Protein AF-A0A7S4AVQ1-F1 (afdb_monomer)

Mean predicted aligned error: 10.49 Å

Sequence (552 aa):
TFLLLMVFSVLHEKWHENGEGDNPGKGIVASFIPTNASPLVQGTQFLAILAFIVFADASILDIARSVETFPTHSTEATKSMVFSCVLRFSQGGLAMFVTLLLIVTTENVIEIVLNFAAVNFISYLDDVAFRLALWGKYGPKLEEEANRITNLSLPPCMTRQNRHTRFQCTLVIAAFPLLGTMIAIICAQASNNIWLTKVLRVEFDSNDLRAYSGCYKLDLNARKRGGGYRRHIYKSSEEVLESARFGYCIDERQWKLFTNGTDACKAKGSEMAHSTNSHSFDVSTSFDEAWFSASGAPLDLYFITFPNKTLEGNCSSLDNGVCDEFFNTFEYQFDGGDCCSRTCSHSNCGTDAVTEGFGMANTIGIGFPKCTDPSMVQITISLENFTSDHDPASLAQRFTPEVIADYESALGRCNVGLSPPTLCNNYISNTINPSLLLECDSKTVLLIDINPNMSNHTETVFVNDGARCTINMQNRSAQGGIEDISHQAIWYVNFTIFEGDSLDNGTKILDMNSGEQGVSSFFRIPKCMFETLSPYYNDMASIYREMYQLQA

Nearest PDB structures (foldseek):
  8bb6-assembly2_B  TM=2.809E-01  e=8.201E+00  Arabidopsis thaliana
  7kbt-assembly1_A  TM=4.382E-01  e=6.943E+00  Sus scrofa
  8vpa-assembly1_A  TM=1.942E-01  e=7.339E+00  Acetivibrio thermocellus ATCC 27405
  5l22-assembly1_A  TM=1.500E-01  e=8.201E+00  Aquifex aeolicus VF5

Organism: NCBI:txid44445

pLDDT: mean 86.65, std 11.51, range [48.53, 98.19]

Structure (mmCIF, N/CA/C/O backbone):
data_AF-A0A7S4AVQ1-F1
#
_entry.id   AF-A0A7S4AVQ1-F1
#
loop_
_atom_site.group_PDB
_atom_site.id
_atom_site.type_symbol
_atom_site.label_atom_id
_atom_site.label_alt_id
_atom_site.label_comp_id
_atom_site.label_asym_id
_atom_site.label_entity_id
_atom_site.label_seq_id
_atom_site.pdbx_PDB_ins_code
_atom_site.Cartn_x
_atom_site.Cartn_y
_atom_site.Cartn_z
_atom_site.occupancy
_atom_site.B_iso_or_equiv
_atom_site.auth_seq_id
_atom_site.auth_comp_id
_atom_site.auth_asym_id
_atom_site.auth_atom_id
_atom_site.pdbx_PDB_model_num
ATOM 1 N N . THR A 1 1 ? -35.269 -8.996 27.064 1.00 71.38 1 THR A N 1
ATOM 2 C CA . THR A 1 1 ? -34.902 -8.493 25.723 1.00 71.38 1 THR A CA 1
ATOM 3 C C . THR A 1 1 ? -33.656 -9.161 25.161 1.00 71.38 1 THR A C 1
ATOM 5 O O . THR A 1 1 ? -33.785 -9.738 24.095 1.00 71.38 1 THR A O 1
ATOM 8 N N . PHE A 1 2 ? -32.505 -9.206 25.856 1.00 73.00 2 PHE A N 1
ATOM 9 C CA . PHE A 1 2 ? -31.303 -9.918 25.359 1.00 73.00 2 PHE A CA 1
ATOM 10 C C . PHE A 1 2 ? -31.540 -11.386 25.002 1.00 73.00 2 PHE A C 1
ATOM 12 O O . PHE A 1 2 ? -31.109 -11.818 23.946 1.00 73.00 2 PHE A O 1
ATOM 19 N N . LEU A 1 3 ? -32.303 -12.126 25.814 1.00 74.69 3 LEU A N 1
ATOM 20 C CA . LEU A 1 3 ? -32.654 -13.514 25.493 1.00 74.69 3 LEU A CA 1
ATOM 21 C C . LEU A 1 3 ? -33.450 -13.631 24.182 1.00 74.69 3 LEU A C 1
ATOM 23 O O . LEU A 1 3 ? -33.223 -14.556 23.419 1.00 74.69 3 LEU A O 1
ATOM 27 N N . LEU A 1 4 ? -34.334 -12.672 23.880 1.00 77.62 4 LEU A N 1
ATOM 28 C CA . LEU A 1 4 ? -35.038 -12.645 22.594 1.00 77.62 4 LEU A CA 1
ATOM 29 C C . LEU A 1 4 ? -34.073 -12.330 21.449 1.00 77.62 4 LEU A C 1
ATOM 31 O O . LEU A 1 4 ? -34.135 -13.004 20.435 1.00 77.62 4 LEU A O 1
ATOM 35 N N . LEU A 1 5 ? -33.163 -11.362 21.614 1.00 77.00 5 LEU A N 1
ATOM 36 C CA . LEU A 1 5 ? -32.151 -11.030 20.599 1.00 77.00 5 LEU A CA 1
ATOM 37 C C . LEU A 1 5 ? -31.203 -12.203 20.323 1.00 77.00 5 LEU A C 1
ATOM 39 O O . LEU A 1 5 ? -30.916 -12.483 19.167 1.00 77.00 5 LEU A O 1
ATOM 43 N N . MET A 1 6 ? -30.791 -12.924 21.366 1.00 75.88 6 MET A N 1
ATOM 44 C CA . MET A 1 6 ? -29.970 -14.131 21.268 1.00 75.88 6 MET A CA 1
ATOM 45 C C . MET A 1 6 ? -30.726 -15.276 20.581 1.00 75.88 6 MET A C 1
ATOM 47 O O . MET A 1 6 ? -30.187 -15.972 19.729 1.00 75.88 6 MET A O 1
ATOM 51 N N . VAL A 1 7 ? -32.005 -15.468 20.910 1.00 79.38 7 VAL A N 1
ATOM 52 C CA . VAL A 1 7 ? -32.846 -16.459 20.225 1.00 79.38 7 VAL A CA 1
ATOM 53 C C . VAL A 1 7 ? -33.049 -16.067 18.757 1.00 79.38 7 VAL A C 1
ATOM 55 O O . VAL A 1 7 ? -32.952 -16.922 17.884 1.00 79.38 7 VAL A O 1
ATOM 58 N N . PHE A 1 8 ? -33.264 -14.784 18.455 1.00 78.81 8 PHE A N 1
ATOM 59 C CA . PHE A 1 8 ? -33.382 -14.298 17.080 1.00 78.81 8 PHE A CA 1
ATOM 60 C C . PHE A 1 8 ? -32.081 -14.437 16.287 1.00 78.81 8 PHE A C 1
ATOM 62 O O . PHE A 1 8 ? -32.151 -14.807 15.117 1.00 78.81 8 PHE A O 1
ATOM 69 N N . SER A 1 9 ? -30.917 -14.194 16.900 1.00 76.56 9 SER A N 1
ATOM 70 C CA . SER A 1 9 ? -29.624 -14.357 16.225 1.00 76.56 9 SER A CA 1
ATOM 71 C C . SER A 1 9 ? -29.358 -15.814 15.847 1.00 76.56 9 SER A C 1
ATOM 73 O O . SER A 1 9 ? -28.764 -16.066 14.808 1.00 76.56 9 SER A O 1
ATOM 75 N N . VAL A 1 10 ? -29.838 -16.770 16.650 1.00 79.81 10 VAL A N 1
ATOM 76 C CA . VAL A 1 10 ? -29.704 -18.208 16.365 1.00 79.81 10 VAL A CA 1
ATOM 77 C C . VAL A 1 10 ? -30.757 -18.703 15.368 1.00 79.81 10 VAL A C 1
ATOM 79 O O . VAL A 1 10 ? -30.444 -19.505 14.494 1.00 79.81 10 VAL A O 1
ATOM 82 N N . LEU A 1 11 ? -32.011 -18.253 15.482 1.00 82.00 11 LEU A N 1
ATOM 83 C CA . LEU A 1 11 ? -33.118 -18.791 14.679 1.00 82.00 11 LEU A CA 1
ATOM 84 C C . LEU A 1 11 ? -33.221 -18.198 13.272 1.00 82.00 11 LEU A C 1
ATOM 86 O O . LEU A 1 11 ? -33.818 -18.818 12.393 1.00 82.00 11 LEU A O 1
ATOM 90 N N . HIS A 1 12 ? -32.707 -16.990 13.048 1.00 76.25 12 HIS A N 1
ATOM 91 C CA . HIS A 1 12 ? -32.869 -16.310 11.771 1.00 76.25 12 HIS A CA 1
ATOM 92 C C . HIS A 1 12 ? -31.606 -16.470 10.918 1.00 76.25 12 HIS A C 1
ATOM 94 O O . HIS A 1 12 ? -30.683 -15.672 11.017 1.00 76.25 12 HIS A O 1
ATOM 100 N N . GLU A 1 13 ? -31.590 -17.467 10.030 1.00 67.31 13 GLU A N 1
ATOM 101 C CA . GLU A 1 13 ? -30.439 -17.847 9.185 1.00 67.31 13 GLU A CA 1
ATOM 102 C C . GLU A 1 13 ? -29.802 -16.665 8.434 1.00 67.31 13 GLU A C 1
ATOM 104 O O . GLU A 1 13 ? -28.585 -16.556 8.348 1.00 67.31 13 GLU A O 1
ATOM 109 N N . LYS A 1 14 ? -30.612 -15.704 7.967 1.00 66.31 14 LYS A N 1
ATOM 110 C CA . LYS A 1 14 ? -30.098 -14.500 7.288 1.00 66.31 14 LYS A CA 1
ATOM 111 C C . LYS A 1 14 ? -29.440 -13.483 8.233 1.00 66.31 14 LYS A C 1
ATOM 113 O O . LYS A 1 14 ? -28.734 -12.593 7.782 1.00 66.31 14 LYS A O 1
ATOM 118 N N . TRP A 1 15 ? -29.775 -13.507 9.519 1.00 64.19 15 TRP A N 1
ATOM 119 C CA . TRP A 1 15 ? -29.307 -12.530 10.517 1.00 64.19 15 TRP A CA 1
ATOM 120 C C . TRP A 1 15 ? -28.260 -13.138 11.457 1.00 64.19 15 TRP A C 1
ATOM 122 O O . TRP A 1 15 ? -27.708 -12.433 12.298 1.00 64.19 15 TRP A O 1
ATOM 132 N N . HIS A 1 16 ? -27.992 -14.434 11.299 1.00 62.09 16 HIS A N 1
ATOM 133 C CA . HIS A 1 16 ? -26.888 -15.129 11.924 1.00 62.09 16 HIS A CA 1
ATOM 134 C C . HIS A 1 16 ? -25.588 -14.687 11.240 1.00 62.09 16 HIS A C 1
ATOM 136 O O . HIS A 1 16 ? -25.204 -15.210 10.193 1.00 62.09 16 HIS A O 1
ATOM 142 N N . GLU A 1 17 ? -24.934 -13.676 11.806 1.00 54.31 17 GLU A N 1
ATOM 143 C CA . GLU A 1 17 ? -23.619 -13.233 11.353 1.00 54.31 17 GLU A CA 1
ATOM 144 C C . GLU A 1 17 ? -22.601 -14.366 11.488 1.00 54.31 17 GLU A C 1
ATOM 146 O O . GLU A 1 17 ? -22.382 -14.909 12.570 1.00 54.31 17 GLU A O 1
ATOM 151 N N . ASN A 1 18 ? -21.979 -14.731 10.371 1.00 51.88 18 ASN A N 1
ATOM 152 C CA . ASN A 1 18 ? -20.828 -15.622 10.353 1.00 51.88 18 ASN A CA 1
ATOM 153 C C . ASN A 1 18 ? -19.564 -14.764 10.209 1.00 51.88 18 ASN A C 1
ATOM 155 O O . ASN A 1 18 ? -19.015 -14.717 9.121 1.00 51.88 18 ASN A O 1
ATOM 159 N N . GLY A 1 19 ? -19.150 -14.054 11.263 1.00 57.12 19 GLY A N 1
ATOM 160 C CA . GLY A 1 19 ? -17.804 -13.458 11.365 1.00 57.12 19 GLY A CA 1
ATOM 161 C C . GLY A 1 19 ? -17.396 -12.481 10.255 1.00 57.12 19 GLY A C 1
ATOM 162 O O . GLY A 1 19 ? -16.271 -12.559 9.769 1.00 57.12 19 GLY A O 1
ATOM 163 N N . GLU A 1 20 ? -18.302 -11.610 9.797 1.00 63.38 20 GLU A N 1
ATOM 164 C CA . GLU A 1 20 ? -17.974 -10.570 8.808 1.00 63.38 20 GLU A CA 1
ATOM 165 C C . GLU A 1 20 ? -17.293 -9.371 9.503 1.00 63.38 20 GLU A C 1
ATOM 167 O O . GLU A 1 20 ? -17.915 -8.331 9.725 1.00 63.38 20 GLU A O 1
ATOM 172 N N . GLY A 1 21 ? -16.029 -9.543 9.895 1.00 59.81 21 GLY A N 1
ATOM 173 C CA . GLY A 1 21 ? -15.330 -8.647 10.824 1.00 59.81 21 GLY A CA 1
ATOM 174 C C . GLY A 1 21 ? -14.367 -7.623 10.242 1.00 59.81 21 GLY A C 1
ATOM 175 O O . GLY A 1 21 ? -13.873 -6.753 10.960 1.00 59.81 21 GLY A O 1
ATOM 176 N N . ASP A 1 22 ? -14.076 -7.695 8.948 1.00 65.94 22 ASP A N 1
ATOM 177 C CA . ASP A 1 22 ? -12.836 -7.083 8.479 1.00 65.94 22 ASP A CA 1
ATOM 178 C C . ASP A 1 22 ? -12.970 -5.574 8.206 1.00 65.94 22 ASP A C 1
ATOM 180 O O . ASP A 1 22 ? -13.955 -5.092 7.626 1.00 65.94 22 ASP A O 1
ATOM 184 N N . ASN A 1 23 ? -11.956 -4.808 8.634 1.00 72.94 23 ASN A N 1
ATOM 185 C CA . ASN A 1 23 ? -11.860 -3.366 8.421 1.00 72.94 23 ASN A CA 1
ATOM 186 C C . ASN A 1 23 ? -10.586 -2.970 7.673 1.00 72.94 23 ASN A C 1
ATOM 188 O O . ASN A 1 23 ? -9.498 -3.111 8.230 1.00 72.94 23 ASN A O 1
ATOM 192 N N . PRO A 1 24 ? -10.692 -2.415 6.449 1.00 69.81 24 PRO A N 1
ATOM 193 C CA . PRO A 1 24 ? -9.527 -2.047 5.657 1.00 69.81 24 PRO A CA 1
ATOM 194 C C . PRO A 1 24 ? -8.931 -0.691 6.063 1.00 69.81 24 PRO A C 1
ATOM 196 O O . PRO A 1 24 ? -7.917 -0.258 5.513 1.00 69.81 24 PRO A O 1
ATOM 199 N N . GLY A 1 25 ? -9.550 0.019 7.012 1.00 71.00 25 GLY A N 1
ATOM 200 C CA . GLY A 1 25 ? -9.026 1.273 7.526 1.00 71.00 25 GLY A CA 1
ATOM 201 C C . GLY A 1 25 ? -7.651 1.087 8.171 1.00 71.00 25 GLY A C 1
ATOM 202 O O . GLY A 1 25 ? -7.426 0.190 8.980 1.00 71.00 25 GLY A O 1
ATOM 203 N N . LYS A 1 26 ? -6.715 1.986 7.858 1.00 64.62 26 LYS A N 1
ATOM 204 C CA . LYS A 1 26 ? -5.400 2.018 8.508 1.00 64.62 26 LYS A CA 1
ATOM 205 C C . LYS A 1 26 ? -5.524 2.768 9.839 1.00 64.62 26 LYS A C 1
ATOM 207 O O . LYS A 1 26 ? -5.702 3.984 9.854 1.00 64.62 26 LYS A O 1
ATOM 212 N N . GLY A 1 27 ? -5.454 2.057 10.965 1.00 79.69 27 GLY A N 1
ATOM 213 C CA . GLY A 1 27 ? -5.391 2.664 12.299 1.00 79.69 27 GLY A CA 1
ATOM 214 C C . GLY A 1 27 ? -5.889 1.756 13.421 1.00 79.69 27 GLY A C 1
ATOM 215 O O . GLY A 1 27 ? -6.673 0.845 13.189 1.00 79.69 27 GLY A O 1
ATOM 216 N N . ILE A 1 28 ? -5.480 2.059 14.658 1.00 80.25 28 ILE A N 1
ATOM 217 C CA . ILE A 1 28 ? -5.838 1.276 15.856 1.00 80.25 28 ILE A CA 1
ATOM 218 C C . ILE A 1 28 ? -7.362 1.169 16.013 1.00 80.25 28 ILE A C 1
ATOM 220 O O . ILE A 1 28 ? -7.892 0.115 16.323 1.00 80.25 28 ILE A O 1
ATOM 224 N N . VAL A 1 29 ? -8.096 2.258 15.772 1.00 81.88 29 VAL A N 1
ATOM 225 C CA . VAL A 1 29 ? -9.565 2.250 15.878 1.00 81.88 29 VAL A CA 1
ATOM 226 C C . VAL A 1 29 ? -10.200 1.413 14.766 1.00 81.88 29 VAL A C 1
ATOM 228 O O . VAL A 1 29 ? -11.185 0.727 15.008 1.00 81.88 29 VAL A O 1
ATOM 231 N N . ALA A 1 30 ? -9.626 1.448 13.563 1.00 82.06 30 ALA A N 1
ATOM 232 C CA . ALA A 1 30 ? -10.114 0.681 12.426 1.00 82.06 30 ALA A CA 1
ATOM 233 C C . ALA A 1 30 ? -9.988 -0.823 12.679 1.00 82.06 30 ALA A C 1
ATOM 235 O O . ALA A 1 30 ? -10.958 -1.549 12.521 1.00 82.06 30 ALA A O 1
ATOM 236 N N . SER A 1 31 ? -8.836 -1.268 13.191 1.00 81.38 31 SER A N 1
ATOM 237 C CA . SER A 1 31 ? -8.583 -2.685 13.481 1.00 81.38 31 SER A CA 1
ATOM 238 C C . SER A 1 31 ? -9.488 -3.279 14.562 1.00 81.38 31 SER A C 1
ATOM 240 O O . SER A 1 31 ? -9.529 -4.492 14.712 1.00 81.38 31 SER A O 1
ATOM 242 N N . PHE A 1 32 ? -10.173 -2.442 15.346 1.00 83.31 32 PHE A N 1
ATOM 243 C CA . PHE A 1 32 ? -11.054 -2.893 16.424 1.00 83.31 32 PHE A CA 1
ATOM 244 C C . PHE A 1 32 ? -12.540 -2.801 16.089 1.00 83.31 32 PHE A C 1
ATOM 246 O O . PHE A 1 32 ? -13.339 -3.454 16.751 1.00 83.31 32 PHE A O 1
ATOM 253 N N . ILE A 1 33 ? -12.937 -1.960 15.132 1.00 88.00 33 ILE A N 1
ATOM 254 C CA . ILE A 1 33 ? -14.350 -1.711 14.845 1.00 88.00 33 ILE A CA 1
ATOM 255 C C . ILE A 1 33 ? -14.710 -2.409 13.535 1.00 88.00 33 ILE A C 1
ATOM 257 O O . ILE A 1 33 ? -14.184 -2.002 12.496 1.00 88.00 33 ILE A O 1
ATOM 261 N N . PRO A 1 34 ? -15.643 -3.377 13.538 1.00 86.50 34 PRO A N 1
ATOM 262 C CA . PRO A 1 34 ? -16.072 -4.023 12.307 1.00 86.50 34 PRO A CA 1
ATOM 263 C C . PRO A 1 34 ? -16.744 -2.995 11.396 1.00 86.50 34 PRO A C 1
ATOM 265 O O . PRO A 1 34 ? -17.500 -2.127 11.850 1.00 86.50 34 PRO A O 1
ATOM 268 N N . THR A 1 35 ? -16.467 -3.071 10.098 1.00 83.12 35 THR A N 1
ATOM 269 C CA . THR A 1 35 ? -16.926 -2.071 9.116 1.00 83.12 35 THR A CA 1
ATOM 270 C C . THR A 1 35 ? -18.408 -2.141 8.839 1.00 83.12 35 THR A C 1
ATOM 272 O O . THR A 1 35 ? -19.041 -1.112 8.595 1.00 83.12 35 THR A O 1
ATOM 275 N N . ASN A 1 36 ? -18.969 -3.344 8.918 1.00 83.12 36 ASN A N 1
ATOM 276 C CA . ASN A 1 36 ? -20.369 -3.598 8.656 1.00 83.12 36 ASN A CA 1
ATOM 277 C C . ASN A 1 36 ? -20.929 -4.613 9.650 1.00 83.12 36 ASN A C 1
ATOM 279 O O . ASN A 1 36 ? -21.115 -5.781 9.336 1.00 83.12 36 ASN A O 1
ATOM 283 N N . ALA A 1 37 ? -21.273 -4.127 10.838 1.00 83.00 37 ALA A N 1
ATOM 284 C CA . ALA A 1 37 ? -22.154 -4.867 11.728 1.00 83.00 37 ALA A CA 1
ATOM 285 C C . ALA A 1 37 ? -23.569 -4.940 11.123 1.00 83.00 37 ALA A C 1
ATOM 287 O O . ALA A 1 37 ? -24.092 -3.951 10.588 1.00 83.00 37 ALA A O 1
ATOM 288 N N . SER A 1 38 ? -24.227 -6.093 11.229 1.00 82.31 38 SER A N 1
ATOM 289 C CA . SER A 1 38 ? -25.627 -6.231 10.834 1.00 82.31 38 SER A CA 1
ATOM 290 C C . SER A 1 38 ? -26.506 -5.291 11.662 1.00 82.31 38 SER A C 1
ATOM 292 O O . SER A 1 38 ? -26.192 -4.958 12.811 1.00 82.31 38 SER A O 1
ATOM 294 N N . PRO A 1 39 ? -27.681 -4.905 11.136 1.00 85.44 39 PRO A N 1
ATOM 295 C CA . PRO A 1 39 ? -28.643 -4.121 11.904 1.00 85.44 39 PRO A CA 1
ATOM 296 C C . PRO A 1 39 ? -29.030 -4.766 13.246 1.00 85.44 39 PRO A C 1
ATOM 298 O O . PRO A 1 39 ? -29.352 -4.050 14.194 1.00 85.44 39 PRO A O 1
ATOM 301 N N . LEU A 1 40 ? -28.993 -6.104 13.341 1.00 85.56 40 LEU A N 1
ATOM 302 C CA . LEU A 1 40 ? -29.280 -6.826 14.581 1.00 85.56 40 LEU A CA 1
ATOM 303 C C . LEU A 1 40 ? -28.180 -6.602 15.619 1.00 85.56 40 LEU A C 1
ATOM 305 O O . LEU A 1 40 ? -28.483 -6.324 16.781 1.00 85.56 40 LEU A O 1
ATOM 309 N N . VAL A 1 41 ? -26.919 -6.697 15.206 1.00 87.44 41 VAL A N 1
ATOM 310 C CA . VAL A 1 41 ? -25.766 -6.466 16.078 1.00 87.44 41 VAL A CA 1
ATOM 311 C C . VAL A 1 41 ? -25.708 -5.014 16.502 1.00 87.44 41 VAL A C 1
ATOM 313 O O . VAL A 1 41 ? -25.683 -4.757 17.699 1.00 87.44 41 VAL A O 1
ATOM 316 N N . GLN A 1 42 ? -25.862 -4.065 15.576 1.00 90.81 42 GLN A N 1
ATOM 317 C CA . GLN A 1 42 ? -25.947 -2.636 15.904 1.00 90.81 42 GLN A CA 1
ATOM 318 C C . GLN A 1 42 ? -27.063 -2.345 16.920 1.00 90.81 42 GLN A C 1
ATOM 320 O O . GLN A 1 42 ? -26.857 -1.629 17.903 1.00 90.81 42 GLN A O 1
ATOM 325 N N . GLY A 1 43 ? -28.246 -2.937 16.720 1.00 90.88 43 GLY A N 1
ATOM 326 C CA . GLY A 1 43 ? -29.363 -2.825 17.657 1.00 90.88 43 GLY A CA 1
ATOM 327 C C . GLY A 1 43 ? -29.062 -3.447 19.023 1.00 90.88 43 GLY A C 1
ATOM 328 O O . GLY A 1 43 ? -29.417 -2.873 20.054 1.00 90.88 43 GLY A O 1
ATOM 329 N N . THR A 1 44 ? -28.370 -4.587 19.048 1.00 89.25 44 THR A N 1
ATOM 330 C CA . THR A 1 44 ? -27.962 -5.266 20.286 1.00 89.25 44 THR A CA 1
ATOM 331 C C . THR A 1 44 ? -26.892 -4.471 21.026 1.00 89.25 44 THR A C 1
ATOM 333 O O . THR A 1 44 ? -27.026 -4.284 22.229 1.00 89.25 44 THR A O 1
ATOM 336 N N . GLN A 1 45 ? -25.886 -3.938 20.331 1.00 92.06 45 GLN A N 1
ATOM 337 C CA . GLN A 1 45 ? -24.851 -3.073 20.896 1.00 92.06 45 GLN A CA 1
ATOM 338 C C . GLN A 1 45 ? -25.469 -1.809 21.513 1.00 92.06 45 GLN A C 1
ATOM 340 O O . GLN A 1 45 ? -25.190 -1.474 22.665 1.00 92.06 45 GLN A O 1
ATOM 345 N N . PHE A 1 46 ? -26.390 -1.149 20.798 1.00 94.06 46 PHE A N 1
ATOM 346 C CA . PHE A 1 46 ? -27.111 0.014 21.321 1.00 94.06 46 PHE A CA 1
ATOM 347 C C . PHE A 1 46 ? -27.939 -0.339 22.565 1.00 94.06 46 PHE A C 1
ATOM 349 O O . PHE A 1 46 ? -27.893 0.373 23.570 1.00 94.06 46 PHE A O 1
ATOM 356 N N . LEU A 1 47 ? -28.669 -1.459 22.531 1.00 92.62 47 LEU A N 1
ATOM 357 C CA . LEU A 1 47 ? -29.452 -1.919 23.675 1.00 92.62 47 LEU A CA 1
ATOM 358 C C . LEU A 1 47 ? -28.564 -2.347 24.855 1.00 92.62 47 LEU A C 1
ATOM 360 O O . LEU A 1 47 ? -28.948 -2.114 25.996 1.00 92.62 47 LEU A O 1
ATOM 364 N N . ALA A 1 48 ? -27.396 -2.942 24.602 1.00 91.81 48 ALA A N 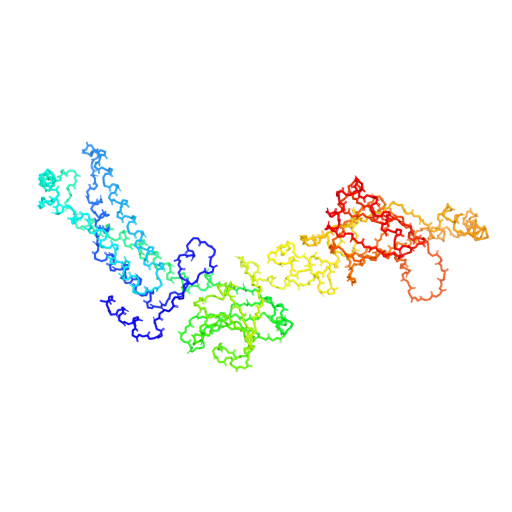1
ATOM 365 C CA . ALA A 1 48 ? -26.393 -3.303 25.606 1.00 91.81 48 ALA A CA 1
ATOM 366 C C . ALA A 1 48 ? -25.884 -2.068 26.343 1.00 91.81 48 ALA A C 1
ATOM 368 O O . ALA A 1 48 ? -25.915 -2.042 27.571 1.00 91.81 48 ALA A O 1
ATOM 369 N N . ILE A 1 49 ? -25.526 -1.009 25.616 1.00 93.25 49 ILE A N 1
ATOM 370 C CA . ILE A 1 49 ? -25.106 0.261 26.221 1.00 93.25 49 ILE A CA 1
ATOM 371 C C . ILE A 1 49 ? -26.265 0.913 26.980 1.00 93.25 49 ILE A C 1
ATOM 373 O O . ILE A 1 49 ? -26.080 1.380 28.102 1.00 93.25 49 ILE A O 1
ATOM 377 N N . LEU A 1 50 ? -27.479 0.907 26.421 1.00 92.94 50 LEU A N 1
ATOM 378 C CA . LEU A 1 50 ? -28.649 1.439 27.119 1.00 92.94 50 LEU A CA 1
ATOM 379 C C . LEU A 1 50 ? -28.933 0.665 28.414 1.00 92.94 50 LEU A C 1
ATOM 381 O O . LEU A 1 50 ? -29.205 1.276 29.443 1.00 92.94 50 LEU A O 1
ATOM 385 N N . ALA A 1 51 ? -28.848 -0.665 28.382 1.00 91.44 51 ALA A N 1
ATOM 386 C CA . ALA A 1 51 ? -29.024 -1.513 29.553 1.00 91.44 51 ALA A CA 1
ATOM 387 C C . ALA A 1 51 ? -27.919 -1.273 30.588 1.00 91.44 51 ALA A C 1
ATOM 389 O O . ALA A 1 51 ? -28.231 -1.129 31.766 1.00 91.44 51 ALA A O 1
ATOM 390 N N . PHE A 1 52 ? -26.661 -1.159 30.154 1.00 91.00 52 PHE A N 1
ATOM 391 C CA . PHE A 1 52 ? -25.530 -0.812 31.015 1.00 91.00 52 PHE A CA 1
ATOM 392 C C . PHE A 1 52 ? -25.782 0.500 31.770 1.00 91.00 52 PHE A C 1
ATOM 394 O O . PHE A 1 52 ? -25.595 0.566 32.981 1.00 91.00 52 PHE A O 1
ATOM 401 N N . ILE A 1 53 ? -26.285 1.520 31.066 1.00 91.81 53 ILE A N 1
ATOM 402 C CA . ILE A 1 53 ? -26.624 2.823 31.646 1.00 91.81 53 ILE A CA 1
ATOM 403 C C . ILE A 1 53 ? -27.820 2.707 32.601 1.00 91.81 53 ILE A C 1
ATOM 405 O O . ILE A 1 53 ? -27.738 3.143 33.743 1.00 91.81 53 ILE A O 1
ATOM 409 N N . VAL A 1 54 ? -28.937 2.118 32.163 1.00 89.50 54 VAL A N 1
ATOM 410 C CA . VAL A 1 54 ? -30.191 2.081 32.941 1.00 89.50 54 VAL A CA 1
ATOM 411 C C . VAL A 1 54 ? -30.063 1.235 34.204 1.00 89.50 54 VAL A C 1
ATOM 413 O O . VAL A 1 54 ? -30.563 1.635 35.254 1.00 89.50 54 VAL A O 1
ATOM 416 N N . PHE A 1 55 ? -29.402 0.081 34.118 1.00 86.75 55 PHE A N 1
ATOM 417 C CA . PHE A 1 55 ? -29.221 -0.803 35.268 1.00 86.75 55 PHE A CA 1
ATOM 418 C C . PHE A 1 55 ? -28.051 -0.397 36.168 1.00 86.75 55 PHE A C 1
ATOM 420 O O . PHE A 1 55 ? -27.848 -1.074 37.170 1.00 86.75 55 PHE A O 1
ATOM 427 N N . ALA A 1 56 ? -27.355 0.706 35.842 1.00 72.81 56 ALA A N 1
ATOM 428 C CA . ALA A 1 56 ? -26.316 1.364 36.636 1.00 72.81 56 ALA A CA 1
ATOM 429 C C . ALA A 1 56 ? -25.547 0.387 37.538 1.00 72.81 56 ALA A C 1
ATOM 431 O O . ALA A 1 56 ? -25.610 0.481 38.767 1.00 72.81 56 ALA A O 1
ATOM 432 N N . ASP A 1 57 ? -24.874 -0.579 36.904 1.00 80.06 57 ASP A N 1
ATOM 433 C CA . ASP A 1 57 ? -24.162 -1.638 37.617 1.00 80.06 57 ASP A CA 1
ATOM 434 C C . ASP A 1 57 ? -22.963 -1.061 38.399 1.00 80.06 57 ASP A C 1
ATOM 436 O O . ASP A 1 57 ? -22.700 0.149 38.378 1.00 80.06 57 ASP A O 1
ATOM 440 N N . ALA A 1 58 ? -22.218 -1.920 39.091 1.00 82.44 58 ALA A N 1
ATOM 441 C CA . ALA A 1 58 ? -21.106 -1.580 39.973 1.00 82.44 58 ALA A CA 1
ATOM 442 C C . ALA A 1 58 ? -20.152 -0.512 39.395 1.00 82.44 58 ALA A C 1
ATOM 444 O O . ALA A 1 58 ? -19.768 0.405 40.118 1.00 82.44 58 ALA A O 1
ATOM 445 N N . SER A 1 59 ? -19.853 -0.532 38.089 1.00 88.50 59 SER A N 1
ATOM 446 C CA . SER A 1 59 ? -18.984 0.468 37.445 1.00 88.50 59 SER A CA 1
ATOM 447 C C . SER A 1 59 ? -19.571 1.889 37.436 1.00 88.50 59 SER A C 1
ATOM 449 O O . SER A 1 59 ? -18.897 2.842 37.828 1.00 88.50 59 SER A O 1
ATOM 451 N N . ILE A 1 60 ? -20.832 2.063 37.018 1.00 92.06 60 ILE A N 1
ATOM 452 C CA . ILE A 1 60 ? -21.503 3.378 37.036 1.00 92.06 60 ILE A CA 1
ATOM 453 C C . ILE A 1 60 ? -21.767 3.801 38.478 1.00 92.06 60 ILE A C 1
ATOM 455 O O . ILE A 1 60 ? -21.650 4.982 38.815 1.00 92.06 60 ILE A O 1
ATOM 459 N N . LEU A 1 61 ? -22.077 2.838 39.345 1.00 92.94 61 LEU A N 1
ATOM 460 C CA . LEU A 1 61 ? -22.257 3.078 40.765 1.00 92.94 61 LEU A CA 1
ATOM 461 C C . LEU A 1 61 ? -20.969 3.581 41.425 1.00 92.94 61 LEU A C 1
ATOM 463 O O . LEU A 1 61 ? -21.049 4.445 42.293 1.00 92.94 61 LEU A O 1
ATOM 467 N N . ASP A 1 62 ? -19.793 3.116 41.005 1.00 92.88 62 ASP A N 1
ATOM 468 C CA . ASP A 1 62 ? -18.506 3.626 41.481 1.00 92.88 62 ASP A CA 1
ATOM 469 C C . ASP A 1 62 ? -18.256 5.072 41.046 1.00 92.88 62 ASP A C 1
ATOM 471 O O . ASP A 1 62 ? -17.854 5.895 41.876 1.00 92.88 62 ASP A O 1
ATOM 475 N N . ILE A 1 63 ? -18.591 5.425 39.800 1.00 95.38 63 ILE A N 1
ATOM 476 C CA . ILE A 1 63 ? -18.562 6.819 39.332 1.00 95.38 63 ILE A CA 1
ATOM 477 C C . ILE A 1 63 ? -19.539 7.663 40.161 1.00 95.38 63 ILE A C 1
ATOM 479 O O . ILE A 1 63 ? -19.158 8.700 40.707 1.00 95.38 63 ILE A O 1
ATOM 483 N N . ALA A 1 64 ? -20.783 7.216 40.326 1.00 95.31 64 ALA A N 1
ATOM 484 C CA . ALA A 1 64 ? -21.792 7.939 41.090 1.00 95.31 64 ALA A CA 1
ATOM 485 C C . ALA A 1 64 ? -21.383 8.121 42.557 1.00 95.31 64 ALA A C 1
ATOM 487 O O . ALA A 1 64 ? -21.398 9.246 43.057 1.00 95.31 64 ALA A O 1
ATOM 488 N N . ARG A 1 65 ? -20.931 7.050 43.223 1.00 94.12 65 ARG A N 1
ATOM 489 C CA . ARG A 1 65 ? -20.418 7.084 44.599 1.00 94.12 65 ARG A CA 1
ATOM 490 C C . ARG A 1 65 ? -19.240 8.040 44.715 1.00 94.12 65 ARG A C 1
ATOM 492 O O . ARG A 1 65 ? -19.252 8.858 45.623 1.00 94.12 65 ARG A O 1
ATOM 499 N N . SER A 1 66 ? -18.280 8.005 43.788 1.00 95.62 66 SER A N 1
ATOM 500 C CA . SER A 1 66 ? -17.121 8.907 43.820 1.00 95.62 66 SER A CA 1
ATOM 501 C C . SER A 1 66 ? -17.510 10.390 43.765 1.00 95.62 66 SER A C 1
ATOM 503 O O . SER A 1 66 ? -16.930 11.201 44.486 1.00 95.62 66 SER A O 1
ATOM 505 N N . VAL A 1 67 ? -18.529 10.743 42.968 1.00 95.50 67 VAL A N 1
ATOM 506 C CA . VAL A 1 67 ? -19.054 12.114 42.843 1.00 95.50 67 VAL A CA 1
ATOM 507 C C . VAL A 1 67 ? -19.907 12.501 44.054 1.00 95.50 67 VAL A C 1
ATOM 509 O O . VAL A 1 67 ? -19.863 13.646 44.514 1.00 95.50 67 VAL A O 1
ATOM 512 N N . GLU A 1 68 ? -20.687 11.562 44.591 1.00 94.19 68 GLU A N 1
ATOM 513 C CA . GLU A 1 68 ? -21.491 11.759 45.800 1.00 94.19 68 GLU A CA 1
ATOM 514 C C . GLU A 1 68 ? -20.615 12.006 47.032 1.00 94.19 68 GLU A C 1
ATOM 516 O O . GLU A 1 68 ? -20.890 12.943 47.785 1.00 94.19 68 GLU A O 1
ATOM 521 N N . THR A 1 69 ? -19.557 11.208 47.210 1.00 94.06 69 THR A N 1
ATOM 522 C CA . THR A 1 69 ? -18.650 11.271 48.365 1.00 94.06 69 THR A CA 1
ATOM 523 C C . THR A 1 69 ? -17.524 12.285 48.202 1.00 94.06 69 THR A C 1
ATOM 525 O O . THR A 1 69 ? -16.738 12.466 49.130 1.00 94.06 69 THR A O 1
ATOM 528 N N . PHE A 1 70 ? -17.420 12.964 47.055 1.00 95.12 70 PHE A N 1
ATOM 529 C CA . PHE A 1 70 ? -16.386 13.975 46.857 1.00 95.12 70 PHE A CA 1
ATOM 530 C C . PHE A 1 70 ? -16.559 15.119 47.881 1.00 95.12 70 PHE A C 1
ATOM 532 O O . PHE A 1 70 ? -17.661 15.676 47.997 1.00 95.12 70 PHE A O 1
ATOM 539 N N . PRO A 1 71 ? -15.514 15.504 48.638 1.00 93.25 71 PRO A N 1
ATOM 540 C CA . PRO A 1 71 ? -15.646 16.478 49.724 1.00 93.25 71 PRO A CA 1
ATOM 541 C C . PRO A 1 71 ? -16.049 17.875 49.214 1.00 93.25 71 PRO A C 1
ATOM 543 O O . PRO A 1 71 ? -15.608 18.315 48.154 1.00 93.25 71 PRO A O 1
ATOM 546 N N . THR A 1 72 ? -16.932 18.581 49.937 1.00 86.94 72 THR A N 1
ATOM 547 C CA . THR A 1 72 ? -17.358 19.970 49.615 1.00 86.94 72 THR A CA 1
ATOM 548 C C . THR A 1 72 ? -16.315 21.006 49.998 1.00 86.94 72 THR A C 1
ATOM 550 O O . THR A 1 72 ? -16.088 21.955 49.251 1.00 86.94 72 THR A O 1
ATOM 553 N N . HIS A 1 73 ? -15.739 20.853 51.190 1.00 85.25 73 HIS A N 1
ATOM 554 C CA . HIS A 1 73 ? -14.900 21.855 51.834 1.00 85.25 73 HIS A CA 1
ATOM 555 C C . HIS A 1 73 ? -13.480 21.319 51.995 1.00 85.25 73 HIS A C 1
ATOM 557 O O . HIS A 1 73 ? -13.259 20.287 52.627 1.00 85.25 73 HIS A O 1
ATOM 563 N N . SER A 1 74 ? -12.509 22.032 51.422 1.00 75.12 74 SER A N 1
ATOM 564 C CA . SER A 1 74 ? -11.096 21.630 51.420 1.00 75.12 74 SER A CA 1
ATOM 565 C C . SER A 1 74 ? -10.466 21.605 52.814 1.00 75.12 74 SER A C 1
ATOM 567 O O . SER A 1 74 ? -9.469 20.920 53.011 1.00 75.12 74 SER A O 1
ATOM 569 N N . THR A 1 75 ? -11.045 22.319 53.782 1.00 87.00 75 THR A N 1
ATOM 570 C CA . THR A 1 75 ? -10.516 22.445 55.147 1.00 87.00 75 THR A CA 1
ATOM 571 C C . THR A 1 75 ? -10.703 21.186 55.993 1.00 87.00 75 THR A C 1
ATOM 573 O O . THR A 1 75 ? -9.899 20.939 56.883 1.00 87.00 75 THR A O 1
ATOM 576 N N . GLU A 1 76 ? -11.725 20.375 55.709 1.00 86.31 76 GLU A N 1
ATOM 577 C CA . GLU A 1 76 ? -12.018 19.124 56.433 1.00 86.31 76 GLU A CA 1
ATOM 578 C C . GLU A 1 76 ? -11.657 17.871 55.621 1.00 86.31 76 GLU A C 1
ATOM 580 O O . GLU A 1 76 ? -11.721 16.745 56.116 1.00 86.31 76 GLU A O 1
ATOM 585 N N . ALA A 1 77 ? -11.277 18.051 54.355 1.00 89.00 77 ALA A N 1
ATOM 586 C CA . ALA A 1 77 ? -10.931 16.962 53.461 1.00 89.00 77 ALA A CA 1
ATOM 587 C C . ALA A 1 77 ? -9.498 16.483 53.718 1.00 89.00 77 ALA A C 1
ATOM 589 O O . ALA A 1 77 ? -8.526 17.202 53.479 1.00 89.00 77 ALA A O 1
ATOM 590 N N . THR A 1 78 ? -9.339 15.227 54.137 1.00 92.38 78 THR A N 1
ATOM 591 C CA . THR A 1 78 ? -8.009 14.605 54.130 1.00 92.38 78 THR A CA 1
ATOM 592 C C . THR A 1 78 ? -7.576 14.316 52.689 1.00 92.38 78 THR A C 1
ATOM 594 O O . THR A 1 78 ? -8.392 13.949 51.840 1.00 92.38 78 THR A O 1
ATOM 597 N N . LYS A 1 79 ? -6.274 14.432 52.394 1.00 93.12 79 LYS A N 1
ATOM 598 C CA . LYS A 1 79 ? -5.728 14.099 51.062 1.00 93.12 79 LYS A CA 1
ATOM 599 C C . LYS A 1 79 ? -6.091 12.670 50.636 1.00 93.12 79 LYS A C 1
ATOM 601 O O . LYS A 1 79 ? -6.401 12.440 49.471 1.00 93.12 79 LYS A O 1
ATOM 606 N N . SER A 1 80 ? -6.128 11.737 51.588 1.00 92.94 80 SER A N 1
ATOM 607 C CA . SER A 1 80 ? -6.500 10.338 51.355 1.00 92.94 80 SER A CA 1
ATOM 608 C C . SER A 1 80 ? -7.959 10.165 50.921 1.00 92.94 80 SER A C 1
ATOM 610 O O . SER A 1 80 ? -8.236 9.321 50.075 1.00 92.94 80 SER A O 1
ATOM 612 N N . MET A 1 81 ? -8.891 10.977 51.436 1.00 93.06 81 MET A N 1
ATOM 613 C CA . MET A 1 81 ? -10.299 10.945 51.014 1.00 93.06 81 MET A CA 1
ATOM 614 C C . MET A 1 81 ? -10.468 11.389 49.561 1.00 93.06 81 MET A C 1
ATOM 616 O O . MET A 1 81 ? -11.168 10.732 48.792 1.00 93.06 81 MET A O 1
ATOM 620 N N . VAL A 1 82 ? -9.800 12.482 49.177 1.00 94.50 82 VAL A N 1
ATOM 621 C CA . VAL A 1 82 ? -9.810 12.965 47.788 1.00 94.50 82 VAL A CA 1
ATOM 622 C C . VAL A 1 82 ? -9.196 11.913 46.869 1.00 94.50 82 VAL A C 1
ATOM 624 O O . VAL A 1 82 ? -9.801 11.557 45.862 1.00 94.50 82 VAL A O 1
ATOM 627 N N . PHE A 1 83 ? -8.039 11.364 47.248 1.00 95.44 83 PHE A N 1
ATOM 628 C CA . PHE A 1 83 ? -7.367 10.316 46.483 1.00 95.44 83 PHE A CA 1
ATOM 629 C C . PHE A 1 83 ? -8.245 9.070 46.306 1.00 95.44 83 PHE A C 1
ATOM 631 O O . PHE A 1 83 ? -8.363 8.562 45.196 1.00 95.44 83 PHE A O 1
ATOM 638 N N . SER A 1 84 ? -8.934 8.624 47.361 1.00 93.75 84 SER A N 1
ATOM 639 C CA . SER A 1 84 ? -9.873 7.499 47.291 1.00 93.75 84 SER A CA 1
ATOM 640 C C . SER A 1 84 ? -11.044 7.770 46.337 1.00 93.75 84 SER A C 1
ATOM 642 O O . SER A 1 84 ? -11.374 6.906 45.526 1.00 93.75 84 SER A O 1
ATOM 644 N N . CYS A 1 85 ? -11.629 8.975 46.362 1.00 94.81 85 CYS A N 1
ATOM 645 C CA . CYS A 1 85 ? -12.689 9.346 45.418 1.00 94.81 85 CYS A CA 1
ATOM 646 C C . CYS A 1 85 ? -12.175 9.353 43.971 1.00 94.81 85 CYS A C 1
ATOM 648 O O . CYS A 1 85 ? -12.851 8.841 43.084 1.00 94.81 85 CYS A O 1
ATOM 650 N N . VAL A 1 86 ? -10.966 9.875 43.732 1.00 95.94 86 VAL A N 1
ATOM 651 C CA . VAL A 1 86 ? -10.340 9.874 42.400 1.00 95.94 86 VAL A CA 1
ATOM 652 C C . VAL A 1 86 ? -10.078 8.451 41.913 1.00 95.94 86 VAL A C 1
ATOM 654 O O . VAL A 1 86 ? -10.424 8.139 40.781 1.00 95.94 86 VAL A O 1
ATOM 657 N N . LEU A 1 87 ? -9.531 7.566 42.753 1.00 94.06 87 LEU A N 1
ATOM 658 C CA . LEU A 1 87 ? -9.319 6.164 42.383 1.00 94.06 87 LEU A CA 1
ATOM 659 C C . LEU A 1 87 ? -10.630 5.461 42.029 1.00 94.06 87 LEU A C 1
ATOM 661 O O . LEU A 1 87 ? -10.686 4.756 41.026 1.00 94.06 87 LEU A O 1
ATOM 665 N N . ARG A 1 88 ? -11.692 5.694 42.807 1.00 93.94 88 ARG A N 1
ATOM 666 C CA . ARG A 1 88 ? -13.009 5.100 42.551 1.00 93.94 88 ARG A CA 1
ATOM 667 C C . ARG A 1 88 ? -13.632 5.619 41.253 1.00 93.94 88 ARG A C 1
ATOM 669 O O . ARG A 1 88 ? -14.177 4.834 40.482 1.00 93.94 88 ARG A O 1
ATOM 676 N N . PHE A 1 89 ? -13.491 6.917 40.977 1.00 95.88 89 PHE A N 1
ATOM 677 C CA . PHE A 1 89 ? -13.893 7.504 39.698 1.00 95.88 89 PHE A CA 1
ATOM 678 C C . PHE A 1 89 ? -13.114 6.882 38.532 1.00 95.88 89 PHE A C 1
ATOM 680 O O . PHE A 1 89 ? -13.718 6.473 37.544 1.00 95.88 89 PHE A O 1
ATOM 687 N N . SER A 1 90 ? -11.789 6.765 38.657 1.00 95.12 90 SER A N 1
ATOM 688 C CA . SER A 1 90 ? -10.923 6.171 37.632 1.00 95.12 90 SER A CA 1
ATOM 689 C C . SER A 1 90 ? -11.238 4.696 37.386 1.00 95.12 90 SER A C 1
ATOM 691 O O . SER A 1 90 ? -11.304 4.286 36.233 1.00 95.12 90 SER A O 1
ATOM 693 N N . GLN A 1 91 ? -11.481 3.905 38.435 1.00 92.81 91 GLN A N 1
ATOM 694 C CA . GLN A 1 91 ? -11.890 2.502 38.324 1.00 92.81 91 GLN A CA 1
ATOM 695 C C . GLN A 1 91 ? -13.210 2.371 37.560 1.00 92.81 91 GLN A C 1
ATOM 697 O O . GLN A 1 91 ? -13.275 1.637 36.574 1.00 92.81 91 GLN A O 1
ATOM 702 N N . GLY A 1 92 ? -14.241 3.118 37.970 1.00 92.69 92 GLY A N 1
ATOM 703 C CA . GLY A 1 92 ? -15.535 3.108 37.289 1.00 92.69 92 GLY A CA 1
ATOM 704 C C . GLY A 1 92 ? -15.437 3.604 35.842 1.00 92.69 92 GLY A C 1
ATOM 705 O O . GLY A 1 92 ? -16.021 3.006 34.941 1.00 92.69 92 GLY A O 1
ATOM 706 N N . GLY A 1 93 ? -14.638 4.648 35.598 1.00 94.00 93 GLY A N 1
ATOM 707 C CA . GLY A 1 93 ? -14.382 5.197 34.266 1.00 94.00 93 GLY A CA 1
ATOM 708 C C . GLY A 1 93 ? -13.651 4.224 33.336 1.00 94.00 93 GLY A C 1
ATOM 709 O O . GLY A 1 93 ? -14.054 4.065 32.186 1.00 94.00 93 GLY A O 1
ATOM 710 N N . LEU A 1 94 ? -12.620 3.530 33.828 1.00 92.69 94 LEU A N 1
ATOM 711 C CA . LEU A 1 94 ? -11.902 2.502 33.069 1.00 92.69 94 LEU A CA 1
ATOM 712 C C . LEU A 1 94 ? -12.791 1.290 32.786 1.00 92.69 94 LEU A C 1
ATOM 714 O O . LEU A 1 94 ? -12.818 0.822 31.652 1.00 92.69 94 LEU A O 1
ATOM 718 N N . ALA A 1 95 ? -13.559 0.816 33.770 1.00 90.81 95 ALA A N 1
ATOM 719 C CA . ALA A 1 95 ? -14.506 -0.280 33.568 1.00 90.81 95 ALA A CA 1
ATOM 720 C C . ALA A 1 95 ? -15.578 0.087 32.527 1.00 90.81 95 ALA A C 1
ATOM 722 O O . ALA A 1 95 ? -15.879 -0.705 31.634 1.00 90.81 95 ALA A O 1
ATOM 723 N N . MET A 1 96 ? -16.091 1.319 32.575 1.00 92.81 96 MET A N 1
ATOM 724 C CA . MET A 1 96 ? -17.014 1.857 31.575 1.00 92.81 96 MET A CA 1
ATOM 725 C C . MET A 1 96 ? -16.382 1.907 30.175 1.00 92.81 96 MET A C 1
ATOM 727 O O . MET A 1 96 ? -17.023 1.520 29.200 1.00 92.81 96 MET A O 1
ATOM 731 N N . PHE A 1 97 ? -15.126 2.344 30.065 1.00 93.31 97 PHE A N 1
ATOM 732 C CA . PHE A 1 97 ? -14.399 2.379 28.795 1.00 93.31 97 PHE A CA 1
ATOM 733 C C . PHE A 1 97 ? -14.150 0.974 28.226 1.00 93.31 97 PHE A C 1
ATOM 735 O O . PHE A 1 97 ? -14.425 0.734 27.054 1.00 93.31 97 PHE A O 1
ATOM 742 N N . VAL A 1 98 ? -13.704 0.026 29.056 1.00 92.50 98 VAL A N 1
ATOM 743 C CA . VAL A 1 98 ? -13.520 -1.381 28.662 1.00 92.50 98 VAL A CA 1
ATOM 744 C C . VAL A 1 98 ? -14.843 -1.999 28.213 1.00 92.50 98 VAL A C 1
ATOM 746 O O . VAL A 1 98 ? -14.879 -2.677 27.193 1.00 92.50 98 VAL A O 1
ATOM 749 N N . THR A 1 99 ? -15.942 -1.719 28.919 1.00 91.62 99 THR A N 1
ATOM 750 C CA . THR A 1 99 ? -17.282 -2.184 28.527 1.00 91.62 99 THR A CA 1
ATOM 751 C C . THR A 1 99 ? -17.681 -1.647 27.155 1.00 91.62 99 THR A C 1
ATOM 753 O O . THR A 1 99 ? -18.159 -2.409 26.319 1.00 91.62 99 THR A O 1
ATOM 756 N N . LEU A 1 100 ? -17.455 -0.352 26.897 1.00 93.12 100 LEU A N 1
ATOM 757 C CA . LEU A 1 100 ? -17.716 0.249 25.589 1.00 93.12 100 LEU A CA 1
ATOM 758 C C . LEU A 1 100 ? -16.910 -0.455 24.494 1.00 93.12 100 LEU A C 1
ATOM 760 O O . LEU A 1 100 ? -17.488 -0.816 23.474 1.00 93.12 100 LEU A O 1
ATOM 764 N N . LEU A 1 101 ? -15.607 -0.666 24.715 1.00 92.44 101 LEU A N 1
ATOM 765 C CA . LEU A 1 101 ? -14.755 -1.368 23.757 1.00 92.44 101 LEU A CA 1
ATOM 766 C C . LEU A 1 101 ? -15.284 -2.777 23.494 1.00 92.44 101 LEU A C 1
ATOM 768 O O . LEU A 1 101 ? -15.594 -3.082 22.352 1.00 92.44 101 LEU A O 1
ATOM 772 N N . LEU A 1 102 ? -15.493 -3.586 24.534 1.00 91.88 102 LEU A N 1
ATOM 773 C CA . LEU A 1 102 ? -15.991 -4.954 24.382 1.00 91.88 102 LEU A CA 1
ATOM 774 C C . LEU A 1 102 ? -17.319 -5.010 23.622 1.00 91.88 102 LEU A C 1
ATOM 776 O O . LEU A 1 102 ? -17.496 -5.882 22.783 1.00 91.88 102 LEU A O 1
ATOM 780 N N . ILE A 1 103 ? -18.254 -4.092 23.876 1.00 92.44 103 ILE A N 1
ATOM 781 C CA . ILE A 1 103 ? -19.529 -4.069 23.146 1.00 92.44 103 ILE A CA 1
ATOM 782 C C . ILE A 1 103 ? -19.311 -3.712 21.670 1.00 92.44 103 ILE A C 1
ATOM 784 O O . ILE A 1 103 ? -19.896 -4.348 20.798 1.00 92.44 103 ILE A O 1
ATOM 788 N N . VAL A 1 104 ? -18.489 -2.700 21.390 1.00 92.25 104 VAL A N 1
ATOM 789 C CA . VAL A 1 104 ? -18.286 -2.158 20.038 1.00 92.25 104 VAL A CA 1
ATOM 790 C C . VAL A 1 104 ? -17.462 -3.087 19.149 1.00 92.25 104 VAL A C 1
ATOM 792 O O . VAL A 1 104 ? -17.757 -3.190 17.960 1.00 92.25 104 VAL A O 1
ATOM 795 N N . THR A 1 105 ? -16.434 -3.733 19.699 1.00 90.81 105 THR A N 1
ATOM 796 C CA . THR A 1 105 ? -15.531 -4.602 18.930 1.00 90.81 105 THR A CA 1
ATOM 797 C C . THR A 1 105 ? -16.130 -5.967 18.639 1.00 90.81 105 THR A C 1
ATOM 799 O O . THR A 1 105 ? -15.604 -6.705 17.819 1.00 90.81 105 THR A O 1
ATOM 802 N N . THR A 1 106 ? -17.194 -6.341 19.346 1.00 90.06 106 THR A N 1
ATOM 803 C CA . THR A 1 106 ? -17.786 -7.660 19.189 1.00 90.06 106 THR A CA 1
ATOM 804 C C . THR A 1 106 ? -18.731 -7.680 17.994 1.00 90.06 106 THR A C 1
ATOM 806 O O . THR A 1 106 ? -19.687 -6.903 17.931 1.00 90.06 106 THR A O 1
ATOM 809 N N . GLU A 1 107 ? -18.489 -8.621 17.090 1.00 87.12 107 GLU A N 1
ATOM 810 C CA . GLU A 1 107 ? -19.344 -8.890 15.936 1.00 87.12 107 GLU A CA 1
ATOM 811 C C . GLU A 1 107 ? -20.561 -9.715 16.347 1.00 87.12 107 GLU A C 1
ATOM 813 O O . GLU A 1 107 ? -21.674 -9.441 15.934 1.00 87.12 107 GLU A O 1
ATOM 818 N N . ASN A 1 108 ? -20.417 -10.682 17.254 1.00 86.25 108 ASN A N 1
ATOM 819 C CA . ASN A 1 108 ? -21.515 -11.590 17.563 1.00 86.25 108 ASN A CA 1
ATOM 820 C C . ASN A 1 108 ? -22.416 -11.115 18.721 1.00 86.25 108 ASN A C 1
ATOM 822 O O . ASN A 1 108 ? -21.956 -10.796 19.818 1.00 86.25 108 ASN A O 1
ATOM 826 N N . VAL A 1 109 ? -23.741 -11.188 18.539 1.00 88.31 109 VAL A N 1
ATOM 827 C CA . VAL A 1 109 ? -24.741 -10.909 19.594 1.00 88.31 109 VAL A CA 1
ATOM 828 C C . VAL A 1 109 ? -24.485 -11.729 20.861 1.00 88.31 109 VAL A C 1
ATOM 830 O O . VAL A 1 109 ? -24.622 -11.212 21.972 1.00 88.31 109 VAL A O 1
ATOM 833 N N . ILE A 1 110 ? -24.117 -13.004 20.707 1.00 86.88 110 ILE A N 1
ATOM 834 C CA . ILE A 1 110 ? -23.867 -13.909 21.837 1.00 86.88 110 ILE A CA 1
ATOM 835 C C . ILE A 1 110 ? -22.673 -13.421 22.655 1.00 86.88 110 ILE A C 1
ATOM 837 O O . ILE A 1 110 ? -22.754 -13.327 23.880 1.00 86.88 110 ILE A O 1
ATOM 841 N N . GLU A 1 111 ? -21.587 -13.067 21.978 1.00 88.12 111 GLU A N 1
ATOM 842 C CA . GLU A 1 111 ? -20.374 -12.565 22.610 1.00 88.12 111 GLU A CA 1
ATOM 843 C C . GLU A 1 111 ? -20.611 -11.213 23.287 1.00 88.12 111 GLU A C 1
ATOM 845 O O . GLU A 1 111 ? -20.119 -11.012 24.391 1.00 88.12 111 GLU A O 1
ATOM 850 N N . ILE A 1 112 ? -21.445 -10.328 22.719 1.00 89.31 112 ILE A N 1
ATOM 851 C CA . ILE A 1 112 ? -21.819 -9.059 23.370 1.00 89.31 112 ILE A CA 1
ATOM 852 C C . ILE A 1 112 ? -22.464 -9.345 24.727 1.00 89.31 112 ILE A C 1
ATOM 854 O O . ILE A 1 112 ? -22.105 -8.736 25.736 1.00 89.31 112 ILE A O 1
ATOM 858 N N . VAL A 1 113 ? -23.411 -10.286 24.768 1.00 87.62 113 VAL A N 1
ATOM 859 C CA . VAL A 1 113 ? -24.112 -10.658 26.004 1.00 87.62 113 VAL A CA 1
ATOM 860 C C . VAL A 1 113 ? -23.164 -11.333 27.000 1.00 87.62 113 VAL A C 1
ATOM 862 O O . VAL A 1 113 ? -23.242 -11.045 28.195 1.00 87.62 113 VAL A O 1
ATOM 865 N N . LEU A 1 114 ? -22.259 -12.197 26.531 1.00 87.69 114 LEU A N 1
ATOM 866 C CA . LEU A 1 114 ? -21.264 -12.867 27.374 1.00 87.69 114 LEU A CA 1
ATOM 867 C C . LEU A 1 114 ? -20.248 -11.882 27.958 1.00 87.69 114 LEU A C 1
ATOM 869 O O . LEU A 1 114 ? -20.012 -11.903 29.165 1.00 87.69 114 LEU A O 1
ATOM 873 N N . ASN A 1 115 ? -19.706 -10.986 27.136 1.00 88.88 115 ASN A N 1
ATOM 874 C CA . ASN A 1 115 ? -18.779 -9.939 27.557 1.00 88.88 115 ASN A CA 1
ATOM 875 C C . ASN A 1 115 ? -19.445 -9.005 28.570 1.00 88.88 115 ASN A C 1
ATOM 877 O O . ASN A 1 115 ? -18.870 -8.708 29.616 1.00 88.88 115 ASN A O 1
ATOM 881 N N . PHE A 1 116 ? -20.697 -8.616 28.317 1.00 85.50 116 PHE A N 1
ATOM 882 C CA . PHE A 1 116 ? -21.490 -7.829 29.256 1.00 85.50 116 PHE A CA 1
ATOM 883 C C . PHE A 1 116 ? -21.677 -8.548 30.603 1.00 85.50 116 PHE A C 1
ATOM 885 O O . PHE A 1 116 ? -21.444 -7.963 31.661 1.00 85.50 116 PHE A O 1
ATOM 892 N N . ALA A 1 117 ? -22.042 -9.832 30.586 1.00 86.62 117 ALA A N 1
ATOM 893 C CA . ALA A 1 117 ? -22.195 -10.625 31.804 1.00 86.62 117 ALA A CA 1
ATOM 894 C C . ALA A 1 117 ? -20.870 -10.791 32.569 1.00 86.62 117 ALA A C 1
ATOM 896 O O . ALA A 1 117 ? -20.859 -10.699 33.797 1.00 86.62 117 ALA A O 1
ATOM 897 N N . ALA A 1 118 ? -19.758 -11.000 31.859 1.00 89.19 118 ALA A N 1
ATOM 898 C CA . ALA A 1 118 ? -18.435 -11.156 32.451 1.00 89.19 118 ALA A CA 1
ATOM 899 C C . ALA A 1 118 ? -17.977 -9.880 33.169 1.00 89.19 118 ALA A C 1
ATOM 901 O O . ALA A 1 118 ? -17.517 -9.952 34.308 1.00 89.19 118 ALA A O 1
ATOM 902 N N . VAL A 1 119 ? -18.150 -8.709 32.547 1.00 86.38 119 VAL A N 1
ATOM 903 C CA . VAL A 1 119 ? -17.777 -7.428 33.169 1.00 86.38 119 VAL A CA 1
ATOM 904 C C . VAL A 1 119 ? -18.608 -7.153 34.422 1.00 86.38 119 VAL A C 1
ATOM 906 O O . VAL A 1 119 ? -18.051 -6.762 35.453 1.00 86.38 119 VAL A O 1
ATOM 909 N N . ASN A 1 120 ? -19.916 -7.412 34.374 1.00 84.00 120 ASN A N 1
ATOM 910 C CA . ASN A 1 120 ? -20.785 -7.252 35.542 1.00 84.00 120 ASN A CA 1
ATOM 911 C C . ASN A 1 120 ? -20.404 -8.232 36.661 1.00 84.00 120 ASN A C 1
ATOM 913 O O . ASN A 1 120 ? -20.323 -7.846 37.826 1.00 84.00 120 ASN A O 1
ATOM 917 N N . PHE A 1 121 ? -20.085 -9.484 36.317 1.00 87.25 121 PHE A N 1
ATOM 918 C CA . PHE A 1 121 ? -19.620 -10.475 37.286 1.00 87.25 121 PHE A CA 1
ATOM 919 C C . PHE A 1 121 ? -18.315 -10.047 37.970 1.00 87.25 121 PHE A C 1
ATOM 921 O O . PHE A 1 121 ? -18.242 -10.065 39.198 1.00 87.25 121 PHE A O 1
ATOM 928 N N . ILE A 1 122 ? -17.309 -9.618 37.197 1.00 87.12 122 ILE A N 1
ATOM 929 C CA . ILE A 1 122 ? -16.018 -9.151 37.731 1.00 87.12 122 ILE A CA 1
ATOM 930 C C . ILE A 1 122 ? -16.226 -7.946 38.649 1.00 87.12 122 ILE A C 1
ATOM 932 O O . ILE A 1 122 ? -15.647 -7.893 39.733 1.00 87.12 122 ILE A O 1
ATOM 936 N N . SER A 1 123 ? -17.088 -7.011 38.251 1.00 83.62 123 SER A N 1
ATOM 937 C CA . SER A 1 123 ? -17.359 -5.806 39.038 1.00 83.62 123 SER A CA 1
ATOM 938 C C . SER A 1 123 ? -18.074 -6.110 40.364 1.00 83.62 123 SER A C 1
ATOM 940 O O . SER A 1 123 ? -17.940 -5.349 41.317 1.00 83.62 123 SER A O 1
ATOM 942 N N . TYR A 1 124 ? -18.784 -7.240 40.466 1.00 86.06 124 TYR A N 1
ATOM 943 C CA . TYR A 1 124 ? -19.453 -7.678 41.695 1.00 86.06 124 TYR A CA 1
ATOM 944 C C . TYR A 1 124 ? -18.523 -8.403 42.687 1.00 86.06 124 TYR A C 1
ATOM 946 O O . TYR A 1 124 ? -18.869 -8.555 43.862 1.00 86.06 124 TYR A O 1
ATOM 954 N N . LEU A 1 125 ? -17.336 -8.851 42.255 1.00 88.56 125 LEU A N 1
ATOM 955 C CA . LEU A 1 125 ? -16.442 -9.653 43.099 1.00 88.56 125 LEU A CA 1
ATOM 956 C C . LEU A 1 125 ? -15.959 -8.910 44.352 1.00 88.56 125 LEU A C 1
ATOM 958 O O . LEU A 1 125 ? -15.825 -9.547 45.395 1.00 88.56 125 LEU A O 1
ATOM 962 N N . ASP A 1 126 ? -15.740 -7.595 44.279 1.00 87.56 126 ASP A N 1
ATOM 963 C CA . ASP A 1 126 ? -15.310 -6.790 45.435 1.00 87.56 126 ASP A CA 1
ATOM 964 C C . ASP A 1 126 ? -16.392 -6.749 46.528 1.00 87.56 126 ASP A C 1
ATOM 966 O O . ASP A 1 126 ? -16.142 -7.080 47.688 1.00 87.56 126 ASP A O 1
ATOM 970 N N . ASP A 1 127 ? -17.644 -6.479 46.147 1.00 87.62 127 ASP A N 1
ATOM 971 C CA . ASP A 1 127 ? -18.778 -6.478 47.079 1.00 87.62 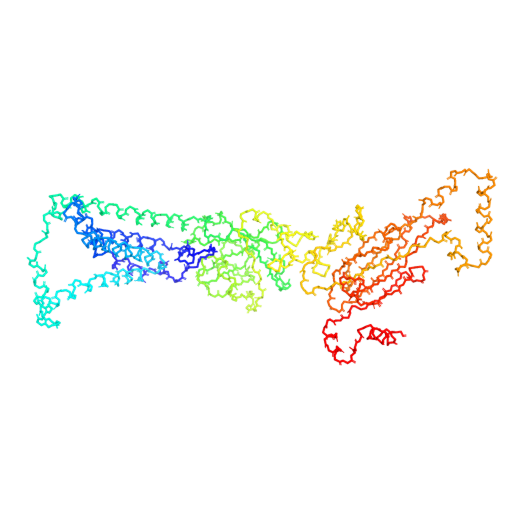127 ASP A CA 1
ATOM 972 C C . ASP A 1 127 ? -18.991 -7.862 47.718 1.00 87.62 127 ASP A C 1
ATOM 974 O O . ASP A 1 127 ? -19.306 -7.970 48.910 1.00 87.62 127 ASP A O 1
ATOM 978 N N . VAL A 1 128 ? -18.804 -8.940 46.947 1.00 92.62 128 VAL A N 1
ATOM 979 C CA . VAL A 1 128 ? -18.865 -10.313 47.471 1.00 92.62 128 VAL A CA 1
ATOM 980 C C . VAL A 1 128 ? -17.722 -10.573 48.440 1.00 92.62 128 VAL A C 1
ATOM 982 O O . VAL A 1 128 ? -17.973 -11.078 49.532 1.00 92.62 128 VAL A O 1
ATOM 985 N N . ALA A 1 129 ? -16.488 -10.211 48.088 1.00 94.69 129 ALA A N 1
ATOM 986 C CA . ALA A 1 129 ? -15.328 -10.381 48.956 1.00 94.69 129 ALA A CA 1
ATOM 987 C C . ALA A 1 129 ? -15.505 -9.615 50.277 1.00 94.69 129 ALA A C 1
ATOM 989 O O . ALA A 1 129 ? -15.270 -10.174 51.350 1.00 94.69 129 ALA A O 1
ATOM 990 N N . PHE A 1 130 ? -16.019 -8.383 50.231 1.00 94.50 130 PHE A N 1
ATOM 991 C CA . PHE A 1 130 ? -16.314 -7.605 51.432 1.00 94.50 130 PHE A CA 1
ATOM 992 C C . PHE A 1 130 ? -17.412 -8.249 52.295 1.00 94.50 130 PHE A C 1
ATOM 994 O O . PHE A 1 130 ? -17.265 -8.354 53.513 1.00 94.50 130 PHE A O 1
ATOM 1001 N N . ARG A 1 131 ? -18.491 -8.768 51.692 1.00 96.44 131 ARG A N 1
ATOM 1002 C CA . ARG A 1 131 ? -19.533 -9.518 52.426 1.00 96.44 1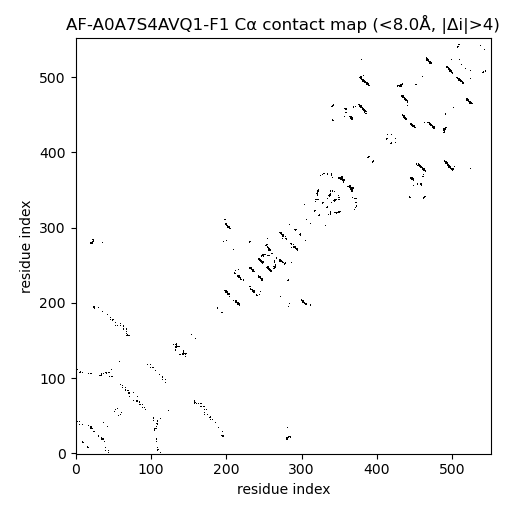31 ARG A CA 1
ATOM 1003 C C . ARG A 1 131 ? -19.011 -10.820 53.028 1.00 96.44 131 ARG A C 1
ATOM 1005 O O . ARG A 1 131 ? -19.383 -11.170 54.144 1.00 96.44 131 ARG A O 1
ATOM 1012 N N . LEU A 1 132 ? -18.137 -11.530 52.320 1.00 97.19 132 LEU A N 1
ATOM 1013 C CA . LEU A 1 132 ? -17.480 -12.730 52.836 1.00 97.19 132 LEU A CA 1
ATOM 1014 C C . LEU A 1 132 ? -16.567 -12.395 54.024 1.00 97.19 132 LEU A C 1
ATOM 1016 O O . LEU A 1 132 ? -16.538 -13.157 54.994 1.00 97.19 132 LEU A O 1
ATOM 1020 N N . ALA A 1 133 ? -15.881 -11.248 53.990 1.00 97.81 133 ALA A N 1
ATOM 1021 C CA . ALA A 1 133 ? -15.127 -10.736 55.131 1.00 97.81 133 ALA A CA 1
ATOM 1022 C C . ALA A 1 133 ? -16.048 -10.428 56.323 1.00 97.81 133 ALA A C 1
ATOM 1024 O O . ALA A 1 133 ? -15.753 -10.871 57.429 1.00 97.81 133 ALA A O 1
ATOM 1025 N N . LEU A 1 134 ? -17.198 -9.779 56.095 1.00 97.69 134 LEU A N 1
ATOM 1026 C CA . LEU A 1 134 ? -18.208 -9.516 57.135 1.00 97.69 134 LEU A CA 1
ATOM 1027 C C . LEU A 1 134 ? -18.762 -10.785 57.791 1.00 97.69 134 LEU A C 1
ATOM 1029 O O . LEU A 1 134 ? -19.122 -10.759 58.962 1.00 97.69 134 LEU A O 1
ATOM 1033 N N . TRP A 1 135 ? -18.835 -11.894 57.057 1.00 97.94 135 TRP A N 1
ATOM 1034 C CA . TRP A 1 135 ? -19.256 -13.195 57.592 1.00 97.94 135 TRP A CA 1
ATOM 1035 C C . TRP A 1 135 ? -18.118 -13.999 58.234 1.00 97.94 135 TRP A C 1
ATOM 1037 O O . TRP A 1 135 ? -18.295 -15.186 58.517 1.00 97.94 135 TRP A O 1
ATOM 1047 N N . GLY A 1 136 ? -16.929 -13.410 58.377 1.00 97.56 136 GLY A N 1
ATOM 1048 C CA . GLY A 1 136 ? -15.765 -14.060 58.977 1.00 97.56 136 GLY A CA 1
ATOM 1049 C C . GLY A 1 136 ? -15.147 -15.177 58.145 1.00 97.56 136 GLY A C 1
ATOM 1050 O O . GLY A 1 136 ? -14.314 -15.935 58.645 1.00 97.56 136 GLY A O 1
ATOM 1051 N N . LYS A 1 137 ? -15.486 -15.287 56.852 1.00 98.00 137 LYS A N 1
ATOM 1052 C CA . LYS A 1 137 ? -14.952 -16.352 55.983 1.00 98.00 137 LYS A CA 1
ATOM 1053 C C . LYS A 1 137 ? -13.446 -16.246 55.754 1.00 98.00 137 LYS A C 1
ATOM 1055 O O . LYS A 1 137 ? -12.806 -17.271 55.543 1.00 98.00 137 LYS A O 1
ATOM 1060 N N . TYR A 1 138 ? -12.883 -15.043 55.848 1.00 97.38 138 TYR A N 1
ATOM 1061 C CA . TYR A 1 138 ? -11.440 -14.803 55.749 1.00 97.38 138 TYR A CA 1
ATOM 1062 C C . TYR A 1 138 ? -10.735 -14.699 57.116 1.00 97.38 138 TYR A C 1
ATOM 1064 O O . TYR A 1 138 ? -9.558 -14.349 57.182 1.00 97.38 138 TYR A O 1
ATOM 1072 N N . GLY A 1 139 ? -11.433 -15.030 58.209 1.00 97.81 139 GLY A N 1
ATOM 1073 C CA . GLY A 1 139 ? -10.897 -15.057 59.569 1.00 97.81 139 GLY A CA 1
ATOM 1074 C C . GLY A 1 139 ? -11.350 -13.885 60.454 1.00 97.81 139 GLY A C 1
ATOM 1075 O O . GLY A 1 139 ? -11.809 -12.856 59.955 1.00 97.81 139 GLY A O 1
ATOM 1076 N N . PRO A 1 140 ? -11.176 -14.015 61.783 1.00 97.69 140 PRO A N 1
ATOM 1077 C CA . PRO A 1 140 ? -11.797 -13.126 62.769 1.00 97.69 140 PRO A CA 1
ATOM 1078 C C . PRO A 1 140 ? -11.256 -11.692 62.728 1.00 97.69 140 PRO A C 1
ATOM 1080 O O . PRO A 1 140 ? -11.989 -10.748 62.989 1.00 97.69 140 PRO A O 1
ATOM 1083 N N . LYS A 1 141 ? -9.983 -11.504 62.352 1.00 97.75 141 LYS A N 1
ATOM 1084 C CA . LYS A 1 141 ? -9.390 -10.160 62.245 1.00 97.75 141 LYS A CA 1
ATOM 1085 C C . LYS A 1 141 ? -10.011 -9.336 61.113 1.00 97.75 141 LYS A C 1
ATOM 1087 O O . LYS A 1 141 ? -10.234 -8.144 61.278 1.00 97.75 141 LYS A O 1
ATOM 1092 N N . LEU A 1 142 ? -10.270 -9.964 59.962 1.00 97.56 142 LEU A N 1
ATOM 1093 C CA . LEU A 1 142 ? -10.911 -9.291 58.827 1.00 97.56 142 LEU A CA 1
ATOM 1094 C C . LEU A 1 142 ? -12.405 -9.083 59.071 1.00 97.56 142 LEU A C 1
ATOM 1096 O O . LEU A 1 142 ? -12.943 -8.075 58.634 1.00 97.56 142 LEU A O 1
ATOM 1100 N N . GLU A 1 143 ? -13.049 -9.994 59.800 1.00 98.19 143 GLU A N 1
ATOM 1101 C CA . GLU A 1 143 ? -14.428 -9.825 60.263 1.00 98.19 143 GLU A CA 1
ATOM 1102 C C . GLU A 1 143 ? -14.580 -8.596 61.157 1.00 98.19 143 GLU A C 1
ATOM 1104 O O . GLU A 1 143 ? -15.448 -7.756 60.922 1.00 98.19 143 GLU A O 1
ATOM 1109 N N . GLU A 1 144 ? -13.714 -8.471 62.165 1.00 98.06 144 GLU A N 1
ATOM 1110 C CA . GLU A 1 144 ? -13.703 -7.335 63.082 1.00 98.06 144 GLU A CA 1
ATOM 1111 C C . GLU A 1 144 ? -13.485 -6.023 62.320 1.00 98.06 144 GLU A C 1
ATOM 1113 O O . GLU A 1 144 ? -14.242 -5.068 62.499 1.00 98.06 144 GLU A O 1
ATOM 1118 N N . GLU A 1 145 ? -12.515 -5.993 61.404 1.00 97.38 145 GLU A N 1
ATOM 1119 C CA . GLU A 1 145 ? -12.197 -4.797 60.627 1.00 97.38 145 GLU A CA 1
ATOM 1120 C C . GLU A 1 145 ? -13.294 -4.435 59.611 1.00 97.38 145 GLU A C 1
ATOM 1122 O O . GLU A 1 145 ? -13.665 -3.268 59.491 1.00 97.38 145 GLU A O 1
ATOM 1127 N N . ALA A 1 146 ? -13.882 -5.414 58.918 1.00 97.12 146 ALA A N 1
ATOM 1128 C CA . ALA A 1 146 ? -14.995 -5.179 57.999 1.00 97.12 146 ALA A CA 1
ATOM 1129 C C . ALA A 1 146 ? -16.244 -4.675 58.743 1.00 97.12 146 ALA A C 1
ATOM 1131 O O . ALA A 1 146 ? -16.913 -3.744 58.279 1.00 97.12 146 ALA A O 1
ATOM 1132 N N . ASN A 1 147 ? -16.531 -5.230 59.927 1.00 97.31 147 ASN A N 1
ATOM 1133 C CA . ASN A 1 147 ? -17.600 -4.746 60.801 1.00 97.31 147 ASN A CA 1
ATOM 1134 C C . ASN A 1 147 ? -17.302 -3.333 61.320 1.00 97.31 147 ASN A C 1
ATOM 1136 O O . ASN A 1 147 ? -18.200 -2.488 61.350 1.00 97.31 147 ASN A O 1
ATOM 1140 N N . ARG A 1 148 ? -16.045 -3.036 61.671 1.00 97.62 148 ARG A N 1
ATOM 1141 C CA . ARG A 1 148 ? -15.607 -1.688 62.055 1.00 97.62 148 ARG A CA 1
ATOM 1142 C C . ARG A 1 148 ? -15.838 -0.686 60.926 1.00 97.62 148 ARG A C 1
ATOM 1144 O O . ARG A 1 148 ? -16.383 0.382 61.184 1.00 97.62 148 ARG A O 1
ATOM 1151 N N . ILE A 1 149 ? -15.468 -1.032 59.690 1.00 94.50 149 ILE A N 1
ATOM 1152 C CA . ILE A 1 149 ? -15.663 -0.192 58.496 1.00 94.50 149 ILE A CA 1
ATOM 1153 C C . ILE A 1 149 ? -17.155 0.020 58.211 1.00 94.50 149 ILE A C 1
ATOM 1155 O O . ILE A 1 149 ? -17.567 1.144 57.944 1.00 94.50 149 ILE A O 1
ATOM 1159 N N . THR A 1 150 ? -17.970 -1.032 58.311 1.00 95.38 150 THR A N 1
ATOM 1160 C CA . THR A 1 150 ? -19.417 -0.973 58.028 1.00 95.38 150 THR A CA 1
ATOM 1161 C C . THR A 1 150 ? -20.170 -0.095 59.025 1.00 95.38 150 THR A C 1
ATOM 1163 O O . THR A 1 150 ? -21.092 0.623 58.644 1.00 95.38 150 THR A O 1
ATOM 1166 N N . ASN A 1 151 ? -19.762 -0.121 60.295 1.00 95.50 151 ASN A N 1
ATOM 1167 C CA . ASN A 1 151 ? -20.375 0.684 61.350 1.00 95.50 151 ASN A CA 1
ATOM 1168 C C . ASN A 1 151 ? -19.815 2.115 61.425 1.00 95.50 151 ASN A C 1
ATOM 1170 O O . ASN A 1 151 ? -20.345 2.939 62.174 1.00 95.50 151 ASN A O 1
ATOM 1174 N N . LEU A 1 152 ? -18.754 2.434 60.675 1.00 93.81 152 LEU A N 1
ATOM 1175 C CA . LEU A 1 152 ? -18.176 3.771 60.660 1.00 93.81 152 LEU A CA 1
ATOM 1176 C C . LEU A 1 152 ? -19.086 4.717 59.864 1.00 93.81 152 LEU A C 1
ATOM 1178 O O . LEU A 1 152 ? -19.213 4.608 58.644 1.00 93.81 152 LEU A O 1
ATOM 1182 N N . SER A 1 153 ? -19.714 5.680 60.541 1.00 91.81 153 SER A N 1
ATOM 1183 C CA . SER A 1 153 ? -20.481 6.723 59.859 1.00 91.81 153 SER A CA 1
ATOM 1184 C C . SER A 1 153 ? -19.563 7.574 58.981 1.00 91.81 153 SER A C 1
ATOM 1186 O O . SER A 1 153 ? -18.492 7.997 59.427 1.00 91.81 153 SER A O 1
ATOM 1188 N N . LEU A 1 154 ? -20.003 7.875 57.758 1.00 88.94 154 LEU A N 1
ATOM 1189 C CA . LEU A 1 154 ? -19.284 8.793 56.877 1.00 88.94 154 LEU A CA 1
ATOM 1190 C C . LEU A 1 154 ? -19.133 10.174 57.546 1.00 88.94 154 LEU A C 1
ATOM 1192 O O . LEU A 1 154 ? -20.080 10.640 58.187 1.00 88.94 154 LEU A O 1
ATOM 1196 N N . PRO A 1 155 ? -17.980 10.850 57.390 1.00 88.69 155 PRO A N 1
ATOM 1197 C CA . PRO A 1 155 ? -17.793 12.201 57.903 1.00 88.69 155 PRO A CA 1
ATOM 1198 C C . PRO A 1 155 ? -18.867 13.171 57.377 1.00 88.69 155 PRO A C 1
ATOM 1200 O O . PRO A 1 155 ? -19.263 13.054 56.210 1.00 88.69 155 PRO A O 1
ATOM 1203 N N . PRO A 1 156 ? -19.285 14.183 58.163 1.00 87.25 156 PRO A N 1
ATOM 1204 C CA . PRO A 1 156 ? -20.272 15.175 57.728 1.00 87.25 156 PRO A CA 1
ATOM 1205 C C . PRO A 1 156 ? -19.907 15.877 56.412 1.00 87.25 156 PRO A C 1
ATOM 1207 O O . PRO A 1 156 ? -20.783 16.181 55.605 1.00 87.25 156 PRO A O 1
ATOM 1210 N N . CYS A 1 157 ? -18.608 16.065 56.148 1.00 87.31 157 CYS A N 1
ATOM 1211 C CA . CYS A 1 157 ? -18.094 16.666 54.914 1.00 87.31 157 CYS A CA 1
ATOM 1212 C C . CYS A 1 157 ? -18.336 15.820 53.643 1.00 87.31 157 CYS A C 1
ATOM 1214 O O . CYS A 1 157 ? -18.223 16.340 52.530 1.00 87.31 157 CYS A O 1
ATOM 1216 N N . MET A 1 158 ? -18.693 14.537 53.796 1.00 88.19 158 MET A N 1
ATOM 1217 C CA . MET A 1 158 ? -19.062 13.615 52.714 1.00 88.19 158 MET A CA 1
ATOM 1218 C C . MET A 1 158 ? -20.577 13.386 52.610 1.00 88.19 158 MET A C 1
ATOM 1220 O O . MET A 1 158 ? -21.068 12.999 51.551 1.00 88.19 158 MET A O 1
ATOM 1224 N N . THR A 1 159 ? -21.345 13.637 53.674 1.00 86.50 159 THR A N 1
ATOM 1225 C CA . THR A 1 159 ? -22.809 13.512 53.647 1.00 86.50 159 THR A CA 1
ATOM 1226 C C . THR A 1 159 ? -23.447 14.757 53.031 1.00 86.50 159 THR A C 1
ATOM 1228 O O . THR A 1 159 ? -23.274 15.864 53.535 1.00 86.50 159 THR A O 1
ATOM 1231 N N . ARG A 1 160 ? -24.215 14.606 51.942 1.00 83.81 160 ARG A N 1
ATOM 1232 C CA . ARG A 1 160 ? -24.939 15.720 51.297 1.00 83.81 160 ARG A CA 1
ATOM 1233 C C . ARG A 1 160 ? -26.437 15.421 51.159 1.00 83.81 160 ARG A C 1
ATOM 1235 O O . ARG A 1 160 ? -26.832 14.286 50.917 1.00 83.81 160 ARG A O 1
ATOM 1242 N N . GLN A 1 161 ? -27.260 16.468 51.249 1.00 89.38 161 GLN A N 1
ATOM 1243 C CA . GLN A 1 161 ? -28.728 16.375 51.310 1.00 89.38 161 GLN A CA 1
ATOM 1244 C C . GLN A 1 161 ? -29.398 15.988 49.972 1.00 89.38 161 GLN A C 1
ATOM 1246 O O . GLN A 1 161 ? -30.439 15.340 49.973 1.00 89.38 161 GLN A O 1
ATOM 1251 N N . ASN A 1 162 ? -28.775 16.294 48.825 1.00 91.56 162 ASN A N 1
ATOM 1252 C CA . ASN A 1 162 ? -29.348 16.067 47.485 1.00 91.56 162 ASN A CA 1
ATOM 1253 C C . ASN A 1 162 ? -28.702 14.878 46.753 1.00 91.56 162 ASN A C 1
ATOM 1255 O O . ASN A 1 162 ? -28.212 15.021 45.630 1.00 91.56 162 ASN A O 1
ATOM 1259 N N . ARG A 1 163 ? -28.664 13.707 47.399 1.00 89.62 163 ARG A N 1
ATOM 1260 C CA . ARG A 1 163 ? -28.021 12.502 46.848 1.00 89.62 163 ARG A CA 1
ATOM 1261 C C . ARG A 1 163 ? -28.643 12.066 45.515 1.00 89.62 163 ARG A C 1
ATOM 1263 O O . ARG A 1 163 ? -27.944 11.942 44.517 1.00 89.62 163 ARG A O 1
ATOM 1270 N N . HIS A 1 164 ? -29.970 11.958 45.472 1.00 92.12 164 HIS A N 1
ATOM 1271 C CA . HIS A 1 164 ? -30.705 11.481 44.297 1.00 92.12 164 HIS A CA 1
ATOM 1272 C C . HIS A 1 164 ? -30.503 12.354 43.047 1.00 92.12 164 HIS A C 1
ATOM 1274 O O . HIS A 1 164 ? -30.247 11.837 41.964 1.00 92.12 164 HIS A O 1
ATOM 1280 N N . THR A 1 165 ? -30.565 13.684 43.184 1.00 93.12 165 THR A N 1
ATOM 1281 C CA . THR A 1 165 ? -30.362 14.604 42.050 1.00 93.12 165 THR A CA 1
ATOM 1282 C C . THR A 1 165 ? -28.967 14.455 41.454 1.00 93.12 165 THR A C 1
ATOM 1284 O O . THR A 1 165 ? -28.804 14.488 40.241 1.00 93.12 165 THR A O 1
ATOM 1287 N N . ARG A 1 166 ? -27.950 14.251 42.293 1.00 91.44 166 ARG A N 1
ATOM 1288 C CA . ARG A 1 166 ? -26.575 14.078 41.819 1.00 91.44 166 ARG A CA 1
ATOM 1289 C C . ARG A 1 166 ? -26.337 12.738 41.181 1.00 91.44 166 ARG A C 1
ATOM 1291 O O . ARG A 1 166 ? -25.676 12.703 40.156 1.00 91.44 166 ARG A O 1
ATOM 1298 N N . PHE A 1 167 ? -26.901 11.681 41.753 1.00 93.62 167 PHE A N 1
ATOM 1299 C CA . PHE A 1 167 ? -26.903 10.373 41.122 1.00 93.62 167 PHE A CA 1
ATOM 1300 C C . PHE A 1 167 ? -27.440 10.471 39.688 1.00 93.62 167 PHE A C 1
ATOM 1302 O O . PHE A 1 167 ? -26.768 10.063 38.745 1.00 93.62 167 PHE A O 1
ATOM 1309 N N . GLN A 1 168 ? -28.597 11.119 39.511 1.00 93.75 168 GLN A N 1
ATOM 1310 C CA . GLN A 1 168 ? -29.186 11.348 38.191 1.00 93.75 168 GLN A CA 1
ATOM 1311 C C . GLN A 1 168 ? -28.299 12.215 37.286 1.00 93.75 168 GLN A C 1
ATOM 1313 O O . GLN A 1 168 ? -28.101 11.866 36.126 1.00 93.75 168 GLN A O 1
ATOM 1318 N N . CYS A 1 169 ? -27.727 13.313 37.792 1.00 95.50 169 CYS A N 1
ATOM 1319 C CA . CYS A 1 169 ? -26.805 14.141 37.009 1.00 95.50 169 CYS A CA 1
ATOM 1320 C C . CYS A 1 169 ? -25.564 13.360 36.563 1.00 95.50 169 CYS A C 1
ATOM 1322 O O . CYS A 1 169 ? -25.193 13.437 35.396 1.00 95.50 169 CYS A O 1
ATOM 1324 N N . THR A 1 170 ? -24.939 12.591 37.457 1.00 94.44 170 THR A N 1
ATOM 1325 C CA . THR A 1 170 ? -23.774 11.764 37.129 1.00 94.44 170 THR A CA 1
ATOM 1326 C C . THR A 1 170 ? -24.132 10.703 36.097 1.00 94.44 170 THR A C 1
ATOM 1328 O O . THR A 1 170 ? -23.375 10.509 35.150 1.00 94.44 170 THR A O 1
ATOM 1331 N N . LEU A 1 171 ? -25.306 10.075 36.221 1.00 94.44 171 LEU A N 1
ATOM 1332 C CA . LEU A 1 171 ? -25.791 9.104 35.246 1.00 94.44 171 LEU A CA 1
ATOM 1333 C C . LEU A 1 171 ? -25.958 9.729 33.855 1.00 94.44 171 LEU A C 1
ATOM 1335 O O . LEU A 1 171 ? -25.482 9.168 32.876 1.00 94.44 171 LEU A O 1
ATOM 1339 N N . VAL A 1 172 ? -26.581 10.909 33.764 1.00 95.62 172 VAL A N 1
ATOM 1340 C CA . VAL A 1 172 ? -26.759 11.629 32.490 1.00 95.62 172 VAL A CA 1
ATOM 1341 C C . VAL A 1 172 ? -25.411 12.033 31.887 1.00 95.62 172 VAL A C 1
ATOM 1343 O O . VAL A 1 172 ? -25.197 11.855 30.688 1.00 95.62 172 VAL A O 1
ATOM 1346 N N . ILE A 1 173 ? -24.484 12.531 32.712 1.00 95.62 173 ILE A N 1
ATOM 1347 C CA . ILE A 1 173 ? -23.137 12.924 32.276 1.00 95.62 173 ILE A CA 1
ATOM 1348 C C . ILE A 1 173 ? -22.338 11.714 31.777 1.00 95.62 173 ILE A C 1
ATOM 1350 O O . ILE A 1 173 ? -21.620 11.850 30.794 1.00 95.62 173 ILE A O 1
ATOM 1354 N N . ALA A 1 174 ? -22.467 10.544 32.408 1.00 94.25 174 ALA A N 1
ATOM 1355 C CA . ALA A 1 174 ? -21.806 9.312 31.970 1.00 94.25 174 ALA A CA 1
ATOM 1356 C C . ALA A 1 174 ? -22.474 8.688 30.729 1.00 94.25 174 ALA A C 1
ATOM 1358 O O . ALA A 1 174 ? -21.794 8.157 29.853 1.00 94.25 174 ALA A O 1
ATOM 1359 N N . ALA A 1 175 ? -23.800 8.792 30.614 1.00 95.00 175 ALA A N 1
ATOM 1360 C CA . ALA A 1 175 ? -24.565 8.271 29.484 1.00 95.00 175 ALA A CA 1
ATOM 1361 C C . ALA A 1 175 ? -24.267 9.011 28.174 1.00 95.00 175 ALA A C 1
ATOM 1363 O O . ALA A 1 175 ? -24.192 8.387 27.117 1.00 95.00 175 ALA A O 1
ATOM 1364 N N . PHE A 1 176 ? -24.096 10.334 28.237 1.00 96.12 176 PHE A N 1
ATOM 1365 C CA . PHE A 1 176 ? -23.868 11.171 27.060 1.00 96.12 176 PHE A CA 1
ATOM 1366 C C . PHE A 1 176 ? -22.657 10.737 26.207 1.00 96.12 176 PHE A C 1
ATOM 1368 O O . PHE A 1 176 ? -22.853 10.511 25.012 1.00 96.12 176 PHE A O 1
ATOM 1375 N N . PRO A 1 177 ? -21.433 10.568 26.752 1.00 95.69 177 PRO A N 1
ATOM 1376 C CA . PRO A 1 177 ? -20.294 10.116 25.962 1.00 95.69 177 PRO A CA 1
ATOM 1377 C C . PRO A 1 177 ? -20.475 8.684 25.454 1.00 95.69 177 PRO A C 1
ATOM 1379 O O . PRO A 1 177 ? -20.144 8.442 24.304 1.00 95.69 177 PRO A O 1
ATOM 1382 N N . LEU A 1 178 ? -21.041 7.761 26.244 1.00 94.69 178 LEU A N 1
ATOM 1383 C CA . LEU A 1 178 ? -21.256 6.370 25.818 1.00 94.69 178 LEU A CA 1
ATOM 1384 C C . LEU A 1 178 ? -22.229 6.249 24.640 1.00 94.69 178 LEU A C 1
ATOM 1386 O O . LEU A 1 178 ? -21.956 5.559 23.660 1.00 94.69 178 LEU A O 1
ATOM 1390 N N . LEU A 1 179 ? -23.378 6.919 24.727 1.00 95.69 179 LEU A N 1
ATOM 1391 C CA . LEU A 1 179 ? -24.357 6.916 23.642 1.00 95.69 179 LEU A CA 1
ATOM 1392 C C . LEU A 1 179 ? -23.849 7.727 22.448 1.00 95.69 179 LEU A C 1
ATOM 1394 O O . LEU A 1 179 ? -24.058 7.326 21.307 1.00 95.69 179 LEU A O 1
ATOM 1398 N N . GLY A 1 180 ? -23.152 8.838 22.700 1.00 96.38 180 GLY A N 1
ATOM 1399 C CA . GLY A 1 180 ? -22.550 9.669 21.663 1.00 96.38 180 GLY A CA 1
ATOM 1400 C C . GLY A 1 180 ? -21.503 8.918 20.841 1.00 96.38 180 GLY A C 1
ATOM 1401 O O . GLY A 1 180 ? -21.567 8.949 19.613 1.00 96.38 180 GLY A O 1
ATOM 1402 N N . THR A 1 181 ? -20.581 8.198 21.491 1.00 94.88 181 THR A N 1
ATOM 1403 C CA . THR A 1 181 ? -19.584 7.368 20.797 1.00 94.88 181 THR A CA 1
ATOM 1404 C C . THR A 1 181 ? -20.249 6.229 20.039 1.00 94.88 181 THR A C 1
ATOM 1406 O O . THR A 1 181 ? -19.915 6.02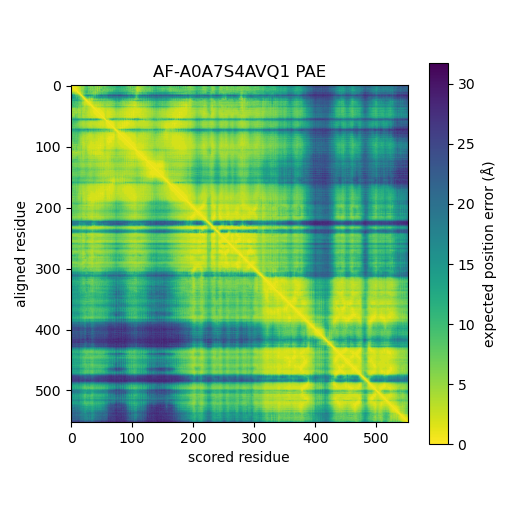2 18.877 1.00 94.88 181 THR A O 1
ATOM 1409 N N . MET A 1 182 ? -21.237 5.549 20.627 1.00 94.31 182 MET A N 1
ATOM 1410 C CA . MET A 1 182 ? -21.970 4.484 19.938 1.00 94.31 182 MET A CA 1
ATOM 1411 C C . MET A 1 182 ? -22.675 4.988 18.676 1.00 94.31 182 MET A C 1
ATOM 1413 O O . MET A 1 182 ? -22.558 4.386 17.613 1.00 94.31 182 MET A O 1
ATOM 1417 N N . ILE A 1 183 ? -23.384 6.117 18.765 1.00 95.00 183 ILE A N 1
ATOM 1418 C CA . ILE A 1 183 ? -24.049 6.727 17.608 1.00 95.00 183 ILE A CA 1
ATOM 1419 C C . ILE A 1 183 ? -23.012 7.118 16.552 1.00 95.00 183 ILE A C 1
ATOM 1421 O O . ILE A 1 183 ? -23.228 6.860 15.370 1.00 95.00 183 ILE A O 1
ATOM 1425 N N . ALA A 1 184 ? -21.876 7.695 16.956 1.00 94.81 184 ALA A N 1
ATOM 1426 C CA . ALA A 1 184 ? -20.796 8.031 16.033 1.00 94.81 184 ALA A CA 1
ATOM 1427 C C . ALA A 1 184 ? -20.244 6.789 15.315 1.00 94.81 184 ALA A C 1
ATOM 1429 O O . ALA A 1 184 ? -20.026 6.842 14.106 1.00 94.81 184 ALA A O 1
ATOM 1430 N N . ILE A 1 185 ? -20.085 5.667 16.022 1.00 92.75 185 ILE A N 1
ATOM 1431 C CA . ILE A 1 185 ? -19.634 4.393 15.452 1.00 92.75 185 ILE A CA 1
ATOM 1432 C C . ILE A 1 185 ? -20.665 3.831 14.472 1.00 92.75 185 ILE A C 1
ATOM 1434 O O . ILE A 1 185 ? -20.296 3.494 13.353 1.00 92.75 185 ILE A O 1
ATOM 1438 N N . ILE A 1 186 ? -21.954 3.805 14.827 1.00 91.75 186 ILE A N 1
ATOM 1439 C CA . ILE A 1 186 ? -23.025 3.358 13.917 1.00 91.75 186 ILE A CA 1
ATOM 1440 C C . ILE A 1 186 ? -23.060 4.237 12.662 1.00 91.75 186 ILE A C 1
ATOM 1442 O O . ILE A 1 186 ? -23.157 3.730 11.546 1.00 91.75 186 ILE A O 1
ATOM 1446 N N . CYS A 1 187 ? -22.949 5.559 12.822 1.00 92.75 187 CYS A N 1
ATOM 1447 C CA . CYS A 1 187 ? -22.858 6.495 11.703 1.00 92.75 187 CYS A CA 1
ATOM 1448 C C . CYS A 1 187 ? -21.615 6.233 10.845 1.00 92.75 187 CYS A C 1
ATOM 1450 O O . CYS A 1 187 ? -21.693 6.331 9.620 1.00 92.75 187 CYS A O 1
ATOM 1452 N N . ALA A 1 188 ? -20.486 5.880 11.465 1.00 90.81 188 ALA A N 1
ATOM 1453 C CA . ALA A 1 188 ? -19.263 5.548 10.754 1.00 90.81 188 ALA A CA 1
ATOM 1454 C C . ALA A 1 188 ? -19.399 4.232 9.974 1.00 90.81 188 ALA A C 1
ATOM 1456 O O . ALA A 1 188 ? -19.110 4.220 8.784 1.00 90.81 188 ALA A O 1
ATOM 1457 N N . GLN A 1 189 ? -19.921 3.169 10.592 1.00 87.69 189 GLN A N 1
ATOM 1458 C CA . GLN A 1 189 ? -20.225 1.881 9.949 1.00 87.69 189 GLN A CA 1
ATOM 1459 C C . GLN A 1 189 ? -21.251 2.021 8.815 1.00 87.69 189 GLN A C 1
ATOM 1461 O O . GLN A 1 189 ? -21.188 1.340 7.797 1.00 87.69 189 GLN A O 1
ATOM 1466 N N . ALA A 1 190 ? -22.213 2.937 8.951 1.00 87.06 190 ALA A N 1
ATOM 1467 C CA . ALA A 1 190 ? -23.174 3.229 7.892 1.00 87.06 190 ALA A CA 1
ATOM 1468 C C . ALA A 1 190 ? -22.572 4.051 6.734 1.00 87.06 190 ALA A C 1
ATOM 1470 O O . ALA A 1 190 ? -23.181 4.126 5.660 1.00 87.06 190 ALA A O 1
ATOM 1471 N N . SER A 1 191 ? -21.416 4.685 6.945 1.00 88.31 191 SER A N 1
ATOM 1472 C CA . SER A 1 191 ? -20.779 5.582 5.988 1.00 88.31 191 SER A CA 1
ATOM 1473 C C . SER A 1 191 ? -19.843 4.832 5.046 1.00 88.31 191 SER A C 1
ATOM 1475 O O . SER A 1 191 ? -18.769 4.374 5.424 1.00 88.31 191 SER A O 1
ATOM 1477 N N . ASN A 1 192 ? -20.183 4.850 3.759 1.00 85.19 192 ASN A N 1
ATOM 1478 C CA . ASN A 1 192 ? -19.345 4.280 2.697 1.00 85.19 192 ASN A CA 1
ATOM 1479 C C . ASN A 1 192 ? -18.022 5.038 2.491 1.00 85.19 192 ASN A C 1
ATOM 1481 O O . ASN A 1 192 ? -17.187 4.627 1.699 1.00 85.19 192 ASN A O 1
ATOM 1485 N N . ASN A 1 193 ? -17.861 6.204 3.119 1.00 85.62 193 ASN A N 1
ATOM 1486 C CA . ASN A 1 193 ? -16.716 7.081 2.886 1.00 85.62 193 ASN A CA 1
ATOM 1487 C C . ASN A 1 193 ? -15.542 6.837 3.834 1.00 85.62 193 ASN A C 1
ATOM 1489 O O . ASN A 1 193 ? -14.487 7.424 3.597 1.00 85.62 193 ASN A O 1
ATOM 1493 N N . ILE A 1 194 ? -15.750 6.085 4.917 1.00 85.00 194 ILE A N 1
ATOM 1494 C CA . ILE A 1 194 ? -14.765 5.949 5.998 1.00 85.00 194 ILE A CA 1
ATOM 1495 C C . ILE A 1 194 ? -14.044 4.609 5.903 1.00 85.00 194 ILE A C 1
ATOM 1497 O O . ILE A 1 194 ? -12.824 4.575 6.008 1.00 85.00 194 ILE A O 1
ATOM 1501 N N . TRP A 1 195 ? -14.796 3.532 5.685 1.00 84.06 195 TRP A N 1
ATOM 1502 C CA . TRP A 1 195 ? -14.299 2.173 5.884 1.00 84.06 195 TRP A CA 1
ATOM 1503 C C . TRP A 1 195 ? -14.237 1.313 4.628 1.00 84.06 195 TRP A C 1
ATOM 1505 O O . TRP A 1 195 ? -13.852 0.160 4.724 1.00 84.06 195 TRP A O 1
ATOM 1515 N N . LEU A 1 196 ? -14.656 1.825 3.474 1.00 87.75 196 LEU A N 1
ATOM 1516 C CA . LEU A 1 196 ? -14.634 1.051 2.237 1.00 87.75 196 LEU A CA 1
ATOM 1517 C C . LEU A 1 196 ? -13.446 1.447 1.383 1.00 87.75 196 LEU A C 1
ATOM 1519 O O . LEU A 1 196 ? -13.163 2.639 1.210 1.00 87.75 196 LEU A O 1
ATOM 1523 N N . THR A 1 197 ? -12.828 0.444 0.775 1.00 89.94 197 THR A N 1
ATOM 1524 C CA . THR A 1 197 ? -11.902 0.645 -0.330 1.00 89.94 197 THR A CA 1
ATOM 1525 C C . THR A 1 197 ? -12.670 1.322 -1.460 1.00 89.94 197 THR A C 1
ATOM 1527 O O . THR A 1 197 ? -13.732 0.863 -1.882 1.00 89.94 197 THR A O 1
ATOM 1530 N N . LYS A 1 198 ? -12.181 2.470 -1.931 1.00 89.62 198 LYS A N 1
ATOM 1531 C CA . LYS A 1 198 ? -12.857 3.233 -2.992 1.00 89.62 198 LYS A CA 1
ATOM 1532 C C . LYS A 1 198 ? -12.402 2.830 -4.377 1.00 89.62 198 LYS A C 1
ATOM 1534 O O . LYS A 1 198 ? -13.212 2.732 -5.299 1.00 89.62 198 LYS A O 1
ATOM 1539 N N . VAL A 1 199 ? -11.099 2.630 -4.500 1.00 89.19 199 VAL A N 1
ATOM 1540 C CA . VAL A 1 199 ? -10.424 2.249 -5.727 1.00 89.19 199 VAL A CA 1
ATOM 1541 C C . VAL A 1 199 ? -9.406 1.189 -5.363 1.00 89.19 199 VAL A C 1
ATOM 1543 O O . VAL A 1 199 ? -8.649 1.353 -4.405 1.00 89.19 199 VAL A O 1
ATOM 1546 N N . LEU A 1 200 ? -9.412 0.114 -6.129 1.00 90.75 200 LEU A N 1
ATOM 1547 C CA . LEU A 1 200 ? -8.407 -0.932 -6.074 1.00 90.75 200 LEU A CA 1
ATOM 1548 C C . LEU A 1 200 ? -7.859 -1.134 -7.480 1.00 90.75 200 LEU A C 1
ATOM 1550 O O . LEU A 1 200 ? -8.613 -1.039 -8.450 1.00 90.75 200 LEU A O 1
ATOM 1554 N N . ARG A 1 201 ? -6.564 -1.403 -7.598 1.00 89.06 201 ARG A N 1
ATOM 1555 C CA . ARG A 1 201 ? -5.974 -1.918 -8.835 1.00 89.06 201 ARG A CA 1
ATOM 1556 C C . ARG A 1 201 ? -5.707 -3.401 -8.651 1.00 89.06 201 ARG A C 1
ATOM 1558 O O . ARG A 1 201 ? -5.245 -3.802 -7.585 1.00 89.06 201 ARG A O 1
ATOM 1565 N N . VAL A 1 202 ? -6.033 -4.178 -9.673 1.00 91.31 202 VAL A N 1
ATOM 1566 C CA . VAL A 1 202 ? -5.747 -5.611 -9.733 1.00 91.31 202 VAL A CA 1
ATOM 1567 C C . VAL A 1 202 ? -4.819 -5.867 -10.894 1.00 91.31 202 VAL A C 1
ATOM 1569 O O . VAL A 1 202 ? -5.029 -5.321 -11.976 1.00 91.31 202 VAL A O 1
ATOM 1572 N N . GLU A 1 203 ? -3.837 -6.720 -10.677 1.00 89.88 203 GLU A N 1
ATOM 1573 C CA . GLU A 1 203 ? -2.972 -7.225 -11.724 1.00 89.88 203 GLU A CA 1
ATOM 1574 C C . GLU A 1 203 ? -2.962 -8.750 -11.702 1.00 89.88 203 GLU A C 1
ATOM 1576 O O . GLU A 1 203 ? -2.749 -9.363 -10.656 1.00 89.88 203 GLU A O 1
ATOM 1581 N N . PHE A 1 204 ? -3.235 -9.342 -12.862 1.00 91.38 204 PHE A N 1
ATOM 1582 C CA . PHE A 1 204 ? -3.207 -10.778 -13.098 1.00 91.38 204 PHE A CA 1
ATOM 1583 C C . PHE A 1 204 ? -1.954 -11.147 -13.886 1.00 91.38 204 PHE A C 1
ATOM 1585 O O . PHE A 1 204 ? -1.731 -10.603 -14.970 1.00 91.38 204 PHE A O 1
ATOM 1592 N N . ASP A 1 205 ? -1.202 -12.133 -13.399 1.00 88.31 205 ASP A N 1
ATOM 1593 C CA . ASP A 1 205 ? -0.053 -12.680 -14.135 1.00 88.31 205 ASP A CA 1
ATOM 1594 C C . ASP A 1 205 ? -0.493 -13.594 -15.301 1.00 88.31 205 ASP A C 1
ATOM 1596 O O . ASP A 1 205 ? 0.154 -13.698 -16.344 1.00 88.31 205 ASP A O 1
ATOM 1600 N N . SER A 1 206 ? -1.665 -14.230 -15.184 1.00 90.06 206 SER A N 1
ATOM 1601 C CA . SER A 1 206 ? -2.172 -15.131 -16.224 1.00 90.06 206 SER A CA 1
ATOM 1602 C C . SER A 1 206 ? -2.545 -14.381 -17.510 1.00 90.06 206 SER A C 1
ATOM 1604 O O . SER A 1 206 ? -3.365 -13.460 -17.475 1.00 90.06 206 SER A O 1
ATOM 1606 N N . ASN A 1 207 ? -2.039 -14.844 -18.660 1.00 90.19 207 ASN A N 1
ATOM 1607 C CA . ASN A 1 207 ? -2.313 -14.250 -19.978 1.00 90.19 207 ASN A CA 1
ATOM 1608 C C . ASN A 1 207 ? -3.814 -14.082 -20.282 1.00 90.19 207 ASN A C 1
ATOM 1610 O O . ASN A 1 207 ? -4.201 -13.072 -20.864 1.00 90.19 207 ASN A O 1
ATOM 1614 N N . ASP A 1 208 ? -4.652 -15.033 -19.857 1.00 92.69 208 ASP A N 1
ATOM 1615 C CA . ASP A 1 208 ? -6.098 -15.018 -20.123 1.00 92.69 208 ASP A CA 1
ATOM 1616 C C . ASP A 1 208 ? -6.838 -13.929 -19.332 1.00 92.69 208 ASP A C 1
ATOM 1618 O O . ASP A 1 208 ? -7.841 -13.394 -19.802 1.00 92.69 208 ASP A O 1
ATOM 1622 N N . LEU A 1 209 ? -6.342 -13.583 -18.138 1.00 93.44 209 LEU A N 1
ATOM 1623 C CA . LEU A 1 209 ? -6.950 -12.561 -17.281 1.00 93.44 209 LEU A CA 1
ATOM 1624 C C . LEU A 1 209 ? -6.234 -11.215 -17.335 1.00 93.44 209 LEU A C 1
ATOM 1626 O O . LEU A 1 209 ? -6.730 -10.244 -16.769 1.00 93.44 209 LEU A O 1
ATOM 1630 N N . ARG A 1 210 ? -5.111 -11.124 -18.053 1.00 89.19 210 ARG A N 1
ATOM 1631 C CA . ARG A 1 210 ? -4.323 -9.894 -18.178 1.00 89.19 210 ARG A CA 1
ATOM 1632 C C . ARG A 1 210 ? -5.137 -8.731 -18.746 1.00 89.19 210 ARG A C 1
ATOM 1634 O O . ARG A 1 210 ? -4.937 -7.592 -18.346 1.00 89.19 210 ARG A O 1
ATOM 1641 N N . ALA A 1 211 ? -6.109 -9.020 -19.614 1.00 90.25 211 ALA A N 1
ATOM 1642 C CA . ALA A 1 211 ? -7.047 -8.029 -20.144 1.00 90.25 211 ALA A CA 1
ATOM 1643 C C . ALA A 1 211 ? -8.003 -7.444 -19.083 1.00 90.25 211 ALA A C 1
ATOM 1645 O O . ALA A 1 211 ? -8.634 -6.422 -19.335 1.00 90.25 211 ALA A O 1
ATOM 1646 N N . TYR A 1 212 ? -8.122 -8.082 -17.914 1.00 92.25 212 TYR A N 1
ATOM 1647 C CA . TYR A 1 212 ? -8.902 -7.611 -16.768 1.00 92.25 212 TYR A CA 1
ATOM 1648 C C . TYR A 1 212 ? -8.028 -6.990 -15.670 1.00 92.25 212 TYR A C 1
ATOM 1650 O O . TYR A 1 212 ? -8.566 -6.548 -14.648 1.00 92.25 212 TYR A O 1
ATOM 1658 N N . SER A 1 213 ? -6.706 -6.931 -15.860 1.00 89.00 213 SER A N 1
ATOM 1659 C CA . SER A 1 213 ? -5.832 -6.109 -15.026 1.00 89.00 213 SER A CA 1
ATOM 1660 C C . SER A 1 213 ? -6.209 -4.637 -15.192 1.00 89.00 213 SER A C 1
ATOM 1662 O O . SER A 1 213 ? -6.553 -4.182 -16.281 1.00 89.00 213 SER A O 1
ATOM 1664 N N . GLY A 1 214 ? -6.178 -3.883 -14.101 1.00 88.44 214 GLY A N 1
ATOM 1665 C CA . GLY A 1 214 ? -6.500 -2.464 -14.104 1.00 88.44 214 GLY A CA 1
ATOM 1666 C C . GLY A 1 214 ? -7.241 -2.026 -12.853 1.00 88.44 214 GLY A C 1
ATOM 1667 O O . GLY A 1 214 ? -7.291 -2.723 -11.837 1.00 88.44 214 GLY A O 1
ATOM 1668 N N . CYS A 1 215 ? -7.810 -0.827 -12.917 1.00 89.19 215 CYS A N 1
ATOM 1669 C CA . CYS A 1 215 ? -8.480 -0.226 -11.776 1.00 89.19 215 CYS A CA 1
ATOM 1670 C C . CYS A 1 215 ? -9.974 -0.517 -11.725 1.00 89.19 215 CYS A C 1
ATOM 1672 O O . CYS A 1 215 ? -10.700 -0.387 -12.711 1.00 89.19 215 CYS A O 1
ATOM 1674 N N . TYR A 1 216 ? -10.441 -0.789 -10.514 1.00 92.56 216 TYR A N 1
ATOM 1675 C CA . TYR A 1 216 ? -11.828 -1.026 -10.180 1.00 92.56 216 TYR A CA 1
ATOM 1676 C C . TYR A 1 216 ? -12.278 -0.002 -9.146 1.00 92.56 216 TYR A C 1
ATOM 1678 O O . TYR A 1 216 ? -11.652 0.189 -8.103 1.00 92.56 216 TYR A O 1
ATOM 1686 N N . LYS A 1 217 ? -13.383 0.676 -9.447 1.00 92.44 217 LYS A N 1
ATOM 1687 C CA . LYS A 1 217 ? -13.966 1.721 -8.607 1.00 92.44 217 LYS A CA 1
ATOM 1688 C C . LYS A 1 217 ? -15.235 1.207 -7.948 1.00 92.44 217 LYS A C 1
ATOM 1690 O O . LYS A 1 217 ? -16.027 0.497 -8.569 1.00 92.44 217 LYS A O 1
ATOM 1695 N N . LEU A 1 218 ? -15.444 1.601 -6.698 1.00 92.19 218 LEU A N 1
ATOM 1696 C CA . LEU A 1 218 ? -16.645 1.293 -5.934 1.00 92.19 218 LEU A CA 1
ATOM 1697 C C . LEU A 1 218 ? -17.897 1.832 -6.648 1.00 92.19 218 LEU A C 1
ATOM 1699 O O . LEU A 1 218 ? -18.081 3.045 -6.780 1.00 92.19 218 LEU A O 1
ATOM 1703 N N . ASP A 1 219 ? -18.800 0.948 -7.069 1.00 91.50 219 ASP A N 1
ATOM 1704 C CA . ASP A 1 219 ? -20.075 1.335 -7.669 1.00 91.50 219 ASP A CA 1
ATOM 1705 C C . ASP A 1 219 ? -21.084 1.700 -6.568 1.00 91.50 219 ASP A C 1
ATOM 1707 O O . ASP A 1 219 ? -21.795 0.862 -6.003 1.00 91.50 219 ASP A O 1
ATOM 1711 N N . LEU A 1 220 ? -21.168 2.997 -6.260 1.00 88.31 220 LEU A N 1
ATOM 1712 C CA . LEU A 1 220 ? -22.127 3.538 -5.292 1.00 88.31 220 LEU A CA 1
ATOM 1713 C C . LEU A 1 220 ? -23.593 3.357 -5.731 1.00 88.31 220 LEU A C 1
ATOM 1715 O O . LEU A 1 220 ? -24.491 3.358 -4.884 1.00 88.31 220 LEU A O 1
ATOM 1719 N N . ASN A 1 221 ? -23.851 3.183 -7.032 1.00 87.00 221 ASN A N 1
ATOM 1720 C CA . ASN A 1 221 ? -25.194 3.041 -7.594 1.00 87.00 221 ASN A CA 1
ATOM 1721 C C . ASN A 1 221 ? -25.688 1.587 -7.591 1.00 87.00 221 ASN A C 1
ATOM 1723 O O . ASN A 1 221 ? -26.904 1.358 -7.580 1.00 87.00 221 ASN A O 1
ATOM 1727 N N . ALA A 1 222 ? -24.781 0.607 -7.528 1.00 81.75 222 ALA A N 1
ATOM 1728 C CA . ALA A 1 222 ? -25.116 -0.817 -7.465 1.00 81.75 222 ALA A CA 1
ATOM 1729 C C . ALA A 1 222 ? -26.004 -1.186 -6.256 1.00 81.75 222 ALA A C 1
ATOM 1731 O O . ALA A 1 222 ? -26.763 -2.154 -6.308 1.00 81.75 222 ALA A O 1
ATOM 1732 N N . ARG A 1 223 ? -26.010 -0.360 -5.198 1.00 68.25 223 ARG A N 1
ATOM 1733 C CA . ARG A 1 223 ? -26.713 -0.599 -3.922 1.00 68.25 223 ARG A CA 1
ATOM 1734 C C . ARG A 1 223 ? -28.252 -0.653 -4.005 1.00 68.25 223 ARG A C 1
ATOM 1736 O O . ARG A 1 223 ? -28.903 -0.922 -3.000 1.00 68.25 223 ARG A O 1
ATOM 1743 N N . LYS A 1 224 ? -28.878 -0.404 -5.162 1.00 53.81 224 LYS A N 1
ATOM 1744 C CA . LYS A 1 224 ? -30.349 -0.266 -5.276 1.00 53.81 224 LYS A CA 1
ATOM 1745 C C . LYS A 1 224 ? -31.120 -1.472 -5.827 1.00 53.81 224 LYS A C 1
ATOM 1747 O O . LYS A 1 224 ? -32.333 -1.360 -5.993 1.00 53.81 224 LYS A O 1
ATOM 1752 N N . ARG A 1 225 ? -30.501 -2.627 -6.093 1.00 55.78 225 ARG A N 1
ATOM 1753 C CA . ARG A 1 225 ? -31.210 -3.761 -6.726 1.00 55.78 225 ARG A CA 1
ATOM 1754 C C . ARG A 1 225 ? -31.442 -4.946 -5.778 1.00 55.78 225 ARG A C 1
ATOM 1756 O O . ARG A 1 225 ? -30.772 -5.961 -5.848 1.00 55.78 225 ARG A O 1
ATOM 1763 N N . GLY A 1 226 ? -32.448 -4.810 -4.912 1.00 48.53 226 GLY A N 1
ATOM 1764 C CA . GLY A 1 226 ? -33.365 -5.895 -4.508 1.00 48.53 226 GLY A CA 1
ATOM 1765 C C . GLY A 1 226 ? -32.881 -7.082 -3.655 1.00 48.53 226 GLY A C 1
ATOM 1766 O O . GLY A 1 226 ? -33.733 -7.858 -3.234 1.00 48.53 226 GLY A O 1
ATOM 1767 N N . GLY A 1 227 ? -31.590 -7.246 -3.358 1.00 53.16 227 GLY A N 1
ATOM 1768 C CA . GLY A 1 227 ? -31.068 -8.447 -2.688 1.00 53.16 227 GLY A CA 1
ATOM 1769 C C . GLY A 1 227 ? -30.363 -8.190 -1.357 1.00 53.16 227 GLY A C 1
ATOM 1770 O O . GLY A 1 227 ? -29.147 -8.234 -1.301 1.00 53.16 227 GLY A O 1
ATOM 1771 N N . GLY A 1 228 ? -31.120 -7.959 -0.283 1.00 49.72 228 GLY A N 1
ATOM 1772 C CA . GLY A 1 228 ? -30.761 -8.343 1.095 1.00 49.72 228 GLY A CA 1
ATOM 1773 C C . GLY A 1 228 ? -29.591 -7.669 1.831 1.00 49.72 228 GLY A C 1
ATOM 1774 O O . GLY A 1 228 ? -29.798 -7.280 2.975 1.00 49.72 228 GLY A O 1
ATOM 1775 N N . TYR A 1 229 ? -28.392 -7.523 1.258 1.00 54.31 229 TYR A N 1
ATOM 1776 C CA . TYR A 1 229 ? -27.188 -7.163 2.029 1.00 54.31 229 TYR A CA 1
ATOM 1777 C C . TYR A 1 229 ? -26.264 -6.177 1.302 1.00 54.31 229 TYR A C 1
ATOM 1779 O O . TYR A 1 229 ? -26.172 -6.145 0.080 1.00 54.31 229 TYR A O 1
ATOM 1787 N N . ARG A 1 230 ? -25.621 -5.306 2.093 1.00 67.88 230 ARG A N 1
ATOM 1788 C CA . ARG A 1 230 ? -24.947 -4.050 1.701 1.00 67.88 230 ARG A CA 1
ATOM 1789 C C . ARG A 1 230 ? -23.554 -4.230 1.080 1.00 67.88 230 ARG A C 1
ATOM 1791 O O . ARG A 1 230 ? -22.763 -3.293 1.133 1.00 67.88 230 ARG A O 1
ATOM 1798 N N . ARG A 1 231 ? -23.223 -5.398 0.533 1.00 81.69 231 ARG A N 1
ATOM 1799 C CA . ARG A 1 231 ? -21.888 -5.604 -0.039 1.00 81.69 231 ARG A CA 1
ATOM 1800 C C . ARG A 1 231 ? -21.775 -4.860 -1.361 1.00 81.69 231 ARG A C 1
ATOM 1802 O O . ARG A 1 231 ? -22.702 -4.850 -2.174 1.00 81.69 231 ARG A O 1
ATOM 1809 N N . HIS A 1 232 ? -20.668 -4.154 -1.514 1.00 88.81 232 HIS A N 1
ATOM 1810 C CA . HIS A 1 232 ? -20.459 -3.276 -2.646 1.00 88.81 232 HIS A CA 1
ATOM 1811 C C . HIS A 1 232 ? -19.878 -4.037 -3.839 1.00 88.81 232 HIS A C 1
ATOM 1813 O O . HIS A 1 232 ? -19.210 -5.055 -3.684 1.00 88.81 232 HIS A O 1
ATOM 1819 N N . ILE A 1 233 ? -20.173 -3.537 -5.038 1.00 92.44 233 ILE A N 1
ATOM 1820 C CA . ILE A 1 233 ? -19.611 -4.040 -6.291 1.00 92.44 233 ILE A CA 1
ATOM 1821 C C . ILE A 1 233 ? -18.547 -3.044 -6.734 1.00 92.44 233 ILE A C 1
ATOM 1823 O O . ILE A 1 233 ? -18.784 -1.837 -6.688 1.00 92.44 233 ILE A O 1
ATOM 1827 N N . TYR A 1 234 ? -17.404 -3.541 -7.183 1.00 94.19 234 TYR A N 1
ATOM 1828 C CA . TYR A 1 234 ? -16.355 -2.730 -7.786 1.00 94.19 234 TYR A CA 1
ATOM 1829 C C . TYR A 1 234 ? -16.399 -2.960 -9.285 1.00 94.19 234 TYR A C 1
ATOM 1831 O O . TYR A 1 234 ? -16.399 -4.102 -9.734 1.00 94.19 234 TYR A O 1
ATOM 1839 N N . LYS A 1 235 ? -16.481 -1.890 -10.066 1.00 94.31 235 LYS A N 1
ATOM 1840 C CA . LYS A 1 235 ? -16.575 -1.950 -11.525 1.00 94.31 235 LYS A CA 1
ATOM 1841 C C . LYS A 1 235 ? -15.256 -1.493 -12.130 1.00 94.31 235 LYS A C 1
ATOM 1843 O O . LYS A 1 235 ? -14.705 -0.499 -11.656 1.00 94.31 235 LYS A O 1
ATOM 1848 N N . SER A 1 236 ? -14.780 -2.184 -13.164 1.00 93.31 236 SER A N 1
ATOM 1849 C CA . SER A 1 236 ? -13.621 -1.732 -13.932 1.00 93.31 236 SER A CA 1
ATOM 1850 C C . SER A 1 236 ? -13.831 -0.301 -14.446 1.00 93.31 236 SER A C 1
ATOM 1852 O O . SER A 1 236 ? -14.955 0.115 -14.763 1.00 93.31 236 SER A O 1
ATOM 1854 N N . SER A 1 237 ? -12.750 0.478 -14.471 1.00 86.00 237 SER A N 1
ATOM 1855 C CA . SER A 1 237 ? -12.718 1.793 -15.115 1.00 86.00 237 SER A CA 1
ATOM 1856 C C . SER A 1 237 ? -13.019 1.654 -16.616 1.00 86.00 237 SER A C 1
ATOM 1858 O O . SER A 1 237 ? -12.810 0.589 -17.194 1.00 86.00 237 SER A O 1
ATOM 1860 N N . GLU A 1 238 ? -13.515 2.720 -17.250 1.00 74.44 238 GLU A N 1
ATOM 1861 C CA . GLU A 1 238 ? -14.004 2.718 -18.647 1.00 74.44 238 GLU A CA 1
ATOM 1862 C C . GLU A 1 238 ? -12.946 2.335 -19.700 1.00 74.44 238 GLU A C 1
ATOM 1864 O O . GLU A 1 238 ? -13.296 2.066 -20.844 1.00 74.44 238 GLU A O 1
ATOM 1869 N N . GLU A 1 239 ? -11.674 2.274 -19.312 1.00 64.06 239 GLU A N 1
ATOM 1870 C CA . GLU A 1 239 ? -10.537 1.923 -20.170 1.00 64.06 239 GLU A CA 1
ATOM 1871 C C . GLU A 1 239 ? -10.397 0.411 -20.415 1.00 64.06 239 GLU A C 1
ATOM 1873 O O . GLU A 1 239 ? -9.722 0.003 -21.357 1.00 64.06 239 GLU A O 1
ATOM 1878 N N . VAL A 1 240 ? -11.057 -0.439 -19.618 1.00 67.00 240 VAL A N 1
ATOM 1879 C CA . VAL A 1 240 ? -11.017 -1.895 -19.819 1.00 67.00 240 VAL A CA 1
ATOM 1880 C C . VAL A 1 240 ? -12.048 -2.298 -20.878 1.00 67.00 240 VAL A C 1
ATOM 1882 O O . VAL A 1 240 ? -13.240 -2.025 -20.726 1.00 67.00 240 VAL A O 1
ATOM 1885 N N . LEU A 1 241 ? -11.587 -2.983 -21.933 1.00 65.12 241 LEU A N 1
ATOM 1886 C CA . LEU A 1 241 ? -12.376 -3.435 -23.097 1.00 65.12 241 LEU A CA 1
ATOM 1887 C C . LEU A 1 241 ? -13.675 -4.172 -22.727 1.00 65.12 241 LEU A C 1
ATOM 1889 O O . LEU A 1 241 ? -14.663 -4.100 -23.459 1.00 65.12 241 LEU A O 1
ATOM 1893 N N . GLU A 1 242 ? -13.689 -4.851 -21.581 1.00 80.81 242 GLU A N 1
ATOM 1894 C CA . GLU A 1 242 ? -14.854 -5.539 -21.039 1.00 80.81 242 GLU A CA 1
ATOM 1895 C C . GLU A 1 242 ? -15.176 -5.045 -19.622 1.00 80.81 242 GLU A C 1
ATOM 1897 O O . GLU A 1 242 ? -14.297 -4.873 -18.776 1.00 80.81 242 GLU A O 1
ATOM 1902 N N . SER A 1 243 ? -16.464 -4.826 -19.332 1.00 90.00 243 SER A N 1
ATOM 1903 C CA . SER A 1 243 ? -16.910 -4.304 -18.035 1.00 90.00 243 SER A CA 1
ATOM 1904 C C . SER A 1 243 ? -16.860 -5.373 -16.937 1.00 90.00 243 SER A C 1
ATOM 1906 O O . SER A 1 243 ? -17.901 -5.865 -16.493 1.00 90.00 243 SER A O 1
ATOM 1908 N N . ALA A 1 244 ? -15.659 -5.743 -16.508 1.00 95.38 244 ALA A N 1
ATOM 1909 C CA . ALA A 1 244 ? -15.444 -6.654 -15.399 1.00 95.38 244 ALA A CA 1
ATOM 1910 C C . ALA A 1 244 ? -15.843 -6.022 -14.059 1.00 95.38 244 ALA A C 1
ATOM 1912 O O . ALA A 1 244 ? -15.835 -4.799 -13.870 1.00 95.38 244 ALA A O 1
ATOM 1913 N N . ARG A 1 245 ? -16.255 -6.869 -13.117 1.00 95.56 245 ARG A N 1
ATOM 1914 C CA . ARG A 1 245 ? -16.720 -6.459 -11.794 1.00 95.56 245 ARG A CA 1
ATOM 1915 C C . ARG A 1 245 ? -16.236 -7.425 -10.733 1.00 95.56 245 ARG A C 1
ATOM 1917 O O . ARG A 1 245 ? -16.326 -8.631 -10.931 1.00 95.56 245 ARG A O 1
ATOM 1924 N N . PHE A 1 246 ? -15.836 -6.882 -9.589 1.00 95.69 246 PHE A N 1
ATOM 1925 C CA . PHE A 1 246 ? -15.726 -7.644 -8.354 1.00 95.69 246 PHE A CA 1
ATOM 1926 C C . PHE A 1 246 ? -17.015 -7.513 -7.560 1.00 95.69 246 PHE A C 1
ATOM 1928 O O . PHE A 1 246 ? -17.495 -6.407 -7.303 1.00 95.69 246 PHE A O 1
ATOM 1935 N N . GLY A 1 247 ? -17.574 -8.640 -7.150 1.00 94.44 247 GLY A N 1
ATOM 1936 C CA . GLY A 1 247 ? -18.722 -8.676 -6.260 1.00 94.44 247 GLY A CA 1
ATOM 1937 C C . GLY A 1 247 ? -18.670 -9.906 -5.378 1.00 94.44 247 GLY A C 1
ATOM 1938 O O . GLY A 1 247 ? -18.149 -10.944 -5.770 1.00 94.44 247 GLY A O 1
ATOM 1939 N N . TYR A 1 248 ? -19.219 -9.785 -4.179 1.00 93.12 248 TYR A N 1
ATOM 1940 C CA . TYR A 1 248 ? -19.248 -10.886 -3.233 1.00 93.12 248 TYR A CA 1
ATOM 1941 C C . TYR A 1 248 ? -20.495 -11.750 -3.422 1.00 93.12 248 TYR A C 1
ATOM 1943 O O . TYR A 1 248 ? -21.616 -11.231 -3.428 1.00 93.12 248 TYR A O 1
ATOM 1951 N N . CYS A 1 249 ? -20.310 -13.063 -3.536 1.00 91.69 249 CYS A N 1
ATOM 1952 C CA . CYS A 1 249 ? -21.399 -14.024 -3.493 1.00 91.69 249 CYS A CA 1
ATOM 1953 C C . CYS A 1 249 ? -21.605 -14.557 -2.072 1.00 91.69 249 CYS A C 1
ATOM 1955 O O . CYS A 1 249 ? -20.760 -15.271 -1.541 1.00 91.69 249 CYS A O 1
ATOM 1957 N N . ILE A 1 250 ? -22.765 -14.258 -1.483 1.00 86.00 250 ILE A N 1
ATOM 1958 C CA . ILE A 1 250 ? -23.119 -14.661 -0.116 1.00 86.00 250 ILE A CA 1
ATOM 1959 C C . ILE A 1 250 ? -23.344 -16.167 0.048 1.00 86.00 250 ILE A C 1
ATOM 1961 O O . ILE A 1 250 ? -22.957 -16.724 1.072 1.00 86.00 250 ILE A O 1
ATOM 1965 N N . ASP A 1 251 ? -23.931 -16.822 -0.956 1.00 87.38 251 ASP A N 1
ATOM 1966 C CA . ASP A 1 251 ? -24.262 -18.251 -0.889 1.00 87.38 251 ASP A CA 1
ATOM 1967 C C . ASP A 1 251 ? -22.991 -19.112 -0.856 1.00 87.38 251 ASP A C 1
ATOM 1969 O O . ASP A 1 251 ? -22.931 -20.126 -0.163 1.00 87.38 251 ASP A O 1
ATOM 1973 N N . GLU A 1 252 ? -21.962 -18.675 -1.583 1.00 91.94 252 GLU A N 1
ATOM 1974 C CA . GLU A 1 252 ? -20.675 -19.367 -1.696 1.00 91.94 252 GLU A CA 1
ATOM 1975 C C . GLU A 1 252 ? -19.610 -18.782 -0.756 1.00 91.94 252 GLU A C 1
ATOM 1977 O O . GLU A 1 252 ? -18.596 -19.422 -0.505 1.00 91.94 252 GLU A O 1
ATOM 1982 N N . ARG A 1 253 ? -19.874 -17.603 -0.177 1.00 91.00 253 ARG A N 1
ATOM 1983 C CA . ARG A 1 253 ? -18.965 -16.825 0.677 1.00 91.00 253 ARG A CA 1
ATOM 1984 C C . ARG A 1 253 ? -17.650 -16.461 -0.008 1.00 91.00 253 ARG A C 1
ATOM 1986 O O . ARG A 1 253 ? -16.593 -16.589 0.587 1.00 91.00 253 ARG A O 1
ATOM 1993 N N . GLN A 1 254 ? -17.697 -16.020 -1.257 1.00 94.06 254 GLN A N 1
ATOM 1994 C CA . GLN A 1 254 ? -16.494 -15.727 -2.047 1.00 94.06 254 GLN A CA 1
ATOM 1995 C C . GLN A 1 254 ? -16.615 -14.381 -2.751 1.00 94.06 254 GLN A C 1
ATOM 1997 O O . GLN A 1 254 ? -17.695 -14.014 -3.224 1.00 94.06 254 GLN A O 1
ATOM 2002 N N . TRP A 1 255 ? -15.503 -13.663 -2.880 1.00 95.81 255 TRP A N 1
ATOM 2003 C CA . TRP A 1 255 ? -15.391 -12.572 -3.842 1.00 95.81 255 TRP A CA 1
ATOM 2004 C C . TRP A 1 255 ? -15.192 -13.152 -5.234 1.00 95.81 255 TRP A C 1
ATOM 2006 O O . TRP A 1 255 ? -14.412 -14.076 -5.411 1.00 95.81 255 TRP A O 1
ATOM 2016 N N . LYS A 1 256 ? -15.907 -12.622 -6.226 1.00 96.44 256 LYS A N 1
ATOM 2017 C CA . LYS A 1 256 ? -15.843 -13.094 -7.610 1.00 96.44 256 LYS A CA 1
ATOM 2018 C C . LYS A 1 256 ? -15.555 -11.953 -8.564 1.00 96.44 256 LYS A C 1
ATOM 2020 O O . LYS A 1 256 ? -16.183 -10.899 -8.458 1.00 96.44 256 LYS A O 1
ATOM 2025 N N . LEU A 1 257 ? -14.672 -12.205 -9.522 1.00 96.75 257 LEU A N 1
ATOM 2026 C CA . LEU A 1 257 ? -14.499 -11.419 -10.736 1.00 96.75 257 LEU A CA 1
ATOM 2027 C C . LEU A 1 257 ? -15.415 -11.975 -11.828 1.00 96.75 257 LEU A C 1
ATOM 2029 O O . LEU A 1 257 ? -15.356 -13.164 -12.145 1.00 96.75 257 LEU A O 1
ATOM 2033 N N . PHE A 1 258 ? -16.241 -11.126 -12.432 1.00 96.50 258 PHE A N 1
ATOM 2034 C CA . PHE A 1 258 ? -17.151 -11.527 -13.506 1.00 96.50 258 PHE A CA 1
ATOM 2035 C C . PHE A 1 258 ? -17.421 -10.391 -14.498 1.00 96.50 258 PHE A C 1
ATOM 2037 O O . PHE A 1 258 ? -17.380 -9.217 -14.135 1.00 96.50 258 PHE A O 1
ATOM 2044 N N . THR A 1 259 ? -17.733 -10.719 -15.754 1.00 94.81 259 THR A N 1
ATOM 2045 C CA . THR A 1 259 ? -17.916 -9.722 -16.834 1.00 94.81 259 THR A CA 1
ATOM 2046 C C . THR A 1 259 ? -19.373 -9.381 -17.145 1.00 94.81 259 THR A C 1
ATOM 2048 O O . THR A 1 259 ? -19.662 -8.300 -17.661 1.00 94.81 259 THR A O 1
ATOM 2051 N N . ASN A 1 260 ? -20.321 -10.261 -16.804 1.00 90.25 260 ASN A N 1
ATOM 2052 C CA . ASN A 1 260 ? -21.742 -10.078 -17.105 1.00 90.25 260 ASN A CA 1
ATOM 2053 C C . ASN A 1 260 ? -22.634 -10.272 -15.869 1.00 90.25 260 ASN A C 1
ATOM 2055 O O . ASN A 1 260 ? -22.372 -11.099 -15.003 1.00 90.25 260 ASN A O 1
ATOM 2059 N N . GLY A 1 261 ? -23.729 -9.516 -15.805 1.00 87.75 261 GLY A N 1
ATOM 2060 C CA . GLY A 1 261 ? -24.680 -9.541 -14.696 1.00 87.75 261 GLY A CA 1
ATOM 2061 C C . GLY A 1 261 ? -24.418 -8.482 -13.623 1.00 87.75 261 GLY A C 1
ATOM 2062 O O . GLY A 1 261 ? -23.506 -7.661 -13.700 1.00 87.75 261 GLY A O 1
ATOM 2063 N N . THR A 1 262 ? -25.300 -8.435 -12.627 1.00 86.81 262 THR A N 1
ATOM 2064 C CA . THR A 1 262 ? -25.201 -7.519 -11.470 1.00 86.81 262 THR A CA 1
ATOM 2065 C C . THR A 1 262 ? -25.080 -8.266 -10.148 1.00 86.81 262 THR A C 1
ATOM 2067 O O . THR A 1 262 ? -25.039 -7.632 -9.104 1.00 86.81 262 THR A O 1
ATOM 2070 N N . ASP A 1 263 ? -25.109 -9.594 -10.188 1.00 90.06 263 ASP A N 1
ATOM 2071 C CA . ASP A 1 263 ? -25.216 -10.464 -9.024 1.00 90.06 263 ASP A CA 1
ATOM 2072 C C . ASP A 1 263 ? -24.122 -11.524 -9.130 1.00 90.06 263 ASP A C 1
ATOM 2074 O O . ASP A 1 263 ? -24.161 -12.367 -10.030 1.00 90.06 263 ASP A O 1
ATOM 2078 N N . ALA A 1 264 ? -23.145 -11.450 -8.227 1.00 92.88 264 ALA A N 1
ATOM 2079 C CA . ALA A 1 264 ? -21.995 -12.345 -8.209 1.00 92.88 264 ALA A CA 1
ATOM 2080 C C . ALA A 1 264 ? -22.412 -13.817 -8.050 1.00 92.88 264 ALA A C 1
ATOM 2082 O O . ALA A 1 264 ? -21.803 -14.692 -8.657 1.00 92.88 264 ALA A O 1
ATOM 2083 N N . CYS A 1 265 ? -23.497 -14.108 -7.320 1.00 92.44 265 CYS A N 1
ATOM 2084 C CA . CYS A 1 265 ? -23.977 -15.484 -7.140 1.00 92.44 265 CYS A CA 1
ATOM 2085 C C . CYS A 1 265 ? -24.651 -16.067 -8.386 1.00 92.44 265 CYS A C 1
ATOM 2087 O O . CYS A 1 265 ? -24.790 -17.283 -8.520 1.00 92.44 265 CYS A O 1
ATOM 2089 N N . LYS A 1 266 ? -25.079 -15.212 -9.319 1.00 93.62 266 LYS A N 1
ATOM 2090 C CA . LYS A 1 266 ? -25.707 -15.632 -10.580 1.00 93.62 266 LYS A CA 1
ATOM 2091 C C . LYS A 1 266 ? -24.756 -15.581 -11.764 1.00 93.62 266 LYS A C 1
ATOM 2093 O O . LYS A 1 266 ? -25.174 -15.913 -12.868 1.00 93.62 266 LYS A O 1
ATOM 2098 N N . ALA A 1 267 ? -23.493 -15.225 -11.547 1.00 93.00 267 ALA A N 1
ATOM 2099 C CA . ALA A 1 267 ? -22.474 -15.112 -12.585 1.00 93.00 267 ALA A CA 1
ATOM 2100 C C . ALA A 1 267 ? -21.992 -16.473 -13.138 1.00 93.00 267 ALA A C 1
ATOM 2102 O O . ALA A 1 267 ? -20.908 -16.562 -13.708 1.00 93.00 267 ALA A O 1
ATOM 2103 N N . LYS A 1 268 ? -22.782 -17.549 -13.003 1.00 91.19 268 LYS A N 1
ATOM 2104 C CA . LYS A 1 268 ? -22.433 -18.876 -13.526 1.00 91.19 268 LYS A CA 1
ATOM 2105 C C . LYS A 1 268 ? -22.297 -18.805 -15.050 1.00 91.19 268 LYS A C 1
ATOM 2107 O O . LYS A 1 268 ? -23.284 -18.591 -15.749 1.00 91.19 268 LYS A O 1
ATOM 2112 N N . GLY A 1 269 ? -21.072 -18.980 -15.545 1.00 93.88 269 GLY A N 1
ATOM 2113 C CA . GLY A 1 269 ? -20.711 -18.878 -16.966 1.00 93.88 269 GLY A CA 1
ATOM 2114 C C . GLY A 1 269 ? -20.095 -17.538 -17.392 1.00 93.88 269 GLY A C 1
ATOM 2115 O O . GLY A 1 269 ? -19.589 -17.452 -18.503 1.00 93.88 269 GLY A O 1
ATOM 2116 N N . SER A 1 270 ? -20.106 -16.517 -16.530 1.00 96.06 270 SER A N 1
ATOM 2117 C CA . SER A 1 270 ? -19.384 -15.246 -16.729 1.00 96.06 270 SER A CA 1
ATOM 2118 C C . SER A 1 270 ? -18.372 -14.954 -15.619 1.00 96.06 270 SER A C 1
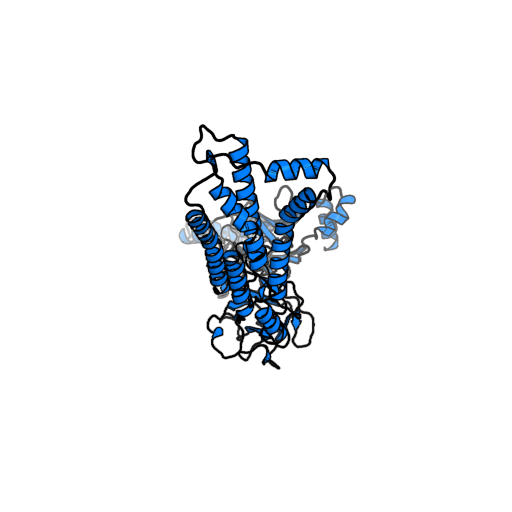ATOM 2120 O O . SER A 1 270 ? -17.836 -13.849 -15.550 1.00 96.06 270 SER A O 1
ATOM 2122 N N . GLU A 1 271 ? -18.187 -15.907 -14.710 1.00 96.81 271 GLU A N 1
ATOM 2123 C CA . GLU A 1 271 ? -17.160 -15.903 -13.680 1.00 96.81 271 GLU A CA 1
ATOM 2124 C C . GLU A 1 271 ? -15.794 -16.130 -14.323 1.00 96.81 271 GLU A C 1
ATOM 2126 O O . GLU A 1 271 ? -15.646 -17.011 -15.168 1.00 96.81 271 GLU A O 1
ATOM 2131 N N . MET A 1 272 ? -14.818 -15.330 -13.906 1.00 96.88 272 MET A N 1
ATOM 2132 C CA . MET A 1 272 ? -13.442 -15.373 -14.397 1.00 96.88 272 MET A CA 1
ATOM 2133 C C . MET A 1 272 ? -12.474 -15.820 -13.302 1.00 96.88 272 MET A C 1
ATOM 2135 O O . MET A 1 272 ? -11.582 -16.629 -13.555 1.00 96.88 272 MET A O 1
ATOM 2139 N N . ALA A 1 273 ? -12.688 -15.330 -12.080 1.00 97.19 273 ALA A N 1
ATOM 2140 C CA . ALA A 1 273 ? -11.913 -15.692 -10.902 1.00 97.19 273 ALA A CA 1
ATOM 2141 C C . ALA A 1 273 ? -12.763 -15.593 -9.628 1.00 97.19 273 ALA A C 1
ATOM 2143 O O . ALA A 1 273 ? -13.745 -14.845 -9.593 1.00 97.19 273 ALA A O 1
ATOM 2144 N N . HIS A 1 274 ? -12.365 -16.301 -8.577 1.00 97.44 274 HIS A N 1
ATOM 2145 C CA . HIS A 1 274 ? -12.963 -16.218 -7.248 1.00 97.44 274 HIS A CA 1
ATOM 2146 C C . HIS A 1 274 ? -11.913 -16.359 -6.141 1.00 97.44 274 HIS A C 1
ATOM 2148 O O . HIS A 1 274 ? -10.910 -17.046 -6.313 1.00 97.44 274 HIS A O 1
ATOM 2154 N N . SER A 1 275 ? -12.144 -15.712 -5.000 1.00 96.88 275 SER A N 1
ATOM 2155 C CA . SER A 1 275 ? -11.345 -15.893 -3.786 1.00 96.88 275 SER A CA 1
ATOM 2156 C C . SER A 1 275 ? -11.665 -17.233 -3.120 1.00 96.88 275 SER A C 1
ATOM 2158 O O . SER A 1 275 ? -12.700 -17.851 -3.391 1.00 96.88 275 SER A O 1
ATOM 2160 N N . THR A 1 276 ? -10.847 -17.649 -2.155 1.00 95.69 276 THR A N 1
ATOM 2161 C CA . THR A 1 276 ? -11.276 -18.620 -1.144 1.00 95.69 276 THR A CA 1
ATOM 2162 C C . THR A 1 276 ? -12.530 -18.152 -0.408 1.00 95.69 276 THR A C 1
ATOM 2164 O O . THR A 1 276 ? -12.968 -17.001 -0.514 1.00 95.69 276 THR A O 1
ATOM 2167 N N . ASN A 1 277 ? -13.132 -19.075 0.345 1.00 93.56 277 ASN A N 1
ATOM 2168 C CA . ASN A 1 277 ? -14.245 -18.743 1.219 1.00 93.56 277 ASN A CA 1
ATOM 2169 C C . ASN A 1 277 ? -13.787 -17.707 2.251 1.00 93.56 277 ASN A C 1
ATOM 2171 O O . ASN A 1 277 ? -13.017 -18.031 3.152 1.00 93.56 277 ASN A O 1
ATOM 2175 N N . SER A 1 278 ? -14.318 -16.500 2.126 1.00 88.88 278 SER A N 1
ATOM 2176 C CA . SER A 1 278 ? -13.997 -15.345 2.943 1.00 88.88 278 SER A CA 1
ATOM 2177 C C . SER A 1 278 ? -15.245 -14.810 3.616 1.00 88.88 278 SER A C 1
ATOM 2179 O O . SER A 1 278 ? -16.333 -14.806 3.037 1.00 88.88 278 SER A O 1
ATOM 2181 N N . HIS A 1 279 ? -15.082 -14.275 4.816 1.00 83.12 279 HIS A N 1
ATOM 2182 C CA . HIS A 1 279 ? -16.120 -13.504 5.492 1.00 83.12 279 HIS A CA 1
ATOM 2183 C C . HIS A 1 279 ? -15.940 -11.990 5.337 1.00 83.12 279 HIS A C 1
ATOM 2185 O O . HIS A 1 279 ? -16.842 -11.229 5.689 1.00 83.12 279 HIS A O 1
ATOM 2191 N N . SER A 1 280 ? -14.847 -11.564 4.704 1.00 83.38 280 SER A N 1
ATOM 2192 C CA . SER A 1 280 ? -14.473 -10.166 4.509 1.00 83.38 280 SER A CA 1
ATOM 2193 C C . SER A 1 280 ? -15.577 -9.306 3.919 1.00 83.38 280 SER A C 1
ATOM 2195 O O . SER A 1 280 ? -16.125 -9.630 2.869 1.00 83.38 280 SER A O 1
ATOM 2197 N N . PHE A 1 281 ? -15.906 -8.185 4.564 1.00 84.81 281 PHE A N 1
ATOM 2198 C CA . PHE A 1 281 ? -16.919 -7.253 4.058 1.00 84.81 281 PHE A CA 1
ATOM 2199 C C . PHE A 1 281 ? -16.425 -6.407 2.875 1.00 84.81 281 PHE A C 1
ATOM 2201 O O . PHE A 1 281 ? -17.215 -6.073 1.986 1.00 84.81 281 PHE A O 1
ATOM 2208 N N . ASP A 1 282 ? -15.133 -6.081 2.858 1.00 89.50 282 ASP A N 1
ATOM 2209 C CA . ASP A 1 282 ? -14.459 -5.357 1.782 1.00 89.50 282 ASP A CA 1
ATOM 2210 C C . ASP A 1 282 ? -13.548 -6.314 1.006 1.00 89.50 282 ASP A C 1
ATOM 2212 O O . ASP A 1 282 ? -12.957 -7.239 1.563 1.00 89.50 282 ASP A O 1
ATOM 2216 N N . VAL A 1 283 ? -13.429 -6.107 -0.300 1.00 91.25 283 VAL A N 1
ATOM 2217 C CA . VAL A 1 283 ? -12.590 -6.964 -1.141 1.00 91.25 283 VAL A CA 1
ATOM 2218 C C . VAL A 1 283 ? -11.114 -6.844 -0.762 1.00 91.25 283 VAL A C 1
ATOM 2220 O O . VAL A 1 283 ? -10.383 -7.820 -0.896 1.00 91.25 283 VAL A O 1
ATOM 2223 N N . SER A 1 284 ? -10.669 -5.709 -0.210 1.00 89.00 284 SER A N 1
ATOM 2224 C CA . SER A 1 284 ? -9.257 -5.523 0.132 1.00 89.00 284 SER A CA 1
ATOM 2225 C C . SER A 1 284 ? -8.752 -6.432 1.235 1.00 89.00 284 SER A C 1
ATOM 2227 O O . SER A 1 284 ? -7.566 -6.718 1.314 1.00 89.00 284 SER A O 1
ATOM 2229 N N . THR A 1 285 ? -9.650 -6.902 2.087 1.00 86.81 285 THR A N 1
ATOM 2230 C CA . THR A 1 285 ? -9.318 -7.856 3.146 1.00 86.81 285 THR A CA 1
ATOM 2231 C C . THR A 1 285 ? -9.230 -9.293 2.623 1.00 86.81 285 THR A C 1
ATOM 2233 O O . THR A 1 285 ? -8.676 -10.145 3.301 1.00 86.81 285 THR A O 1
ATOM 2236 N N . SER A 1 286 ? -9.672 -9.546 1.383 1.00 89.94 286 SER A N 1
ATOM 2237 C CA . SER A 1 286 ? -9.450 -10.812 0.663 1.00 89.94 286 SER A CA 1
ATOM 2238 C C . SER A 1 286 ? -8.185 -10.817 -0.208 1.00 89.94 286 SER A C 1
ATOM 2240 O O . SER A 1 286 ? -7.971 -11.746 -0.982 1.00 89.94 286 SER A O 1
ATOM 2242 N N . PHE A 1 287 ? -7.348 -9.778 -0.132 1.00 88.44 287 PHE A N 1
ATOM 2243 C CA . PHE A 1 287 ? -6.132 -9.685 -0.950 1.00 88.44 287 PHE A CA 1
ATOM 2244 C C . PHE A 1 287 ? -5.038 -10.653 -0.496 1.00 88.44 287 PHE A C 1
ATOM 2246 O O . PHE A 1 287 ? -4.287 -11.144 -1.329 1.00 88.44 287 PHE A O 1
ATOM 2253 N N . ASP A 1 288 ? -4.999 -10.964 0.800 1.00 86.25 288 ASP A N 1
ATOM 2254 C CA . ASP A 1 288 ? -4.070 -11.946 1.374 1.00 86.25 288 ASP A CA 1
ATOM 2255 C C . ASP A 1 288 ? -4.597 -13.390 1.261 1.00 86.25 288 ASP A C 1
ATOM 2257 O O . ASP A 1 288 ? -3.934 -14.347 1.667 1.00 86.25 288 ASP A O 1
ATOM 2261 N N . GLU A 1 289 ? -5.813 -13.560 0.742 1.00 91.62 289 GLU A N 1
ATOM 2262 C CA . GLU A 1 289 ? -6.417 -14.865 0.518 1.00 91.62 289 GLU A CA 1
ATOM 2263 C C . GLU A 1 289 ? -6.007 -15.452 -0.835 1.00 91.62 289 GLU A C 1
ATOM 2265 O O . GLU A 1 289 ? -5.645 -14.736 -1.765 1.00 91.62 289 GLU A O 1
ATOM 2270 N N . ALA A 1 290 ? -6.090 -16.777 -0.972 1.00 95.62 290 ALA A N 1
ATOM 2271 C CA . ALA A 1 290 ? -5.839 -17.416 -2.257 1.00 95.62 290 ALA A CA 1
ATOM 2272 C C . ALA A 1 290 ? -7.000 -17.153 -3.223 1.00 95.62 290 ALA A C 1
ATOM 2274 O O . ALA A 1 290 ? -8.172 -17.162 -2.840 1.00 95.62 290 ALA A O 1
ATOM 2275 N N . TRP A 1 291 ? -6.672 -16.976 -4.496 1.00 96.94 291 TRP A N 1
ATOM 2276 C CA . TRP A 1 291 ? -7.642 -16.802 -5.567 1.00 96.94 291 TRP A CA 1
ATOM 2277 C C . TRP A 1 291 ? -7.465 -17.884 -6.618 1.00 96.94 291 TRP A C 1
ATOM 2279 O O . TRP A 1 291 ? -6.371 -18.406 -6.834 1.00 96.94 291 TRP A O 1
ATOM 2289 N N . PHE A 1 292 ? -8.561 -18.210 -7.285 1.00 97.31 292 PHE A N 1
ATOM 2290 C CA . PHE A 1 292 ? -8.616 -19.239 -8.304 1.00 97.31 292 PHE A CA 1
ATOM 2291 C C . PHE A 1 292 ? -9.308 -18.708 -9.547 1.00 97.31 292 PHE A C 1
ATOM 2293 O O . PHE A 1 292 ? -10.208 -17.873 -9.472 1.00 97.31 292 PHE A O 1
ATOM 2300 N N . SER A 1 293 ? -8.909 -19.213 -10.706 1.00 97.06 293 SER A N 1
ATOM 2301 C CA . SER A 1 293 ? -9.635 -19.010 -11.950 1.00 97.06 293 SER A CA 1
ATOM 2302 C C . SER A 1 293 ? -10.985 -19.729 -11.904 1.00 97.06 293 SER A C 1
ATOM 2304 O O . SER A 1 293 ? -11.225 -20.605 -11.070 1.00 97.06 293 SER A O 1
ATOM 2306 N N . ALA A 1 294 ? -11.857 -19.446 -12.869 1.00 96.00 294 ALA A N 1
ATOM 2307 C CA . ALA A 1 294 ? -13.121 -20.168 -13.027 1.00 96.00 294 ALA A CA 1
ATOM 2308 C C . ALA A 1 294 ? -12.948 -21.693 -13.220 1.00 96.00 294 ALA A C 1
ATOM 2310 O O . ALA A 1 294 ? -13.883 -22.456 -12.977 1.00 96.00 294 ALA A O 1
ATOM 2311 N N . SER A 1 295 ? -11.765 -22.155 -13.648 1.00 96.19 295 SER A N 1
ATOM 2312 C CA . SER A 1 295 ? -11.429 -23.582 -13.751 1.00 96.19 295 SER A CA 1
ATOM 2313 C C . SER A 1 295 ? -10.869 -24.184 -12.454 1.00 96.19 295 SER A C 1
ATOM 2315 O O . SER A 1 295 ? -10.643 -25.393 -12.401 1.00 96.19 295 SER A O 1
ATOM 2317 N N . GLY A 1 296 ? -10.662 -23.371 -11.414 1.00 95.94 296 GLY A N 1
ATOM 2318 C CA . GLY A 1 296 ? -10.093 -23.777 -10.129 1.00 95.94 296 GLY A CA 1
ATOM 2319 C C . GLY A 1 296 ? -8.562 -23.785 -10.090 1.00 95.94 296 GLY A C 1
ATOM 2320 O O . GLY A 1 296 ? -7.987 -24.291 -9.128 1.00 95.94 296 GLY A O 1
ATOM 2321 N N . ALA A 1 297 ? -7.885 -23.259 -11.117 1.00 96.44 297 ALA A N 1
ATOM 2322 C CA . ALA A 1 297 ? -6.432 -23.108 -11.088 1.00 96.44 297 ALA A CA 1
ATOM 2323 C C . ALA A 1 297 ? -6.053 -21.934 -10.169 1.00 96.44 297 ALA A C 1
ATOM 2325 O O . ALA A 1 297 ? -6.714 -20.900 -10.249 1.00 96.44 297 ALA A O 1
ATOM 2326 N N . PRO A 1 298 ? -5.025 -22.060 -9.312 1.00 96.06 298 PRO A N 1
ATOM 2327 C CA . PRO A 1 298 ? -4.582 -20.950 -8.475 1.00 96.06 298 PRO A CA 1
ATOM 2328 C C . PRO A 1 298 ? -4.114 -19.778 -9.345 1.00 96.06 298 PRO A C 1
ATOM 2330 O O . PRO A 1 298 ? -3.515 -19.988 -10.402 1.00 96.06 298 PRO A O 1
ATOM 2333 N N . LEU A 1 299 ? -4.413 -18.561 -8.902 1.00 94.19 299 LEU A N 1
ATOM 2334 C CA . LEU A 1 299 ? -4.020 -17.318 -9.551 1.00 94.19 299 LEU A CA 1
ATOM 2335 C C . LEU A 1 299 ? -3.119 -16.512 -8.624 1.00 94.19 299 LEU A C 1
ATOM 2337 O O . LEU A 1 299 ? -3.445 -16.328 -7.452 1.00 94.19 299 LEU A O 1
ATOM 2341 N N . ASP A 1 300 ? -2.055 -15.961 -9.195 1.00 88.81 300 ASP A N 1
ATOM 2342 C CA . ASP A 1 300 ? -1.273 -14.909 -8.562 1.00 88.81 300 ASP A CA 1
ATOM 2343 C C . ASP A 1 300 ? -1.907 -13.562 -8.936 1.00 88.81 300 ASP A C 1
ATOM 2345 O O . ASP A 1 300 ? -1.924 -13.166 -10.108 1.00 88.81 300 ASP A O 1
ATOM 2349 N N . LEU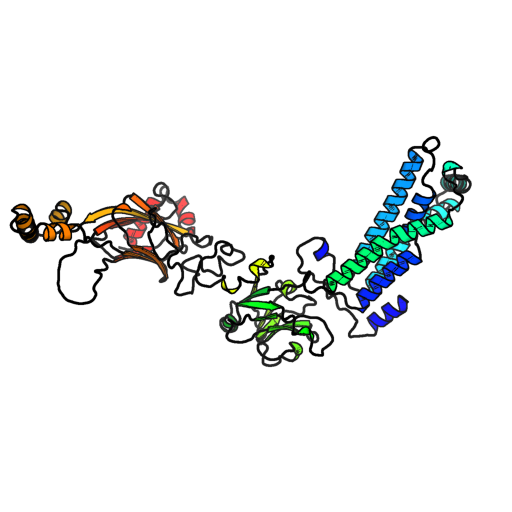 A 1 301 ? -2.504 -12.898 -7.941 1.00 86.69 301 LEU A N 1
ATOM 2350 C CA . LEU A 1 301 ? -3.045 -11.550 -8.081 1.00 86.69 301 LEU A CA 1
ATOM 2351 C C . LEU A 1 301 ? -2.299 -10.590 -7.176 1.00 86.69 301 LEU A C 1
ATOM 2353 O O . LEU A 1 301 ? -2.092 -10.857 -5.992 1.00 86.69 301 LEU A O 1
ATOM 2357 N N . TYR A 1 302 ? -2.008 -9.421 -7.725 1.00 84.81 302 TYR A N 1
ATOM 2358 C CA . TYR A 1 302 ? -1.468 -8.310 -6.964 1.00 84.81 302 TYR A CA 1
ATOM 2359 C C . TYR A 1 302 ? -2.535 -7.240 -6.833 1.00 84.81 302 TYR A C 1
ATOM 2361 O O . TYR A 1 302 ? -3.117 -6.780 -7.819 1.00 84.81 302 TYR A O 1
ATOM 2369 N N . PHE A 1 303 ? -2.796 -6.848 -5.592 1.00 83.75 303 PHE A N 1
ATOM 2370 C CA . PHE A 1 303 ? -3.754 -5.808 -5.288 1.00 83.75 303 PHE A CA 1
ATOM 2371 C C . PHE A 1 303 ? -3.060 -4.583 -4.714 1.00 83.75 303 PHE A C 1
ATOM 2373 O O . PHE A 1 303 ? -2.321 -4.663 -3.734 1.00 83.75 303 PHE A O 1
ATOM 2380 N N . ILE A 1 304 ? -3.358 -3.426 -5.294 1.00 82.62 304 ILE A N 1
ATOM 2381 C CA . ILE A 1 304 ? -2.785 -2.150 -4.872 1.00 82.62 304 ILE A CA 1
ATOM 2382 C C . ILE A 1 304 ? -3.919 -1.259 -4.361 1.00 82.62 304 ILE A C 1
ATOM 2384 O O . ILE A 1 304 ? -4.897 -0.991 -5.069 1.00 82.62 304 ILE A O 1
ATOM 2388 N N . THR A 1 305 ? -3.792 -0.802 -3.110 1.00 79.62 305 THR A N 1
ATOM 2389 C CA . THR A 1 305 ? -4.730 0.142 -2.485 1.00 79.62 305 THR A CA 1
ATOM 2390 C C . THR A 1 305 ? -4.152 1.549 -2.474 1.00 79.62 305 THR A C 1
ATOM 2392 O O . THR A 1 305 ? -3.010 1.763 -2.070 1.00 79.62 305 THR A O 1
ATOM 2395 N N . PHE A 1 306 ? -4.963 2.534 -2.857 1.00 77.38 306 PHE A N 1
ATOM 2396 C CA . PHE A 1 306 ? -4.567 3.939 -2.818 1.00 77.38 306 PHE A CA 1
ATOM 2397 C C . PHE A 1 306 ? -5.035 4.572 -1.497 1.00 77.38 306 PHE A C 1
ATOM 2399 O O . PHE A 1 306 ? -6.239 4.719 -1.282 1.00 77.38 306 PHE A O 1
ATOM 2406 N N . PRO A 1 307 ? -4.125 4.963 -0.584 1.00 67.19 307 PRO A N 1
ATOM 2407 C CA . PRO A 1 307 ? -4.506 5.465 0.738 1.00 67.19 307 PRO A CA 1
ATOM 2408 C C . PRO A 1 307 ? -5.079 6.891 0.718 1.00 67.19 307 PRO A C 1
ATOM 2410 O O . PRO A 1 307 ? -5.648 7.329 1.717 1.00 67.19 307 PRO A O 1
ATOM 2413 N N . ASN A 1 308 ? -4.919 7.638 -0.382 1.00 71.06 308 ASN A N 1
ATOM 2414 C CA . ASN A 1 308 ? -5.319 9.040 -0.466 1.00 71.06 308 ASN A CA 1
ATOM 2415 C C . ASN A 1 308 ? -6.356 9.274 -1.572 1.00 71.06 308 ASN A C 1
ATOM 2417 O O . ASN A 1 308 ? -6.174 8.844 -2.708 1.00 71.06 308 ASN A O 1
ATOM 2421 N N . LYS A 1 309 ? -7.403 10.045 -1.256 1.00 66.38 309 LYS A N 1
ATOM 2422 C CA . LYS A 1 309 ? -8.491 10.401 -2.184 1.00 66.38 309 LYS A CA 1
ATOM 2423 C C . LYS A 1 309 ? -8.001 11.141 -3.429 1.00 66.38 309 LYS A C 1
ATOM 2425 O O . LYS A 1 309 ? -8.664 11.099 -4.456 1.00 66.38 309 LYS A O 1
ATOM 2430 N N . THR A 1 310 ? -6.861 11.828 -3.348 1.00 66.06 310 THR A N 1
ATOM 2431 C CA . THR A 1 310 ? -6.262 12.518 -4.502 1.00 66.06 310 THR A CA 1
ATOM 2432 C C . THR A 1 310 ? -5.699 11.552 -5.542 1.00 66.06 310 THR A C 1
ATOM 2434 O O . THR A 1 310 ? -5.613 11.918 -6.705 1.00 66.06 310 THR A O 1
ATOM 2437 N N . LEU A 1 311 ? -5.360 10.321 -5.146 1.00 64.12 311 LEU A N 1
ATOM 2438 C CA . LEU A 1 311 ? -4.807 9.291 -6.032 1.00 64.12 311 LEU A CA 1
ATOM 2439 C C . LEU A 1 311 ? -5.892 8.479 -6.746 1.00 64.12 311 LEU A C 1
ATOM 2441 O O . LEU A 1 311 ? -5.601 7.808 -7.728 1.00 64.12 311 LEU A O 1
ATOM 2445 N N . GLU A 1 312 ? -7.155 8.585 -6.319 1.00 60.66 312 GLU A N 1
ATOM 2446 C CA . GLU A 1 312 ? -8.295 7.896 -6.950 1.00 60.66 312 GLU A CA 1
ATOM 2447 C C . GLU A 1 312 ? -8.525 8.331 -8.415 1.00 60.66 312 GLU A C 1
ATOM 2449 O O . GLU A 1 312 ? -9.191 7.625 -9.178 1.00 60.66 312 GLU A O 1
ATOM 2454 N N . GLY A 1 313 ? -7.973 9.486 -8.812 1.00 64.31 313 GLY A N 1
ATOM 2455 C CA . GLY A 1 313 ? -7.970 9.982 -10.190 1.00 64.31 313 GLY A CA 1
ATOM 2456 C C . GLY A 1 313 ? -6.834 9.444 -11.066 1.00 64.31 313 GLY A C 1
ATOM 2457 O O . GLY A 1 313 ? -6.987 9.444 -12.280 1.00 64.31 313 GLY A O 1
ATOM 2458 N N . ASN A 1 314 ? -5.749 8.932 -10.477 1.00 71.06 314 ASN A N 1
ATOM 2459 C CA . ASN A 1 314 ? -4.491 8.645 -11.182 1.00 71.06 314 ASN A CA 1
ATOM 2460 C C . ASN A 1 314 ? -4.323 7.167 -11.550 1.00 71.06 314 ASN A C 1
ATOM 2462 O O . ASN A 1 314 ? -3.224 6.694 -11.795 1.00 71.06 314 ASN A O 1
ATOM 2466 N N . CYS A 1 315 ? -5.405 6.403 -11.608 1.00 76.69 315 CYS A N 1
ATOM 2467 C CA . CYS A 1 315 ? -5.317 5.028 -12.095 1.00 76.69 315 CYS A CA 1
ATOM 2468 C C . CYS A 1 315 ? -4.792 4.927 -13.534 1.00 76.69 315 CYS A C 1
ATOM 2470 O O . CYS A 1 315 ? -4.107 3.963 -13.848 1.00 76.69 315 CYS A O 1
ATOM 2472 N N . SER A 1 316 ? -5.091 5.929 -14.365 1.00 79.75 316 SER A N 1
ATOM 2473 C CA . SER A 1 316 ? -4.585 6.067 -15.735 1.00 79.75 316 SER A CA 1
ATOM 2474 C C . SER A 1 316 ? -3.124 6.528 -15.802 1.00 79.75 316 SER A C 1
ATOM 2476 O O . SER A 1 316 ? -2.576 6.661 -16.891 1.00 79.75 316 SER A O 1
ATOM 2478 N N . SER A 1 317 ? -2.521 6.869 -14.660 1.00 85.75 317 SER A N 1
ATOM 2479 C CA . SER A 1 317 ? -1.119 7.279 -14.590 1.00 85.75 317 SER A CA 1
ATOM 2480 C C . SER A 1 317 ? -0.169 6.086 -14.526 1.00 85.75 317 SER A C 1
ATOM 2482 O O . SER A 1 317 ? 0.950 6.209 -14.975 1.00 85.75 317 SER A O 1
ATOM 2484 N N . LEU A 1 318 ? -0.619 4.937 -14.017 1.00 85.25 318 LEU A N 1
ATOM 2485 C CA . LEU A 1 318 ? 0.259 3.796 -13.760 1.00 85.25 318 LEU A CA 1
ATOM 2486 C C . LEU A 1 318 ? 0.218 2.803 -14.924 1.00 85.25 318 LEU A C 1
ATOM 2488 O O . LEU A 1 318 ? -0.878 2.347 -15.268 1.00 85.25 318 LEU A O 1
ATOM 2492 N N . ASP A 1 319 ? 1.377 2.417 -15.464 1.00 87.44 319 ASP A N 1
ATOM 2493 C CA . ASP A 1 319 ? 1.516 1.644 -16.713 1.00 87.44 319 ASP A CA 1
ATOM 2494 C C . ASP A 1 319 ? 0.900 2.388 -17.924 1.00 87.44 319 ASP A C 1
ATOM 2496 O O . ASP A 1 319 ? 0.034 1.869 -18.626 1.00 87.44 319 ASP A O 1
ATOM 2500 N N . ASN A 1 320 ? 1.275 3.654 -18.125 1.00 88.50 320 ASN A N 1
ATOM 2501 C CA . ASN A 1 320 ? 0.921 4.503 -19.269 1.00 88.50 320 ASN A CA 1
ATOM 2502 C C . ASN A 1 320 ? 2.120 4.857 -20.186 1.00 88.50 320 ASN A C 1
ATOM 2504 O O . ASN A 1 320 ? 1.978 5.637 -21.139 1.00 88.50 320 ASN A O 1
ATOM 2508 N N . GLY A 1 321 ? 3.302 4.307 -19.904 1.00 90.12 321 GLY A N 1
ATOM 2509 C CA . GLY A 1 321 ? 4.556 4.571 -20.607 1.00 90.12 321 GLY A CA 1
ATOM 2510 C C . GLY A 1 321 ? 5.297 5.838 -20.165 1.00 90.12 321 GLY A C 1
ATOM 2511 O O . GLY A 1 321 ? 6.301 6.189 -20.791 1.00 90.12 321 GLY A O 1
ATOM 2512 N N . VAL A 1 322 ? 4.830 6.545 -19.134 1.00 93.06 322 VAL A N 1
ATOM 2513 C CA . VAL A 1 322 ? 5.435 7.775 -18.606 1.00 93.06 322 VAL A CA 1
ATOM 2514 C C . VAL A 1 322 ? 5.781 7.568 -17.142 1.00 93.06 322 VAL A C 1
ATOM 2516 O O . VAL A 1 322 ? 4.894 7.449 -16.323 1.00 93.06 322 VAL A O 1
ATOM 2519 N N . CYS A 1 323 ? 7.068 7.625 -16.804 1.00 94.19 323 CYS A N 1
ATOM 2520 C CA . CYS A 1 323 ? 7.523 7.414 -15.432 1.00 94.19 323 CYS A CA 1
ATOM 2521 C C . CYS A 1 323 ? 7.025 8.493 -14.448 1.00 94.19 323 CYS A C 1
ATOM 2523 O O . CYS A 1 323 ? 7.613 9.579 -14.334 1.00 94.19 323 CYS A O 1
ATOM 2525 N N . ASP A 1 324 ? 5.990 8.169 -13.681 1.00 92.81 324 ASP A N 1
ATOM 2526 C CA . ASP A 1 324 ? 5.451 8.967 -12.593 1.00 92.81 324 ASP A CA 1
ATOM 2527 C C . ASP A 1 324 ? 6.233 8.718 -11.294 1.00 92.81 324 ASP A C 1
ATOM 2529 O O . ASP A 1 324 ? 6.136 7.684 -10.635 1.00 92.81 324 ASP A O 1
ATOM 2533 N N . GLU A 1 325 ? 6.988 9.728 -10.853 1.00 92.06 325 GLU A N 1
ATOM 2534 C CA . GLU A 1 325 ? 7.891 9.632 -9.692 1.00 92.06 325 GLU A CA 1
ATOM 2535 C C . GLU A 1 325 ? 7.187 9.211 -8.390 1.00 92.06 325 GLU A C 1
ATOM 2537 O O . GLU A 1 325 ? 7.793 8.582 -7.529 1.00 92.06 325 GLU A O 1
ATOM 2542 N N . PHE A 1 326 ? 5.892 9.511 -8.256 1.00 89.62 326 PHE A N 1
ATOM 2543 C CA . PHE A 1 326 ? 5.089 9.074 -7.114 1.00 89.62 326 PHE A CA 1
ATOM 2544 C C . PHE A 1 326 ? 4.849 7.554 -7.098 1.00 89.62 326 PHE A C 1
ATOM 2546 O O . PHE A 1 326 ? 4.822 6.955 -6.023 1.00 89.62 326 PHE A O 1
ATOM 2553 N N . PHE A 1 327 ? 4.654 6.944 -8.269 1.00 89.88 327 PHE A N 1
ATOM 2554 C CA . PHE A 1 327 ? 4.428 5.505 -8.427 1.00 89.88 327 PHE A CA 1
ATOM 2555 C C . PHE A 1 327 ? 5.725 4.739 -8.694 1.00 89.88 327 PHE A C 1
ATOM 2557 O O . PHE A 1 327 ? 5.724 3.514 -8.728 1.00 89.88 327 PHE A O 1
ATOM 2564 N N . ASN A 1 328 ? 6.855 5.430 -8.815 1.00 93.31 328 ASN A N 1
ATOM 2565 C CA . ASN A 1 328 ? 8.161 4.823 -9.020 1.00 93.31 328 ASN A CA 1
ATOM 2566 C C . ASN A 1 328 ? 8.753 4.204 -7.732 1.00 93.31 328 ASN A C 1
ATOM 2568 O O . ASN A 1 328 ? 9.857 4.542 -7.296 1.00 93.31 328 ASN A O 1
ATOM 2572 N N . THR A 1 329 ? 7.995 3.318 -7.085 1.00 91.56 329 THR A N 1
ATOM 2573 C CA . THR A 1 329 ? 8.416 2.549 -5.909 1.00 91.56 329 THR A CA 1
ATOM 2574 C C . THR A 1 329 ? 8.088 1.072 -6.093 1.00 91.56 329 THR A C 1
ATOM 2576 O O . THR A 1 329 ? 7.282 0.694 -6.945 1.00 91.56 329 THR A O 1
ATOM 2579 N N . PHE A 1 330 ? 8.699 0.220 -5.269 1.00 87.38 330 PHE A N 1
ATOM 2580 C CA . PHE A 1 330 ? 8.511 -1.228 -5.340 1.00 87.38 330 PHE A CA 1
ATOM 2581 C C . PHE A 1 330 ? 7.040 -1.648 -5.164 1.00 87.38 330 PHE A C 1
ATOM 2583 O O . PHE A 1 330 ? 6.569 -2.539 -5.864 1.00 87.38 330 PHE A O 1
ATOM 2590 N N . GLU A 1 331 ? 6.286 -0.978 -4.286 1.00 82.25 331 GLU A N 1
ATOM 2591 C CA . GLU A 1 331 ? 4.869 -1.281 -4.022 1.00 82.25 331 GLU A CA 1
ATOM 2592 C C . GLU A 1 331 ? 3.961 -1.090 -5.245 1.00 82.25 331 GLU A C 1
ATOM 2594 O O . GLU A 1 331 ? 2.888 -1.686 -5.321 1.00 82.25 331 GLU A O 1
ATOM 2599 N N . TYR A 1 332 ? 4.392 -0.258 -6.191 1.00 85.31 332 TYR A N 1
ATOM 2600 C CA . TYR A 1 332 ? 3.691 0.052 -7.435 1.00 85.31 332 TYR A CA 1
ATOM 2601 C C . TYR A 1 332 ? 4.421 -0.516 -8.658 1.00 85.31 332 TYR A C 1
ATOM 2603 O O . TYR A 1 332 ? 4.135 -0.106 -9.780 1.00 85.31 332 TYR A O 1
ATOM 2611 N N . GLN A 1 333 ? 5.374 -1.431 -8.438 1.00 87.75 333 GLN A N 1
ATOM 2612 C CA . GLN A 1 333 ? 6.216 -2.026 -9.476 1.00 87.75 333 GLN A CA 1
ATOM 2613 C C . GLN A 1 333 ? 6.903 -0.982 -10.371 1.00 87.75 333 GLN A C 1
ATOM 2615 O O . GLN A 1 333 ? 6.974 -1.153 -11.582 1.00 87.75 333 GLN A O 1
ATOM 2620 N N . PHE A 1 334 ? 7.403 0.109 -9.784 1.00 92.56 334 PHE A N 1
ATOM 2621 C CA . PHE A 1 334 ? 8.102 1.174 -10.516 1.00 92.56 334 PHE A CA 1
ATOM 2622 C C . PHE A 1 334 ? 7.235 1.779 -11.624 1.00 92.56 334 PHE A C 1
ATOM 2624 O O . PHE A 1 334 ? 7.624 1.830 -12.792 1.00 92.56 334 PHE A O 1
ATOM 2631 N N . ASP A 1 335 ? 6.040 2.205 -11.217 1.00 90.44 335 ASP A N 1
ATOM 2632 C CA . ASP A 1 335 ? 4.994 2.755 -12.072 1.00 90.44 335 ASP A CA 1
ATOM 2633 C C . ASP A 1 335 ? 4.447 1.750 -13.093 1.00 90.44 335 ASP A C 1
ATOM 2635 O O . ASP A 1 335 ? 4.348 2.009 -14.288 1.00 90.44 335 ASP A O 1
ATOM 2639 N N . GLY A 1 336 ? 4.163 0.533 -12.618 1.00 85.44 336 GLY A N 1
ATOM 2640 C CA . GLY A 1 336 ? 3.740 -0.579 -13.475 1.00 85.44 336 GLY A CA 1
ATOM 2641 C C . GLY A 1 336 ? 4.813 -1.016 -14.473 1.00 85.44 336 GLY A C 1
ATOM 2642 O O . GLY A 1 336 ? 4.514 -1.694 -15.450 1.00 85.44 336 GLY A O 1
ATOM 2643 N N . GLY A 1 337 ? 6.064 -0.626 -14.225 1.00 89.06 337 GLY A N 1
ATOM 2644 C CA . GLY A 1 337 ? 7.205 -0.913 -15.073 1.00 89.06 337 GLY A CA 1
ATOM 2645 C C . GLY A 1 337 ? 7.582 0.209 -16.035 1.00 89.06 337 GLY A C 1
ATOM 2646 O O . GLY A 1 337 ? 8.550 0.030 -16.778 1.00 89.06 337 GLY A O 1
ATOM 2647 N N . ASP A 1 338 ? 6.898 1.353 -16.027 1.00 93.00 338 ASP A N 1
ATOM 2648 C CA . ASP A 1 338 ? 7.159 2.439 -16.980 1.00 93.00 338 ASP A CA 1
ATOM 2649 C C . ASP A 1 338 ? 8.505 3.133 -16.786 1.00 93.00 338 ASP A C 1
ATOM 2651 O O . ASP A 1 338 ? 9.099 3.671 -17.725 1.00 93.00 338 ASP A O 1
ATOM 2655 N N . CYS A 1 339 ? 9.016 3.100 -15.558 1.00 95.69 339 CYS A N 1
ATOM 2656 C CA . CYS A 1 339 ? 10.231 3.808 -15.191 1.00 95.69 339 CYS A CA 1
ATOM 2657 C C . CYS A 1 339 ? 11.529 3.127 -15.634 1.00 95.69 339 CYS A C 1
ATOM 2659 O O . CYS A 1 339 ? 12.586 3.745 -15.515 1.00 95.69 339 CYS A O 1
ATOM 2661 N N . CYS A 1 340 ? 11.482 1.901 -16.167 1.00 96.38 340 CYS A N 1
ATOM 2662 C CA . CYS A 1 340 ? 12.667 1.137 -16.556 1.00 96.38 340 CYS A CA 1
ATOM 2663 C C . CYS A 1 340 ? 12.510 0.494 -17.945 1.00 96.38 340 CYS A C 1
ATOM 2665 O O . CYS A 1 340 ? 11.470 -0.068 -18.287 1.00 96.38 340 CYS A O 1
ATOM 2667 N N . SER A 1 341 ? 13.586 0.512 -18.739 1.00 94.94 341 SER A N 1
ATOM 2668 C CA . SER A 1 341 ? 13.597 0.069 -20.149 1.00 94.94 341 SER A CA 1
ATOM 2669 C C . SER A 1 341 ? 13.090 -1.357 -20.374 1.00 94.94 341 SER A C 1
ATOM 2671 O O . SER A 1 341 ? 12.471 -1.668 -21.395 1.00 94.94 341 SER A O 1
ATOM 2673 N N . ARG A 1 342 ? 13.362 -2.245 -19.418 1.00 93.00 342 ARG A N 1
ATOM 2674 C CA . ARG A 1 342 ? 13.030 -3.664 -19.506 1.00 93.00 342 ARG A CA 1
ATOM 2675 C C . ARG A 1 342 ? 11.545 -3.933 -19.296 1.00 93.00 342 ARG A C 1
ATOM 2677 O O . ARG A 1 342 ? 10.963 -4.730 -20.033 1.00 93.00 342 ARG A O 1
ATOM 2684 N N . THR A 1 343 ? 10.991 -3.348 -18.245 1.00 90.44 343 THR A N 1
ATOM 2685 C CA . THR A 1 343 ? 9.625 -3.592 -17.781 1.00 90.44 343 THR A CA 1
ATOM 2686 C C . THR A 1 343 ? 8.618 -2.809 -18.610 1.00 90.44 343 THR A C 1
ATOM 2688 O O . THR A 1 343 ? 7.498 -3.275 -18.796 1.00 90.44 343 THR A O 1
ATOM 2691 N N . CYS A 1 344 ? 9.043 -1.694 -19.207 1.00 92.44 344 CYS A N 1
ATOM 2692 C CA . CYS A 1 344 ? 8.161 -0.857 -19.996 1.00 92.44 344 CYS A CA 1
ATOM 2693 C C . CYS A 1 344 ? 7.698 -1.573 -21.279 1.00 92.44 344 CYS A C 1
ATOM 2695 O O . CYS A 1 344 ? 8.487 -2.043 -22.121 1.00 92.44 344 CYS A O 1
ATOM 2697 N N . SER A 1 345 ? 6.377 -1.699 -21.406 1.00 88.62 345 SER A N 1
ATOM 2698 C CA . SER A 1 345 ? 5.714 -2.436 -22.486 1.00 88.62 345 SER A CA 1
ATOM 2699 C C . SER A 1 345 ? 5.136 -1.524 -23.575 1.00 88.62 345 SER A C 1
ATOM 2701 O O . SER A 1 345 ? 4.918 -1.974 -24.704 1.00 88.62 345 SER A O 1
ATOM 2703 N N . HIS A 1 346 ? 4.957 -0.242 -23.261 1.00 90.62 346 HIS A N 1
ATOM 2704 C CA . HIS A 1 346 ? 4.379 0.762 -24.139 1.00 90.62 346 HIS A CA 1
ATOM 2705 C C . HIS A 1 346 ? 5.351 1.260 -25.228 1.00 90.62 346 HIS A C 1
ATOM 2707 O O . HIS A 1 346 ? 6.569 1.115 -25.151 1.00 90.62 346 HIS A O 1
ATOM 2713 N N . SER A 1 347 ? 4.818 1.858 -26.296 1.00 90.62 347 SER A N 1
ATOM 2714 C CA . SER A 1 347 ? 5.645 2.404 -27.386 1.00 90.62 347 SER A CA 1
ATOM 2715 C C . SER A 1 347 ? 6.209 3.797 -27.093 1.00 90.62 347 SER A C 1
ATOM 2717 O O . SER A 1 347 ? 7.164 4.209 -27.739 1.00 90.62 347 SER A O 1
ATOM 2719 N N . ASN A 1 348 ? 5.601 4.536 -26.163 1.00 92.50 348 ASN A N 1
ATOM 2720 C CA . ASN A 1 348 ? 6.014 5.874 -25.720 1.00 92.50 348 ASN A CA 1
ATOM 2721 C C . ASN A 1 348 ? 6.991 5.844 -24.531 1.00 92.50 348 ASN A C 1
ATOM 2723 O O . ASN A 1 348 ? 7.410 6.908 -24.078 1.00 92.50 348 ASN A O 1
ATOM 2727 N N . CYS A 1 349 ? 7.382 4.659 -24.063 1.00 93.38 349 CYS A N 1
ATOM 2728 C CA . CYS A 1 349 ? 8.310 4.470 -22.953 1.00 93.38 349 CYS A CA 1
ATOM 2729 C C . CYS A 1 349 ? 9.584 5.304 -23.084 1.00 93.38 349 CYS A C 1
ATOM 2731 O O . CYS A 1 349 ? 10.295 5.211 -24.086 1.00 93.38 349 CYS A O 1
ATOM 2733 N N . GLY A 1 350 ? 9.879 6.096 -22.054 1.00 93.19 350 GLY A N 1
ATOM 2734 C CA . GLY A 1 350 ? 11.104 6.890 -21.972 1.00 93.19 350 GLY A CA 1
ATOM 2735 C C . GLY A 1 350 ? 11.195 8.041 -22.977 1.00 93.19 350 GLY A C 1
ATOM 2736 O O . GLY A 1 350 ? 12.216 8.723 -23.001 1.00 93.19 350 GLY A O 1
ATOM 2737 N N . THR A 1 351 ? 10.165 8.278 -23.800 1.00 94.69 351 THR A N 1
ATOM 2738 C CA . THR A 1 351 ? 10.149 9.381 -24.776 1.00 94.69 351 THR A CA 1
ATOM 2739 C C . THR A 1 351 ? 10.202 10.711 -24.039 1.00 94.69 351 THR A C 1
ATOM 2741 O O . THR A 1 351 ? 9.433 10.926 -23.105 1.00 94.69 351 THR A O 1
ATOM 2744 N N . ASP A 1 352 ? 11.121 11.587 -24.443 1.00 93.19 352 ASP A N 1
ATOM 2745 C CA . ASP A 1 352 ? 11.362 12.903 -23.838 1.00 93.19 352 ASP A CA 1
ATOM 2746 C C . ASP A 1 352 ? 11.731 12.863 -22.340 1.00 93.19 352 ASP A C 1
ATOM 2748 O O . ASP A 1 352 ? 11.769 13.901 -21.677 1.00 93.19 352 ASP A O 1
ATOM 2752 N N . ALA A 1 353 ? 12.031 11.681 -21.788 1.00 93.44 353 ALA A N 1
ATOM 2753 C CA . ALA A 1 353 ? 12.391 11.531 -20.381 1.00 93.44 353 ALA A CA 1
ATOM 2754 C C . ALA A 1 353 ? 13.833 11.981 -20.103 1.00 93.44 353 ALA A C 1
ATOM 2756 O O . ALA A 1 353 ? 14.152 12.381 -18.983 1.00 93.44 353 ALA A O 1
ATOM 2757 N N . VAL A 1 354 ? 14.706 11.931 -21.116 1.00 95.62 354 VAL A N 1
ATOM 2758 C CA . VAL A 1 354 ? 16.071 12.460 -21.036 1.00 95.62 354 VAL A CA 1
ATOM 2759 C C . VAL A 1 354 ? 16.043 13.924 -21.457 1.00 95.62 354 VAL A C 1
ATOM 2761 O O . VAL A 1 354 ? 15.932 14.213 -22.645 1.00 95.62 354 VAL A O 1
ATOM 2764 N N . THR A 1 355 ? 16.140 14.826 -20.476 1.00 95.81 355 THR A N 1
ATOM 2765 C CA . THR A 1 355 ? 16.183 16.290 -20.675 1.00 95.81 355 THR A CA 1
ATOM 2766 C C . THR A 1 355 ? 17.579 16.901 -20.474 1.00 95.81 355 THR A C 1
ATOM 2768 O O . THR A 1 355 ? 17.827 18.054 -20.845 1.00 95.81 355 THR A O 1
ATOM 2771 N N . GLU A 1 356 ? 18.478 16.139 -19.839 1.00 96.00 356 GLU A N 1
ATOM 2772 C CA . GLU A 1 356 ? 19.842 16.530 -19.452 1.00 96.00 356 GLU A CA 1
ATOM 2773 C C . GLU A 1 356 ? 20.863 15.410 -19.741 1.00 96.00 356 GLU A C 1
ATOM 2775 O O . GLU A 1 356 ? 21.674 15.048 -18.893 1.00 96.00 356 GLU A O 1
ATOM 2780 N N . GLY A 1 357 ? 20.821 14.831 -20.940 1.00 95.62 357 GLY A N 1
ATOM 2781 C CA . GLY A 1 357 ? 21.754 13.785 -21.350 1.00 95.62 357 GLY A CA 1
ATOM 2782 C C . GLY A 1 357 ? 23.202 14.274 -21.413 1.00 95.62 357 GLY A C 1
ATOM 2783 O O . GLY A 1 357 ? 23.493 15.347 -21.955 1.00 95.62 357 GLY A O 1
ATOM 2784 N N . PHE A 1 358 ? 24.112 13.476 -20.856 1.00 96.56 358 PHE A N 1
ATOM 2785 C CA . PHE A 1 358 ? 25.534 13.789 -20.706 1.00 96.56 358 PHE A CA 1
ATOM 2786 C C . PHE A 1 358 ? 25.774 15.140 -20.008 1.00 96.56 358 PHE A C 1
ATOM 2788 O O . PHE A 1 358 ? 26.684 15.884 -20.368 1.00 96.56 358 PHE A O 1
ATOM 2795 N N . GLY A 1 359 ? 24.927 15.501 -19.036 1.00 94.06 359 GLY A N 1
ATOM 2796 C CA . GLY A 1 359 ? 25.036 16.750 -18.271 1.00 94.06 359 GLY A CA 1
ATOM 2797 C C . GLY A 1 359 ? 24.705 18.024 -19.060 1.00 94.06 359 GLY A C 1
ATOM 2798 O O . GLY A 1 359 ? 24.910 19.131 -18.558 1.00 94.06 359 GLY A O 1
ATOM 2799 N N . MET A 1 360 ? 24.193 17.893 -20.287 1.00 96.25 360 MET A N 1
ATOM 2800 C CA . MET A 1 360 ? 23.864 19.018 -21.157 1.00 96.25 360 MET A CA 1
ATOM 2801 C C . MET A 1 360 ? 22.354 19.263 -21.184 1.00 96.25 360 MET A C 1
ATOM 2803 O O . MET A 1 360 ? 21.579 18.429 -21.653 1.00 96.25 360 MET A O 1
ATOM 2807 N N . ALA A 1 361 ? 21.936 20.446 -20.729 1.00 94.62 361 ALA A N 1
ATOM 2808 C CA . ALA A 1 361 ? 20.534 20.862 -20.750 1.00 94.62 361 ALA A CA 1
ATOM 2809 C C . ALA A 1 361 ? 19.972 20.992 -22.179 1.00 94.62 361 ALA A C 1
ATOM 2811 O O . ALA A 1 361 ? 20.694 21.345 -23.115 1.00 94.62 361 ALA A O 1
ATOM 2812 N N . ASN A 1 362 ? 18.654 20.811 -22.318 1.00 91.69 362 ASN A N 1
ATOM 2813 C CA . ASN A 1 362 ? 17.900 20.883 -23.584 1.00 91.69 362 ASN A CA 1
ATOM 2814 C C . ASN A 1 362 ? 18.268 19.798 -24.600 1.00 91.69 362 ASN A C 1
ATOM 2816 O O . ASN A 1 362 ? 18.088 19.974 -25.807 1.00 91.69 362 ASN A O 1
ATOM 2820 N N . THR A 1 363 ? 18.793 18.683 -24.119 1.00 93.38 363 THR A N 1
ATOM 2821 C CA . THR A 1 363 ? 18.897 17.467 -24.912 1.00 93.38 363 THR A CA 1
ATOM 2822 C C . THR A 1 363 ? 17.570 16.735 -24.786 1.00 93.38 363 THR A C 1
ATOM 2824 O O . THR A 1 363 ? 16.982 16.722 -23.713 1.00 93.38 363 THR A O 1
ATOM 2827 N N . ILE A 1 364 ? 17.047 16.210 -25.889 1.00 94.19 364 ILE A N 1
ATOM 2828 C CA . ILE A 1 364 ? 15.812 15.425 -25.889 1.00 94.19 364 ILE A CA 1
ATOM 2829 C C . ILE A 1 364 ? 16.186 14.050 -26.408 1.00 94.19 364 ILE A C 1
ATOM 2831 O O . ILE A 1 364 ? 16.771 13.925 -27.486 1.00 94.19 364 ILE A O 1
ATOM 2835 N N . GLY A 1 365 ? 15.883 13.028 -25.622 1.00 95.06 365 GLY A N 1
ATOM 2836 C CA . GLY A 1 365 ? 16.175 11.650 -25.969 1.00 95.06 365 GLY A CA 1
ATOM 2837 C C . GLY A 1 365 ? 15.163 10.684 -25.380 1.00 95.06 365 GLY A C 1
ATOM 2838 O O . GLY A 1 365 ? 14.339 11.044 -24.537 1.00 95.06 365 GLY A O 1
ATOM 2839 N N . ILE A 1 366 ? 15.252 9.439 -25.835 1.00 96.69 366 ILE A N 1
ATOM 2840 C CA . ILE A 1 366 ? 14.555 8.318 -25.215 1.00 96.69 366 ILE A CA 1
ATOM 2841 C C . ILE A 1 366 ? 15.477 7.739 -24.150 1.00 96.69 366 ILE A C 1
ATOM 2843 O O . ILE A 1 366 ? 16.620 7.409 -24.459 1.00 96.69 366 ILE A O 1
ATOM 2847 N N . GLY A 1 367 ? 14.995 7.586 -22.922 1.00 96.69 367 GLY A N 1
ATOM 2848 C CA . GLY A 1 367 ? 15.749 6.916 -21.868 1.00 96.69 367 GLY A CA 1
ATOM 2849 C C . GLY A 1 367 ? 14.984 6.806 -20.557 1.00 96.69 367 GLY A C 1
ATOM 2850 O O . GLY A 1 367 ? 13.819 7.178 -20.465 1.00 96.69 367 GLY A O 1
ATOM 2851 N N . PHE A 1 368 ? 15.648 6.269 -19.535 1.00 97.31 368 PHE A N 1
ATOM 2852 C CA . PHE A 1 368 ? 15.022 5.927 -18.253 1.00 97.31 368 PHE A CA 1
ATOM 2853 C C . PHE A 1 368 ? 15.858 6.442 -17.067 1.00 97.31 368 PHE A C 1
ATOM 2855 O O . PHE A 1 368 ? 16.297 5.649 -16.232 1.00 97.31 368 PHE A O 1
ATOM 2862 N N . PRO A 1 369 ? 16.108 7.766 -16.973 1.00 95.62 369 PRO A N 1
ATOM 2863 C CA . PRO A 1 369 ? 17.021 8.332 -15.972 1.00 95.62 369 PRO A CA 1
ATOM 2864 C C . PRO A 1 369 ? 16.512 8.181 -14.531 1.00 95.62 369 PRO A C 1
ATOM 2866 O O . PRO A 1 369 ? 17.282 8.291 -13.582 1.00 95.62 369 PRO A O 1
ATOM 2869 N N . LYS A 1 370 ? 15.210 7.925 -14.359 1.00 96.19 370 LYS A N 1
ATOM 2870 C CA . LYS A 1 370 ? 14.560 7.734 -13.057 1.00 96.19 370 LYS A CA 1
ATOM 2871 C C . LYS A 1 370 ? 14.359 6.263 -12.684 1.00 96.19 370 LYS A C 1
ATOM 2873 O O . LYS A 1 370 ? 13.636 5.997 -11.734 1.00 96.19 370 LYS A O 1
ATOM 2878 N N . CYS A 1 371 ? 14.940 5.300 -13.395 1.00 96.88 371 CYS A N 1
ATOM 2879 C CA . CYS A 1 371 ? 14.762 3.891 -13.046 1.00 96.88 371 CYS A CA 1
ATOM 2880 C C . CYS A 1 371 ? 15.325 3.595 -11.640 1.00 96.88 371 CYS A C 1
ATOM 2882 O O . CYS A 1 371 ? 16.517 3.772 -11.395 1.00 96.88 371 CYS A O 1
ATOM 2884 N N . THR A 1 372 ? 14.471 3.152 -10.711 1.00 96.06 372 THR A N 1
ATOM 2885 C CA . THR A 1 372 ? 14.850 2.794 -9.326 1.00 96.06 372 THR A CA 1
ATOM 2886 C C . THR A 1 372 ? 14.680 1.303 -9.025 1.00 96.06 372 THR A C 1
ATOM 2888 O O . THR A 1 372 ? 14.852 0.885 -7.878 1.00 96.06 372 THR A O 1
ATOM 2891 N N . ASP A 1 373 ? 14.367 0.494 -10.042 1.00 95.25 373 ASP A N 1
ATOM 2892 C CA . ASP A 1 373 ? 14.192 -0.949 -9.897 1.00 95.25 373 ASP A CA 1
ATOM 2893 C C . ASP A 1 373 ? 15.508 -1.615 -9.441 1.00 95.25 373 ASP A C 1
ATOM 2895 O O . ASP A 1 373 ? 16.506 -1.557 -10.165 1.00 95.25 373 ASP A O 1
ATOM 2899 N N . PRO A 1 374 ? 15.542 -2.268 -8.260 1.00 94.38 374 PRO A N 1
ATOM 2900 C CA . PRO A 1 374 ? 16.751 -2.880 -7.716 1.00 94.38 374 PRO A CA 1
ATOM 2901 C C . PRO A 1 374 ? 17.237 -4.092 -8.521 1.00 94.38 374 PRO A C 1
ATOM 2903 O O . PRO A 1 374 ? 18.369 -4.536 -8.316 1.00 94.38 374 PRO A O 1
ATOM 2906 N N . SER A 1 375 ? 16.402 -4.651 -9.404 1.00 93.00 375 SER A N 1
ATOM 2907 C CA . SER A 1 375 ? 16.810 -5.696 -10.347 1.00 93.00 375 SER A CA 1
ATOM 2908 C C . SER A 1 375 ? 17.622 -5.148 -11.525 1.00 93.00 375 SER A C 1
ATOM 2910 O O . SER A 1 375 ? 18.339 -5.905 -12.185 1.00 93.00 375 SER A O 1
ATOM 2912 N N . MET A 1 376 ? 17.565 -3.833 -11.753 1.00 95.94 376 MET A N 1
ATOM 2913 C CA . MET A 1 376 ? 18.358 -3.153 -12.764 1.00 95.94 376 MET A CA 1
ATOM 2914 C C . MET A 1 376 ? 19.721 -2.750 -12.204 1.00 95.94 376 MET A C 1
ATOM 2916 O O . MET A 1 376 ? 19.926 -2.515 -11.012 1.00 95.94 376 MET A O 1
ATOM 2920 N N . VAL A 1 377 ? 20.692 -2.668 -13.096 1.00 95.88 377 VAL A N 1
ATOM 2921 C CA . VAL A 1 377 ? 22.087 -2.371 -12.798 1.00 95.88 377 VAL A CA 1
ATOM 2922 C C . VAL A 1 377 ? 22.600 -1.303 -13.744 1.00 95.88 377 VAL A C 1
ATOM 2924 O O . VAL A 1 377 ? 22.172 -1.203 -14.893 1.00 95.88 377 VAL A O 1
ATOM 2927 N N . GLN A 1 378 ? 23.521 -0.494 -13.241 1.00 96.31 378 GLN A N 1
ATOM 2928 C CA . GLN A 1 378 ? 24.025 0.664 -13.957 1.00 96.31 378 GLN A CA 1
ATOM 2929 C C . GLN A 1 378 ? 25.134 0.284 -14.939 1.00 96.31 378 GLN A C 1
ATOM 2931 O O . GLN A 1 378 ? 26.034 -0.502 -14.620 1.00 96.31 378 GLN A O 1
ATOM 2936 N N . ILE A 1 379 ? 25.094 0.903 -16.113 1.00 96.69 379 ILE A N 1
ATOM 2937 C CA . ILE A 1 379 ? 26.243 1.053 -17.002 1.00 96.69 379 ILE A CA 1
ATOM 2938 C C . ILE A 1 379 ? 26.431 2.541 -17.292 1.00 96.69 379 ILE A C 1
ATOM 2940 O O . ILE A 1 379 ? 25.457 3.279 -17.435 1.00 96.69 379 ILE A O 1
ATOM 2944 N N . THR A 1 380 ? 27.679 2.974 -17.389 1.00 97.38 380 THR A N 1
ATOM 2945 C CA . THR A 1 380 ? 28.027 4.377 -17.615 1.00 97.38 380 THR A CA 1
ATOM 2946 C C . THR A 1 380 ? 28.740 4.514 -18.949 1.00 97.38 380 THR A C 1
ATOM 2948 O O . THR A 1 380 ? 29.729 3.832 -19.210 1.00 97.38 380 THR A O 1
ATOM 2951 N N . ILE A 1 381 ? 28.232 5.390 -19.809 1.00 97.56 381 ILE A N 1
ATOM 2952 C CA . ILE A 1 381 ? 28.818 5.722 -21.107 1.00 97.56 381 ILE A CA 1
ATOM 2953 C C . ILE A 1 381 ? 29.591 7.022 -20.932 1.00 97.56 381 ILE A C 1
ATOM 2955 O O . ILE A 1 381 ? 29.014 8.018 -20.516 1.00 97.56 381 ILE A O 1
ATOM 2959 N N . SER A 1 382 ? 30.875 7.029 -21.267 1.00 97.31 382 SER A N 1
ATOM 2960 C CA . SER A 1 382 ? 31.723 8.220 -21.287 1.00 97.31 382 SER A CA 1
ATOM 2961 C C . SER A 1 382 ? 32.018 8.617 -22.722 1.00 97.31 382 SER A C 1
ATOM 2963 O O . SER A 1 382 ? 32.522 7.797 -23.489 1.00 97.31 382 SER A O 1
ATOM 2965 N N . LEU A 1 383 ? 31.747 9.869 -23.080 1.00 97.38 383 LEU A N 1
ATOM 2966 C CA . LEU A 1 383 ? 32.153 10.437 -24.364 1.00 97.38 383 LEU A CA 1
ATOM 2967 C C . LEU A 1 383 ? 33.459 11.194 -24.149 1.00 97.38 383 LEU A C 1
ATOM 2969 O O . LEU A 1 383 ? 33.507 12.116 -23.346 1.00 97.38 383 LEU A O 1
ATOM 2973 N N . GLU A 1 384 ? 34.529 10.812 -24.834 1.00 96.44 384 GLU A N 1
ATOM 2974 C CA . GLU A 1 384 ? 35.860 11.377 -24.602 1.00 96.44 384 GLU A CA 1
ATOM 2975 C C . GLU A 1 384 ? 36.127 12.541 -25.557 1.00 96.44 384 GLU A C 1
ATOM 2977 O O . GLU A 1 384 ? 35.978 13.707 -25.192 1.00 96.44 384 GLU A O 1
ATOM 2982 N N . ASN A 1 385 ? 36.468 12.223 -26.808 1.00 95.56 385 ASN A N 1
ATOM 2983 C CA . ASN A 1 385 ? 36.868 13.190 -27.822 1.00 95.56 385 ASN A CA 1
ATOM 2984 C C . ASN A 1 385 ? 35.996 13.072 -29.068 1.00 95.56 385 ASN A C 1
ATOM 2986 O O . ASN A 1 385 ? 35.662 11.972 -29.508 1.00 95.56 385 ASN A O 1
ATOM 2990 N N . PHE A 1 386 ? 35.695 14.221 -29.669 1.00 95.12 386 PHE A N 1
ATOM 2991 C CA . PHE A 1 386 ? 35.022 14.320 -30.958 1.00 95.12 386 PHE A CA 1
ATOM 2992 C C . PHE A 1 386 ? 36.036 14.726 -32.027 1.00 95.12 386 PHE A C 1
ATOM 2994 O O . PHE A 1 386 ? 36.811 15.663 -31.848 1.00 95.12 386 PHE A O 1
ATOM 3001 N N . THR A 1 387 ? 36.018 14.019 -33.148 1.00 93.25 387 THR A N 1
ATOM 3002 C CA . THR A 1 387 ? 36.866 14.247 -34.320 1.00 93.25 387 THR A CA 1
ATOM 3003 C C . THR A 1 387 ? 35.959 14.426 -35.522 1.00 93.25 387 THR A C 1
ATOM 3005 O O . THR A 1 387 ? 35.123 13.572 -35.804 1.00 93.25 387 THR A O 1
ATOM 3008 N N . SER A 1 388 ? 36.060 15.562 -36.203 1.00 90.25 388 SER A N 1
ATOM 3009 C CA . SER A 1 388 ? 35.322 15.756 -37.449 1.00 90.25 388 SER A CA 1
ATOM 3010 C C . SER A 1 388 ? 36.046 14.998 -38.552 1.00 90.25 388 SER A C 1
ATOM 3012 O O . SER A 1 388 ? 37.274 15.016 -38.618 1.00 90.25 388 SER A O 1
ATOM 3014 N N . ASP A 1 389 ? 35.301 14.378 -39.459 1.00 84.44 389 ASP A N 1
ATOM 3015 C CA . ASP A 1 389 ? 35.857 13.868 -40.713 1.00 84.44 389 ASP A CA 1
ATOM 3016 C C . ASP A 1 389 ? 36.564 14.953 -41.551 1.00 84.44 389 ASP A C 1
ATOM 3018 O O . ASP A 1 389 ? 37.379 14.613 -42.398 1.00 84.44 389 ASP A O 1
ATOM 3022 N N . HIS A 1 390 ? 36.306 16.238 -41.285 1.00 80.69 390 HIS A N 1
ATOM 3023 C CA . HIS A 1 390 ? 36.944 17.388 -41.929 1.00 80.69 390 HIS A CA 1
ATOM 3024 C C . HIS A 1 390 ? 38.175 17.921 -41.183 1.00 80.69 390 HIS A C 1
ATOM 3026 O O . HIS A 1 390 ? 38.830 18.846 -41.676 1.00 80.69 390 HIS A O 1
ATOM 3032 N N . ASP A 1 391 ? 38.507 17.365 -40.014 1.00 82.56 391 ASP A N 1
ATOM 3033 C CA . ASP A 1 391 ? 39.727 17.717 -39.291 1.00 82.56 391 ASP A CA 1
ATOM 3034 C C . ASP A 1 391 ? 40.959 17.207 -40.072 1.00 82.56 391 ASP A C 1
ATOM 3036 O O . ASP A 1 391 ? 41.099 15.995 -40.272 1.00 82.56 391 ASP A O 1
ATOM 3040 N N . PRO A 1 392 ? 41.878 18.090 -40.515 1.00 74.38 392 PRO A N 1
ATOM 3041 C CA . PRO A 1 392 ? 43.040 17.708 -41.317 1.00 74.38 392 PRO A CA 1
ATOM 3042 C C . PRO A 1 392 ? 43.902 16.612 -40.683 1.00 74.38 392 PRO A C 1
ATOM 3044 O O . PRO A 1 392 ? 44.461 15.778 -41.398 1.00 74.38 392 PRO A O 1
ATOM 3047 N N . ALA A 1 393 ? 43.995 16.583 -39.349 1.00 78.50 393 ALA A N 1
ATOM 3048 C CA . ALA A 1 393 ? 44.738 15.548 -38.634 1.00 78.50 393 ALA A CA 1
ATOM 3049 C C . ALA A 1 393 ? 44.086 14.163 -38.794 1.00 78.50 393 ALA A C 1
ATOM 3051 O O . ALA A 1 393 ? 44.776 13.165 -39.002 1.00 78.50 393 ALA A O 1
ATOM 3052 N N . SER A 1 394 ? 42.753 14.126 -38.766 1.00 77.19 394 SER A N 1
ATOM 3053 C CA . SER A 1 394 ? 41.939 12.921 -38.952 1.00 77.19 394 SER A CA 1
ATOM 3054 C C . SER A 1 394 ? 41.975 12.437 -40.406 1.00 77.19 394 SER A C 1
ATOM 3056 O O . SER A 1 394 ? 42.081 11.236 -40.673 1.00 77.19 394 SER A O 1
ATOM 3058 N N . LEU A 1 395 ? 41.952 13.378 -41.357 1.00 72.44 395 LEU A N 1
ATOM 3059 C CA . LEU A 1 395 ? 42.028 13.102 -42.792 1.00 72.44 395 LEU A CA 1
ATOM 3060 C C . LEU A 1 395 ? 43.359 12.460 -43.193 1.00 72.44 395 LEU A C 1
ATOM 3062 O O . LEU A 1 395 ? 43.366 11.476 -43.934 1.00 72.44 395 LEU A O 1
ATOM 3066 N N . ALA A 1 396 ? 44.472 12.968 -42.653 1.00 72.62 396 ALA A N 1
ATOM 3067 C CA . ALA A 1 396 ? 45.814 12.450 -42.914 1.00 72.62 396 ALA A CA 1
ATOM 3068 C C . ALA A 1 396 ? 46.005 10.990 -42.475 1.00 72.62 396 ALA A C 1
ATOM 3070 O O . ALA A 1 396 ? 46.841 10.279 -43.032 1.00 72.62 396 ALA A O 1
ATOM 3071 N N . GLN A 1 397 ? 45.233 10.540 -41.483 1.00 75.62 397 GLN A N 1
ATOM 3072 C CA . GLN A 1 397 ? 45.310 9.181 -40.961 1.00 75.62 397 GLN A CA 1
ATOM 3073 C C . GLN A 1 397 ? 44.412 8.194 -41.724 1.00 75.62 397 GLN A C 1
ATOM 3075 O O . GLN A 1 397 ? 44.733 7.007 -41.782 1.00 75.62 397 GLN A O 1
ATOM 3080 N N . ARG A 1 398 ? 43.293 8.659 -42.300 1.00 69.88 398 ARG A N 1
ATOM 3081 C CA . ARG A 1 398 ? 42.263 7.785 -42.896 1.00 69.88 398 ARG A CA 1
ATOM 3082 C C . ARG A 1 398 ? 42.237 7.765 -44.421 1.00 69.88 398 ARG A C 1
ATOM 3084 O O . ARG A 1 398 ? 41.798 6.768 -44.990 1.00 69.88 398 ARG A O 1
ATOM 3091 N N . PHE A 1 399 ? 42.689 8.824 -45.087 1.00 73.38 399 PHE A N 1
ATOM 3092 C CA . PHE A 1 399 ? 42.566 8.957 -46.536 1.00 73.38 399 PHE A CA 1
ATOM 3093 C C . PHE A 1 399 ? 43.915 8.904 -47.249 1.00 73.38 399 PHE A C 1
ATOM 3095 O O . PHE A 1 399 ? 44.968 9.217 -46.696 1.00 73.38 399 PHE A O 1
ATOM 3102 N N . THR A 1 400 ? 43.884 8.475 -48.509 1.00 78.19 400 THR A N 1
ATOM 3103 C CA . THR A 1 400 ? 45.072 8.450 -49.359 1.00 78.19 400 THR A CA 1
ATOM 3104 C C . THR A 1 400 ? 45.527 9.883 -49.671 1.00 78.19 400 THR A C 1
ATOM 3106 O O . THR A 1 400 ? 44.696 10.795 -49.719 1.00 78.19 400 THR A O 1
ATOM 3109 N N . PRO A 1 401 ? 46.828 10.109 -49.942 1.00 79.62 401 PRO A N 1
ATOM 3110 C CA . PRO A 1 401 ? 47.344 11.431 -50.308 1.00 79.62 401 PRO A CA 1
ATOM 3111 C C . PRO A 1 401 ? 46.599 12.110 -51.470 1.00 79.62 401 PRO A C 1
ATOM 3113 O O . PRO A 1 401 ? 46.561 13.333 -51.533 1.00 79.62 401 PRO A O 1
ATOM 3116 N N . GLU A 1 402 ? 45.986 11.336 -52.373 1.00 79.06 402 GLU A N 1
ATOM 3117 C CA . GLU A 1 402 ? 45.188 11.849 -53.497 1.00 79.06 402 GLU A CA 1
ATOM 3118 C C . GLU A 1 402 ? 43.882 12.511 -53.036 1.00 79.06 402 GLU A C 1
ATOM 3120 O O . GLU A 1 402 ? 43.565 13.613 -53.474 1.00 79.06 402 GLU A O 1
ATOM 3125 N N . VAL A 1 403 ? 43.160 11.891 -52.098 1.00 73.00 403 VAL A N 1
ATOM 3126 C CA . VAL A 1 403 ? 41.921 12.455 -51.533 1.00 73.00 403 VAL A CA 1
ATOM 3127 C C . VAL A 1 403 ? 42.226 13.694 -50.689 1.00 73.00 403 VAL A C 1
ATOM 3129 O O . VAL A 1 403 ? 41.488 14.677 -50.737 1.00 73.00 403 VAL A O 1
ATOM 3132 N N . ILE A 1 404 ? 43.346 13.676 -49.959 1.00 72.69 404 ILE A N 1
ATOM 3133 C CA . ILE A 1 404 ? 43.824 14.837 -49.200 1.00 72.69 404 ILE A CA 1
ATOM 3134 C C . ILE A 1 404 ? 44.151 15.991 -50.155 1.00 72.69 404 ILE A C 1
ATOM 3136 O O . ILE A 1 404 ? 43.745 17.118 -49.894 1.00 72.69 404 ILE A O 1
ATOM 3140 N N . ALA A 1 405 ? 44.809 15.723 -51.288 1.00 78.00 405 ALA A N 1
ATOM 3141 C CA . ALA A 1 405 ? 45.130 16.745 -52.283 1.00 78.00 405 ALA A CA 1
ATOM 3142 C C . ALA A 1 405 ? 43.878 17.348 -52.947 1.00 78.00 405 ALA A C 1
ATOM 3144 O O . ALA A 1 405 ? 43.827 18.561 -53.165 1.00 78.00 405 ALA A O 1
ATOM 3145 N N . ASP A 1 406 ? 42.852 16.542 -53.234 1.00 73.25 406 ASP A N 1
ATOM 3146 C CA . ASP A 1 406 ? 41.569 17.036 -53.753 1.00 73.25 406 ASP A CA 1
ATOM 3147 C C . ASP A 1 406 ? 40.831 17.901 -52.720 1.00 73.25 406 ASP A C 1
ATOM 3149 O O . ASP A 1 406 ? 40.290 18.959 -53.058 1.00 73.25 406 ASP A O 1
ATOM 3153 N N . TYR A 1 407 ? 40.874 17.508 -51.446 1.00 71.75 407 TYR A N 1
ATOM 3154 C CA . TYR A 1 407 ? 40.294 18.272 -50.345 1.00 71.75 407 TYR A CA 1
ATOM 3155 C C . TYR A 1 407 ? 41.043 19.592 -50.092 1.00 71.75 407 TYR A C 1
ATOM 3157 O O . TYR A 1 407 ? 40.430 20.657 -49.999 1.00 71.75 407 TYR A O 1
ATOM 3165 N N . GLU A 1 408 ? 42.377 19.561 -50.071 1.00 75.50 408 GLU A N 1
ATOM 3166 C CA . GLU A 1 408 ? 43.225 20.754 -49.984 1.00 75.50 408 GLU A CA 1
ATOM 3167 C C . GLU A 1 408 ? 43.044 21.675 -51.199 1.00 75.50 408 GLU A C 1
ATOM 3169 O O . GLU A 1 408 ? 43.049 22.897 -51.053 1.00 75.50 408 GLU A O 1
ATOM 3174 N N . SER A 1 409 ? 42.818 21.121 -52.395 1.00 72.69 409 SER A N 1
ATOM 3175 C CA . SER A 1 409 ? 42.488 21.874 -53.613 1.00 72.69 409 SER A CA 1
ATOM 3176 C C . SER A 1 409 ? 41.118 22.559 -53.508 1.00 72.69 409 SER A C 1
ATOM 3178 O O . SER A 1 409 ? 40.972 23.723 -53.901 1.00 72.69 409 SER A O 1
ATOM 3180 N N . ALA A 1 410 ? 40.122 21.892 -52.914 1.00 67.12 410 ALA A N 1
ATOM 3181 C CA . ALA A 1 410 ? 38.810 22.472 -52.633 1.00 67.12 410 ALA A CA 1
ATOM 3182 C C . ALA A 1 410 ? 38.886 23.592 -51.574 1.00 67.12 410 ALA A C 1
ATOM 3184 O O . ALA A 1 410 ? 38.374 24.691 -51.802 1.00 67.12 410 ALA A O 1
ATOM 3185 N N . LEU A 1 411 ? 39.606 23.372 -50.468 1.00 69.00 411 LEU A N 1
ATOM 3186 C CA . LEU A 1 411 ? 39.860 24.378 -49.425 1.00 69.00 411 LEU A CA 1
ATOM 3187 C C . LEU A 1 411 ? 40.723 25.546 -49.923 1.00 69.00 411 LEU A C 1
ATOM 3189 O O . LEU A 1 411 ? 40.497 26.703 -49.561 1.00 69.00 411 LEU A O 1
ATOM 3193 N N . GLY A 1 412 ? 41.685 25.277 -50.804 1.00 67.81 412 GLY A N 1
ATOM 3194 C CA . GLY A 1 412 ? 42.522 26.291 -51.438 1.00 67.81 412 GLY A CA 1
ATOM 3195 C C . GLY A 1 412 ? 41.695 27.306 -52.229 1.00 67.81 412 GLY A C 1
ATOM 3196 O O . GLY A 1 412 ? 41.982 28.502 -52.186 1.00 67.81 412 GLY A O 1
ATOM 3197 N N . ARG A 1 413 ? 40.597 26.879 -52.869 1.00 64.25 413 ARG A N 1
ATOM 3198 C CA . ARG A 1 413 ? 39.658 27.791 -53.556 1.00 64.25 413 ARG A CA 1
ATOM 3199 C C . ARG A 1 413 ? 38.849 28.677 -52.600 1.00 64.25 413 ARG A C 1
ATOM 3201 O O . ARG A 1 413 ? 38.390 29.741 -53.026 1.00 64.25 413 ARG A O 1
ATOM 3208 N N . CYS A 1 414 ? 38.707 28.291 -51.332 1.00 63.88 414 CYS A N 1
ATOM 3209 C CA . CYS A 1 414 ? 38.112 29.130 -50.287 1.00 63.88 414 CYS A CA 1
ATOM 3210 C C . CYS A 1 414 ? 39.081 30.223 -49.806 1.00 63.88 414 CYS A C 1
ATOM 3212 O O . CYS A 1 414 ? 38.679 31.377 -49.663 1.00 63.88 414 CYS A O 1
ATOM 3214 N N . ASN A 1 415 ? 40.370 29.908 -49.641 1.00 61.47 415 ASN A N 1
ATOM 3215 C CA . ASN A 1 415 ? 41.366 30.862 -49.131 1.00 61.47 415 ASN A CA 1
ATOM 3216 C C . ASN A 1 415 ? 41.776 31.954 -50.137 1.00 61.47 415 ASN A C 1
ATOM 3218 O O . ASN A 1 415 ? 42.255 33.011 -49.733 1.00 61.47 415 ASN A O 1
ATOM 3222 N N . VAL A 1 416 ? 41.570 31.739 -51.441 1.00 66.94 416 VAL A N 1
ATOM 3223 C CA . VAL A 1 416 ? 41.965 32.697 -52.499 1.00 66.94 416 VAL A CA 1
ATOM 3224 C C . VAL A 1 416 ? 40.836 33.693 -52.844 1.00 66.94 416 VAL A C 1
ATOM 3226 O O . VAL A 1 416 ? 40.968 34.496 -53.762 1.00 66.94 416 VAL A O 1
ATOM 3229 N N . GLY A 1 417 ? 39.707 33.682 -52.119 1.00 56.16 417 GLY A N 1
ATOM 3230 C CA . GLY A 1 417 ? 38.598 34.628 -52.340 1.00 56.16 417 GLY A CA 1
ATOM 3231 C C . GLY A 1 417 ? 37.878 34.465 -53.688 1.00 56.16 417 GLY A C 1
ATOM 3232 O O . GLY A 1 417 ? 37.113 35.336 -54.094 1.00 56.16 417 GLY A O 1
ATOM 3233 N N . LEU A 1 418 ? 38.121 33.352 -54.387 1.00 57.69 418 LEU A N 1
ATOM 3234 C CA . LEU A 1 418 ? 37.506 33.013 -55.677 1.00 57.69 418 LEU A CA 1
ATOM 3235 C C . LEU A 1 418 ? 36.116 32.370 -55.522 1.00 57.69 418 LEU A C 1
ATOM 3237 O O . LEU A 1 418 ? 35.415 32.178 -56.514 1.00 57.69 418 LEU A O 1
ATOM 3241 N N . SER A 1 419 ? 35.713 32.075 -54.286 1.00 57.75 419 SER A N 1
ATOM 3242 C CA . SER A 1 419 ? 34.412 31.512 -53.920 1.00 57.75 419 SER A CA 1
ATOM 3243 C C . SER A 1 419 ? 33.676 32.498 -53.002 1.00 57.75 419 SER A C 1
ATOM 3245 O O . SER A 1 419 ? 34.326 33.124 -52.162 1.00 57.75 419 SER A O 1
ATOM 3247 N N . PRO A 1 420 ? 32.344 32.659 -53.109 1.00 62.19 420 PRO A N 1
ATOM 3248 C CA . PRO A 1 420 ? 31.585 33.486 -52.175 1.00 62.19 420 PRO A CA 1
ATOM 3249 C C . PRO A 1 420 ? 31.838 33.032 -50.722 1.00 62.19 420 PRO A C 1
ATOM 3251 O O . PRO A 1 420 ? 31.675 31.843 -50.444 1.00 62.19 420 PRO A O 1
ATOM 3254 N N . PRO A 1 421 ? 32.189 33.926 -49.775 1.00 59.31 421 PRO A N 1
ATOM 3255 C CA . PRO A 1 421 ? 32.473 33.560 -48.377 1.00 59.31 421 PRO A CA 1
ATOM 3256 C C . PRO A 1 421 ? 31.309 32.843 -47.665 1.00 59.31 421 PRO A C 1
ATOM 3258 O O . PRO A 1 421 ? 31.511 32.165 -46.660 1.00 59.31 421 PRO A O 1
ATOM 3261 N N . THR A 1 422 ? 30.094 32.931 -48.209 1.00 59.56 422 THR A N 1
ATOM 3262 C CA . THR A 1 422 ? 28.917 32.185 -47.749 1.00 59.56 422 THR A CA 1
ATOM 3263 C C . THR A 1 422 ? 29.004 30.674 -47.995 1.00 59.56 422 THR A C 1
ATOM 3265 O O . THR A 1 422 ? 28.452 29.917 -47.206 1.00 59.56 422 THR A O 1
ATOM 3268 N N . LEU A 1 423 ? 29.710 30.209 -49.033 1.00 58.69 423 LEU A N 1
ATOM 3269 C CA . LEU A 1 423 ? 29.847 28.774 -49.335 1.00 58.69 423 LEU A CA 1
ATOM 3270 C C . LEU A 1 423 ? 30.829 28.063 -48.393 1.00 58.69 423 LEU A C 1
ATOM 3272 O O . LEU A 1 423 ? 30.575 26.931 -48.000 1.00 58.69 423 LEU A O 1
ATOM 3276 N N . CYS A 1 424 ? 31.905 28.733 -47.976 1.00 61.81 424 CYS A N 1
ATOM 3277 C CA . CYS A 1 424 ? 32.926 28.135 -47.109 1.00 61.81 424 CYS A CA 1
ATOM 3278 C C . CYS A 1 424 ? 32.498 28.116 -45.627 1.00 61.81 424 CYS A C 1
ATOM 3280 O O . CYS A 1 424 ? 32.775 27.149 -44.923 1.00 61.81 424 CYS A O 1
ATOM 3282 N N . ASN A 1 425 ? 31.752 29.129 -45.163 1.00 61.97 425 ASN A N 1
ATOM 3283 C CA . ASN A 1 425 ? 31.207 29.136 -43.798 1.00 61.97 425 ASN A CA 1
ATOM 3284 C C . ASN A 1 425 ? 30.094 28.092 -43.602 1.00 61.97 425 ASN A C 1
ATOM 3286 O O . ASN A 1 425 ? 30.028 27.479 -42.540 1.00 61.97 425 ASN A O 1
ATOM 3290 N N . ASN A 1 426 ? 29.277 27.837 -44.632 1.00 61.53 426 ASN A N 1
ATOM 3291 C CA . ASN A 1 426 ? 28.240 26.800 -44.590 1.00 61.53 426 ASN A CA 1
ATOM 3292 C C . ASN A 1 426 ? 28.810 25.372 -44.531 1.00 61.53 426 ASN A C 1
ATOM 3294 O O . ASN A 1 426 ? 28.120 24.459 -44.086 1.00 61.53 426 ASN A O 1
ATOM 3298 N N . TYR A 1 427 ? 30.051 25.173 -44.987 1.00 60.28 427 TYR A N 1
ATOM 3299 C CA . TYR A 1 427 ? 30.692 23.857 -45.026 1.00 60.28 427 TYR A CA 1
ATOM 3300 C C . TYR A 1 427 ? 31.144 23.391 -43.632 1.00 60.28 427 TYR A C 1
ATOM 3302 O O . TYR A 1 427 ? 31.052 22.214 -43.311 1.00 60.28 427 TYR A O 1
ATOM 3310 N N . ILE A 1 428 ? 31.560 24.326 -42.768 1.00 58.72 428 ILE A N 1
ATOM 3311 C CA . ILE A 1 428 ? 31.988 24.034 -41.388 1.00 58.72 428 ILE A CA 1
ATOM 3312 C C . ILE A 1 428 ? 30.797 24.074 -40.414 1.00 58.72 428 ILE A C 1
ATOM 3314 O O . ILE A 1 428 ? 30.761 23.321 -39.442 1.00 58.72 428 ILE A O 1
ATOM 3318 N N . SER A 1 429 ? 29.787 24.917 -40.668 1.00 64.56 429 SER A N 1
ATOM 3319 C CA . SER A 1 429 ? 28.658 25.104 -39.742 1.00 64.56 429 SER A CA 1
ATOM 3320 C C . SER A 1 429 ? 27.654 23.950 -39.706 1.00 64.56 429 SER A C 1
ATOM 3322 O O . SER A 1 429 ? 26.817 23.921 -38.809 1.00 64.56 429 SER A O 1
ATOM 3324 N N . ASN A 1 430 ? 27.714 23.017 -40.660 1.00 74.75 430 ASN A N 1
ATOM 3325 C CA . ASN A 1 430 ? 26.703 21.973 -40.847 1.00 74.75 430 ASN A CA 1
ATOM 3326 C C . ASN A 1 430 ? 27.268 20.568 -40.593 1.00 74.75 430 ASN A C 1
ATOM 3328 O O . ASN A 1 430 ? 26.933 19.629 -41.313 1.00 74.75 430 ASN A O 1
ATOM 3332 N N . THR A 1 431 ? 28.146 20.425 -39.595 1.00 85.00 431 THR A N 1
ATOM 3333 C CA . THR A 1 431 ? 28.591 19.089 -39.182 1.00 85.00 431 THR A CA 1
ATOM 3334 C C . THR A 1 431 ? 27.424 18.369 -38.509 1.00 85.00 431 THR A C 1
ATOM 3336 O O . THR A 1 431 ? 26.838 18.890 -37.558 1.00 85.00 431 THR A O 1
ATOM 3339 N N . ILE A 1 432 ? 27.064 17.194 -39.017 1.00 88.94 432 ILE A N 1
ATOM 3340 C CA . ILE A 1 432 ? 25.955 16.395 -38.505 1.00 88.94 432 ILE A CA 1
ATOM 3341 C C . ILE A 1 432 ? 26.378 15.749 -37.186 1.00 88.94 432 ILE A C 1
ATOM 3343 O O . ILE A 1 432 ? 27.405 15.071 -37.101 1.00 88.94 432 ILE A O 1
ATOM 3347 N N . ASN A 1 433 ? 25.556 15.957 -36.164 1.00 92.88 433 ASN A N 1
ATOM 3348 C CA . ASN A 1 433 ? 25.668 15.278 -34.882 1.00 92.88 433 ASN A CA 1
ATOM 3349 C C . ASN A 1 433 ? 25.194 13.823 -35.027 1.00 92.88 433 ASN A C 1
ATOM 3351 O O . ASN A 1 433 ? 24.092 13.608 -35.541 1.00 92.88 433 ASN A O 1
ATOM 3355 N N . PRO A 1 434 ? 25.988 12.824 -34.612 1.00 94.94 434 PRO A N 1
ATOM 3356 C CA . PRO A 1 434 ? 25.548 11.440 -34.639 1.00 94.94 434 PRO A CA 1
ATOM 3357 C C . PRO A 1 434 ? 24.495 11.178 -33.556 1.00 94.94 434 PRO A C 1
ATOM 3359 O O . PRO A 1 434 ? 24.472 11.827 -32.509 1.00 94.94 434 PRO A O 1
ATOM 3362 N N . SER A 1 435 ? 23.645 10.184 -33.795 1.00 96.12 435 SER A N 1
ATOM 3363 C CA . SER A 1 435 ? 22.704 9.661 -32.807 1.00 96.12 435 SER A CA 1
ATOM 3364 C C . SER A 1 435 ? 23.301 8.420 -32.146 1.00 96.12 435 SER A C 1
ATOM 3366 O O . SER A 1 435 ? 23.659 7.459 -32.830 1.00 96.12 435 SER A O 1
ATOM 3368 N N . LEU A 1 436 ? 23.375 8.412 -30.819 1.00 97.56 436 LEU A N 1
ATOM 3369 C CA . LEU A 1 436 ? 23.733 7.240 -30.029 1.00 97.56 436 LEU A CA 1
ATOM 3370 C C . LEU A 1 436 ? 22.464 6.440 -29.743 1.00 97.56 436 LEU A C 1
ATOM 3372 O O . LEU A 1 436 ? 21.548 6.944 -29.097 1.00 97.56 436 LEU A O 1
ATOM 3376 N N . LEU A 1 437 ? 22.429 5.189 -30.198 1.00 97.69 437 LEU A N 1
ATOM 3377 C CA . LEU A 1 437 ? 21.398 4.208 -29.877 1.00 97.69 437 LEU A CA 1
ATOM 3378 C C . LEU A 1 437 ? 22.020 3.070 -29.065 1.00 97.69 437 LEU A C 1
ATOM 3380 O O . LEU A 1 437 ? 22.874 2.342 -29.566 1.00 97.69 437 LEU A O 1
ATOM 3384 N N . LEU A 1 438 ? 21.571 2.896 -27.828 1.00 98.06 438 LEU A N 1
ATOM 3385 C CA . LEU A 1 438 ? 21.890 1.748 -26.994 1.00 98.06 438 LEU A CA 1
ATOM 3386 C C . LEU A 1 438 ? 20.652 0.863 -26.859 1.00 98.06 438 LEU A C 1
ATOM 3388 O O . LEU A 1 438 ? 19.627 1.279 -26.313 1.00 98.06 438 LEU A O 1
ATOM 3392 N N . GLU A 1 439 ? 20.779 -0.381 -27.301 1.00 98.00 439 GLU A N 1
ATOM 3393 C CA . GLU A 1 439 ? 19.760 -1.413 -27.147 1.00 98.00 439 GLU A CA 1
ATOM 3394 C C . GLU A 1 439 ? 20.290 -2.536 -26.268 1.00 98.00 439 GLU A C 1
ATOM 3396 O O . GLU A 1 439 ? 21.370 -3.055 -26.527 1.00 98.00 439 GLU A O 1
ATOM 3401 N N . CYS A 1 440 ? 19.531 -2.959 -25.262 1.00 97.75 440 CYS A N 1
ATOM 3402 C CA . CYS A 1 440 ? 19.864 -4.118 -24.440 1.00 97.75 440 CYS A CA 1
ATOM 3403 C C . CYS A 1 440 ? 18.678 -5.079 -24.407 1.00 97.75 440 CYS A C 1
ATOM 3405 O O . CYS A 1 440 ? 17.534 -4.654 -24.275 1.00 97.75 440 CYS A O 1
ATOM 3407 N N . ASP A 1 441 ? 18.934 -6.375 -24.587 1.00 96.69 441 ASP A N 1
ATOM 3408 C CA . ASP A 1 441 ? 17.902 -7.420 -24.650 1.00 96.69 441 ASP A CA 1
ATOM 3409 C C . ASP A 1 441 ? 16.773 -7.107 -25.661 1.00 96.69 441 ASP A C 1
ATOM 3411 O O . ASP A 1 441 ? 15.605 -7.432 -25.449 1.00 96.69 441 ASP A O 1
ATOM 3415 N N . SER A 1 442 ? 17.132 -6.491 -26.796 1.00 95.94 442 SER A N 1
ATOM 3416 C CA . SER A 1 442 ? 16.208 -6.023 -27.852 1.00 95.94 442 SER A CA 1
ATOM 3417 C C . SER A 1 442 ? 15.244 -4.900 -27.428 1.00 95.94 442 SER A C 1
ATOM 3419 O O . SER A 1 442 ? 14.198 -4.717 -28.050 1.00 95.94 442 SER A O 1
ATOM 3421 N N . LYS A 1 443 ? 15.571 -4.152 -26.370 1.00 95.94 443 LYS A N 1
ATOM 3422 C CA . LYS A 1 443 ? 14.846 -2.957 -25.915 1.00 95.94 443 LYS A CA 1
ATOM 3423 C C . LYS A 1 443 ? 15.751 -1.731 -26.013 1.00 95.94 443 LYS A C 1
ATOM 3425 O O . LYS A 1 443 ? 16.922 -1.802 -25.647 1.00 95.94 443 LYS A O 1
ATOM 3430 N N . THR A 1 444 ? 15.216 -0.607 -26.482 1.00 96.69 444 THR A N 1
ATOM 3431 C CA . THR A 1 444 ? 15.934 0.675 -26.492 1.00 96.69 444 THR A CA 1
ATOM 3432 C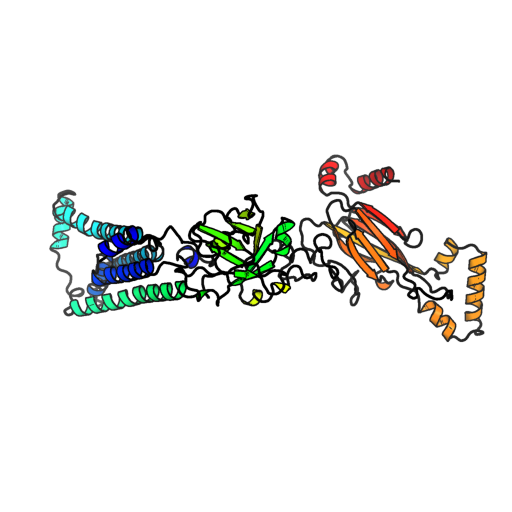 C . THR A 1 444 ? 16.100 1.179 -25.060 1.00 96.69 444 THR A C 1
ATOM 3434 O O . THR A 1 444 ? 15.117 1.385 -24.355 1.00 96.69 444 THR A O 1
ATOM 3437 N N . VAL A 1 445 ? 17.347 1.361 -24.631 1.00 97.50 445 VAL A N 1
ATOM 3438 C CA . VAL A 1 445 ? 17.707 1.858 -23.293 1.00 97.50 445 VAL A CA 1
ATOM 3439 C C . VAL A 1 445 ? 18.005 3.351 -23.337 1.00 97.50 445 VAL A C 1
ATOM 3441 O O . VAL A 1 445 ? 17.603 4.081 -22.435 1.00 97.50 445 VAL A O 1
ATOM 3444 N N . LEU A 1 446 ? 18.699 3.792 -24.388 1.00 98.00 446 LEU A N 1
ATOM 3445 C CA . LEU A 1 446 ? 19.044 5.189 -24.618 1.00 98.00 446 LEU A CA 1
ATOM 3446 C C . LEU A 1 446 ? 19.047 5.477 -26.121 1.00 98.00 446 LEU A C 1
ATOM 3448 O O . LEU A 1 446 ? 19.671 4.745 -26.888 1.00 98.00 446 LEU A O 1
ATOM 3452 N N . LEU A 1 447 ? 18.374 6.545 -26.535 1.00 97.44 447 LEU A N 1
ATOM 3453 C CA . LEU A 1 447 ? 18.488 7.129 -27.869 1.00 97.44 447 LEU A CA 1
ATOM 3454 C C . LEU A 1 447 ? 18.635 8.640 -27.723 1.00 97.44 447 LEU A C 1
ATOM 3456 O O . LEU A 1 447 ? 17.700 9.303 -27.278 1.00 97.44 447 LEU A O 1
ATOM 3460 N N . ILE A 1 448 ? 19.786 9.183 -28.105 1.00 97.25 448 ILE A N 1
ATOM 3461 C CA . ILE A 1 448 ? 20.086 10.608 -27.945 1.00 97.25 448 ILE A CA 1
ATOM 3462 C C . ILE A 1 448 ? 21.012 11.104 -29.055 1.00 97.25 448 ILE A C 1
ATOM 3464 O O . ILE A 1 448 ? 21.939 10.404 -29.459 1.00 97.25 448 ILE A O 1
ATOM 3468 N N . ASP A 1 449 ? 20.777 12.323 -29.538 1.00 96.19 449 ASP A N 1
ATOM 3469 C CA . ASP A 1 449 ? 21.705 13.004 -30.442 1.00 96.19 449 ASP A CA 1
ATOM 3470 C C . ASP A 1 449 ? 22.867 13.596 -29.640 1.00 96.19 449 ASP A C 1
ATOM 3472 O O . ASP A 1 449 ? 22.663 14.421 -28.743 1.00 96.19 449 ASP A O 1
ATOM 3476 N N . ILE A 1 450 ? 24.095 13.187 -29.964 1.00 96.62 450 ILE A N 1
ATOM 3477 C CA . ILE A 1 450 ? 25.295 13.627 -29.249 1.00 96.62 450 ILE A CA 1
ATOM 3478 C C . ILE A 1 450 ? 26.028 14.724 -30.016 1.00 96.62 450 ILE A C 1
ATOM 3480 O O . ILE A 1 450 ? 26.061 14.739 -31.244 1.00 96.62 450 ILE A O 1
ATOM 3484 N N . ASN A 1 451 ? 26.647 15.657 -29.298 1.00 95.50 451 ASN A N 1
ATOM 3485 C CA . ASN A 1 451 ? 27.364 16.779 -29.899 1.00 95.50 451 ASN A CA 1
ATOM 3486 C C . ASN A 1 451 ? 28.714 17.021 -29.201 1.00 95.50 451 ASN A C 1
ATOM 3488 O O . ASN A 1 451 ? 28.892 16.579 -28.065 1.00 95.50 451 ASN A O 1
ATOM 3492 N N . PRO A 1 452 ? 29.647 17.765 -29.825 1.00 95.81 452 PRO A N 1
ATOM 3493 C CA . PRO A 1 452 ? 30.982 17.985 -29.265 1.00 95.81 452 PRO A CA 1
ATOM 3494 C C . PRO A 1 452 ? 31.024 18.598 -27.861 1.00 95.81 452 PRO A C 1
ATOM 3496 O O . PRO A 1 452 ? 31.989 18.373 -27.139 1.00 95.81 452 PRO A O 1
ATOM 3499 N N . ASN A 1 453 ? 29.993 19.337 -27.433 1.00 96.38 453 ASN A N 1
ATOM 3500 C CA . ASN A 1 453 ? 29.967 19.919 -26.087 1.00 96.38 453 ASN A CA 1
ATOM 3501 C C . ASN A 1 453 ? 29.762 18.860 -24.992 1.00 96.38 453 ASN A C 1
ATOM 3503 O O . ASN A 1 453 ? 30.040 19.137 -23.831 1.00 96.38 453 ASN A O 1
ATOM 3507 N N . MET A 1 454 ? 29.326 17.651 -25.357 1.00 97.31 454 MET A N 1
ATOM 3508 C CA . MET A 1 454 ? 29.221 16.501 -24.456 1.00 97.31 454 MET A CA 1
ATOM 3509 C C . MET A 1 454 ? 30.564 15.777 -24.257 1.00 97.31 454 MET A C 1
ATOM 3511 O O . MET A 1 454 ? 30.612 14.740 -23.602 1.00 97.31 454 MET A O 1
ATOM 3515 N N . SER A 1 455 ? 31.670 16.283 -24.819 1.00 96.69 455 SER A N 1
ATOM 3516 C CA . SER A 1 455 ? 33.007 15.727 -24.574 1.00 96.69 455 SER A CA 1
ATOM 3517 C C . SER A 1 455 ? 33.343 15.728 -23.082 1.00 96.69 455 SER A C 1
ATOM 3519 O O . SER A 1 455 ? 33.052 16.704 -22.386 1.00 96.69 455 SER A O 1
ATOM 3521 N N . ASN A 1 456 ? 33.995 14.672 -22.611 1.00 96.50 456 ASN A N 1
ATOM 3522 C CA . ASN A 1 456 ? 34.347 14.414 -21.213 1.00 96.50 456 ASN A CA 1
ATOM 3523 C C . ASN A 1 456 ? 33.155 14.366 -20.244 1.00 96.50 456 ASN A C 1
ATOM 3525 O O . ASN A 1 456 ? 33.329 14.592 -19.046 1.00 96.50 456 ASN A O 1
ATOM 3529 N N . HIS A 1 457 ? 31.956 14.079 -20.751 1.00 96.62 457 HIS A N 1
ATOM 3530 C CA . HIS A 1 457 ? 30.775 13.850 -19.927 1.00 96.62 457 HIS A CA 1
ATOM 3531 C C . HIS A 1 457 ? 30.362 12.383 -19.964 1.00 96.62 457 HIS A C 1
ATOM 3533 O O . HIS A 1 457 ? 30.709 11.627 -20.877 1.00 96.62 457 HIS A O 1
ATOM 3539 N N . THR A 1 458 ? 29.610 11.995 -18.938 1.00 96.88 458 THR A N 1
ATOM 3540 C CA . THR A 1 458 ? 29.111 10.634 -18.770 1.00 96.88 458 THR A CA 1
ATOM 3541 C C . THR A 1 458 ? 27.593 10.624 -18.688 1.00 96.88 458 THR A C 1
ATOM 3543 O O . THR A 1 458 ? 26.996 11.601 -18.244 1.00 96.88 458 THR A O 1
ATOM 3546 N N . GLU A 1 459 ? 26.989 9.527 -19.129 1.00 97.19 459 GLU A N 1
ATOM 3547 C CA . GLU A 1 459 ? 25.568 9.233 -18.958 1.00 97.19 459 GLU A CA 1
ATOM 3548 C C . GLU A 1 459 ? 25.431 7.831 -18.372 1.00 97.19 459 GLU A C 1
ATOM 3550 O O . GLU A 1 459 ? 26.019 6.874 -18.888 1.00 97.19 459 GLU A O 1
ATOM 3555 N N . THR A 1 460 ? 24.654 7.707 -17.301 1.00 96.81 460 THR A N 1
ATOM 3556 C CA . THR A 1 460 ? 24.416 6.431 -16.628 1.00 96.81 460 THR A CA 1
ATOM 3557 C C . THR A 1 460 ? 23.023 5.928 -16.958 1.00 96.81 460 THR A C 1
ATOM 3559 O O . THR A 1 460 ? 22.035 6.640 -16.807 1.00 96.81 460 THR A O 1
ATOM 3562 N N . VAL A 1 461 ? 22.936 4.673 -17.388 1.00 97.12 461 VAL A N 1
ATOM 3563 C CA . VAL A 1 461 ? 21.675 4.026 -17.752 1.00 97.12 461 VAL A CA 1
ATOM 3564 C C . VAL A 1 461 ? 21.517 2.695 -17.031 1.00 97.12 461 VAL A C 1
ATOM 3566 O O . VAL A 1 461 ? 22.495 2.057 -16.643 1.00 97.12 461 VAL A O 1
ATOM 3569 N N . PHE A 1 462 ? 20.268 2.267 -16.862 1.00 97.00 462 PHE A N 1
ATOM 3570 C CA . PHE A 1 462 ? 19.903 1.070 -16.111 1.00 97.00 462 PHE A CA 1
ATOM 3571 C C . PHE A 1 462 ? 19.472 -0.059 -17.055 1.00 97.00 462 PHE A C 1
ATOM 3573 O O . PHE A 1 462 ? 18.616 0.128 -17.926 1.00 97.00 462 PHE A O 1
ATOM 3580 N N . VAL A 1 463 ? 20.078 -1.232 -16.884 1.00 97.31 463 VAL A N 1
ATOM 3581 C CA . VAL A 1 463 ? 19.869 -2.439 -17.703 1.00 97.31 463 VAL A CA 1
ATOM 3582 C C . VAL A 1 463 ? 19.726 -3.671 -16.810 1.00 97.31 463 VAL A C 1
ATOM 3584 O O . VAL A 1 463 ? 20.024 -3.598 -15.625 1.00 97.31 463 VAL A O 1
ATOM 3587 N N . ASN A 1 464 ? 19.304 -4.819 -17.345 1.00 96.25 464 ASN A N 1
ATOM 3588 C CA . ASN A 1 464 ? 19.282 -6.066 -16.568 1.00 96.25 464 ASN A CA 1
ATOM 3589 C C . ASN A 1 464 ? 20.691 -6.538 -16.183 1.00 96.25 464 ASN A C 1
ATOM 3591 O O . ASN A 1 464 ? 21.658 -6.367 -16.935 1.00 96.25 464 ASN A O 1
ATOM 3595 N N . ASP A 1 465 ? 20.792 -7.249 -15.059 1.00 95.69 465 ASP A N 1
ATOM 3596 C CA . ASP A 1 465 ? 21.999 -8.006 -14.738 1.00 95.69 465 ASP A CA 1
ATOM 3597 C C . ASP A 1 465 ? 22.228 -9.112 -15.786 1.00 95.69 465 ASP A C 1
ATOM 3599 O O . ASP A 1 465 ? 21.347 -9.926 -16.053 1.00 95.69 465 ASP A O 1
ATOM 3603 N N . GLY A 1 466 ? 23.402 -9.123 -16.421 1.00 95.06 466 GLY A N 1
ATOM 3604 C CA . GLY A 1 466 ? 23.702 -10.023 -17.540 1.00 95.06 466 GLY A CA 1
ATOM 3605 C C . GLY A 1 466 ? 23.205 -9.579 -18.923 1.00 95.06 466 GLY A C 1
ATOM 3606 O O . GLY A 1 466 ? 23.280 -10.379 -19.857 1.00 95.06 466 GLY A O 1
ATOM 3607 N N . ALA A 1 467 ? 22.684 -8.354 -19.076 1.00 97.00 467 ALA A N 1
ATOM 3608 C CA . ALA A 1 467 ? 22.085 -7.894 -20.332 1.00 97.00 467 ALA A CA 1
ATOM 3609 C C . ALA A 1 467 ? 23.038 -7.988 -21.537 1.00 97.00 467 ALA A C 1
ATOM 3611 O O . ALA A 1 467 ? 24.231 -7.668 -21.444 1.00 97.00 467 ALA A O 1
ATOM 3612 N N . ARG A 1 468 ? 22.485 -8.362 -22.700 1.00 97.44 468 ARG A N 1
ATOM 3613 C CA . ARG A 1 468 ? 23.190 -8.295 -23.987 1.00 97.44 468 ARG A CA 1
ATOM 3614 C C . ARG A 1 468 ? 22.893 -6.962 -24.649 1.00 97.44 468 ARG A C 1
ATOM 3616 O O . ARG A 1 468 ? 21.778 -6.746 -25.120 1.00 97.44 468 ARG A O 1
ATOM 3623 N N . CYS A 1 469 ? 23.903 -6.111 -24.731 1.00 98.06 469 CYS A N 1
ATOM 3624 C CA . CYS A 1 469 ? 23.771 -4.760 -25.240 1.00 98.06 469 CYS A CA 1
ATOM 3625 C C . CYS A 1 469 ? 24.425 -4.598 -26.613 1.00 98.06 469 CYS A C 1
ATOM 3627 O O . CYS A 1 469 ? 25.414 -5.252 -26.940 1.00 98.06 469 CYS A O 1
ATOM 3629 N N . THR A 1 470 ? 23.856 -3.719 -27.427 1.00 98.00 470 THR A N 1
ATOM 3630 C CA . THR A 1 470 ? 24.404 -3.249 -28.695 1.00 98.00 470 THR A CA 1
ATOM 3631 C C . THR A 1 470 ? 24.355 -1.734 -28.687 1.00 98.00 470 THR A C 1
ATOM 3633 O O . THR A 1 470 ? 23.290 -1.146 -28.510 1.00 98.00 470 THR A O 1
ATOM 3636 N N . ILE A 1 471 ? 25.512 -1.108 -28.861 1.00 97.88 471 ILE A N 1
ATOM 3637 C CA . ILE A 1 471 ? 25.624 0.329 -29.068 1.00 97.88 471 ILE A CA 1
ATOM 3638 C C . ILE A 1 471 ? 25.826 0.592 -30.557 1.00 97.88 471 ILE A C 1
ATOM 3640 O O . ILE A 1 471 ? 26.629 -0.069 -31.219 1.00 97.88 471 ILE A O 1
ATOM 3644 N N . ASN A 1 472 ? 25.059 1.531 -31.091 1.00 97.56 472 ASN A N 1
ATOM 3645 C CA . ASN A 1 472 ? 25.060 1.915 -32.489 1.00 97.56 472 ASN A CA 1
ATOM 3646 C C . ASN A 1 472 ? 25.151 3.439 -32.582 1.00 97.56 472 ASN A C 1
ATOM 3648 O O . ASN A 1 472 ? 24.247 4.151 -32.148 1.00 97.56 472 ASN A O 1
ATOM 3652 N N . MET A 1 473 ? 26.249 3.925 -33.147 1.00 95.94 473 MET A N 1
ATOM 3653 C CA . MET A 1 473 ? 26.456 5.325 -33.470 1.00 95.94 473 MET A CA 1
ATOM 3654 C C . MET A 1 473 ? 25.988 5.565 -34.907 1.00 95.94 473 MET A C 1
ATOM 3656 O O . MET A 1 473 ? 26.682 5.236 -35.872 1.00 95.94 473 MET A O 1
ATOM 3660 N N . GLN A 1 474 ? 24.781 6.106 -35.053 1.00 93.19 474 GLN A N 1
ATOM 3661 C CA . GLN A 1 474 ? 24.167 6.345 -36.353 1.00 93.19 474 GLN A CA 1
ATOM 3662 C C . GLN A 1 474 ? 24.438 7.767 -36.826 1.00 93.19 474 GLN A C 1
ATOM 3664 O O . GLN A 1 474 ? 23.990 8.741 -36.226 1.00 93.19 474 GLN A O 1
ATOM 3669 N N . ASN A 1 475 ? 25.069 7.887 -37.987 1.00 83.56 475 ASN A N 1
ATOM 3670 C CA . ASN A 1 475 ? 25.141 9.153 -38.702 1.00 83.56 475 ASN A CA 1
ATOM 3671 C C . ASN A 1 475 ? 23.853 9.314 -39.507 1.00 83.56 475 ASN A C 1
ATOM 3673 O O . ASN A 1 475 ? 23.772 8.885 -40.659 1.00 83.56 475 ASN A O 1
ATOM 3677 N N . ARG A 1 476 ? 22.806 9.876 -38.896 1.00 69.94 476 ARG A N 1
ATOM 3678 C CA . ARG A 1 476 ? 21.581 10.206 -39.629 1.00 69.94 476 ARG A CA 1
ATOM 3679 C C . ARG A 1 476 ? 21.870 11.372 -40.572 1.00 69.94 476 ARG A C 1
ATOM 3681 O O . ARG A 1 476 ? 21.757 12.527 -40.176 1.00 69.94 476 ARG A O 1
ATOM 3688 N N . SER A 1 477 ? 22.199 11.097 -41.836 1.00 62.41 477 SER A N 1
ATOM 3689 C CA . SER A 1 477 ? 22.037 12.132 -42.857 1.00 62.41 477 SER A CA 1
ATOM 3690 C C . SER A 1 477 ? 20.537 12.415 -42.973 1.00 62.41 477 SER A C 1
ATOM 3692 O O . SER A 1 477 ? 19.727 11.519 -43.211 1.00 62.41 477 SER A O 1
ATOM 3694 N N . ALA A 1 478 ? 20.131 13.652 -42.698 1.00 50.84 478 ALA A N 1
ATOM 3695 C CA . ALA A 1 478 ? 18.730 14.002 -42.461 1.00 50.84 478 ALA A CA 1
ATOM 3696 C C . ALA A 1 478 ? 17.802 13.873 -43.695 1.00 50.84 478 ALA A C 1
ATOM 3698 O O . ALA A 1 478 ? 16.634 14.244 -43.616 1.00 50.84 478 ALA A O 1
ATOM 3699 N N . GLN A 1 479 ? 18.265 13.347 -44.833 1.00 54.56 479 GLN A N 1
ATOM 3700 C CA . GLN A 1 479 ? 17.488 13.265 -46.070 1.00 54.56 479 GLN A CA 1
ATOM 3701 C C . GLN A 1 479 ? 17.678 11.917 -46.770 1.00 54.56 479 GLN A C 1
ATOM 3703 O O . GLN A 1 479 ? 18.558 11.729 -47.603 1.00 54.56 479 GLN A O 1
ATOM 3708 N N . GLY A 1 480 ? 16.776 10.979 -46.468 1.00 56.81 480 GLY A N 1
ATOM 3709 C CA . GLY A 1 480 ? 16.594 9.711 -47.184 1.00 56.81 480 GLY A CA 1
ATOM 3710 C C . GLY A 1 480 ? 16.010 9.871 -48.594 1.00 56.81 480 GLY A C 1
ATOM 3711 O O . GLY A 1 480 ? 15.124 9.117 -48.987 1.00 56.81 480 GLY A O 1
ATOM 3712 N N . GLY A 1 481 ? 16.468 10.853 -49.364 1.00 57.00 481 GLY A N 1
ATOM 3713 C CA . GLY A 1 481 ? 16.001 11.062 -50.723 1.00 57.00 481 GLY A CA 1
ATOM 3714 C C . GLY A 1 481 ? 16.813 12.124 -51.444 1.00 57.00 481 GLY A C 1
ATOM 3715 O O . GLY A 1 481 ? 16.818 13.274 -51.021 1.00 57.00 481 GLY A O 1
ATOM 3716 N N . ILE A 1 482 ? 17.367 11.719 -52.590 1.00 49.50 482 ILE A N 1
ATOM 3717 C CA . ILE A 1 482 ? 18.105 12.495 -53.599 1.00 49.50 482 ILE A CA 1
ATOM 3718 C C . ILE A 1 482 ? 19.629 12.435 -53.401 1.00 49.50 482 ILE A C 1
ATOM 3720 O O . ILE A 1 482 ? 20.180 12.936 -52.431 1.00 49.50 482 ILE A O 1
ATOM 3724 N N . GLU A 1 483 ? 20.282 11.792 -54.375 1.00 55.88 483 GLU A N 1
ATOM 3725 C CA . GLU A 1 483 ? 21.720 11.523 -54.542 1.00 55.88 483 GLU A CA 1
ATOM 3726 C C . GLU A 1 483 ? 22.593 12.788 -54.704 1.00 55.88 483 GLU A C 1
ATOM 3728 O O . GLU A 1 483 ? 23.582 12.764 -55.436 1.00 55.88 483 GLU A O 1
ATOM 3733 N N . ASP A 1 484 ? 22.253 13.908 -54.063 1.00 53.88 484 ASP A N 1
ATOM 3734 C CA . ASP A 1 484 ? 23.088 15.109 -54.120 1.00 53.88 484 ASP A CA 1
ATOM 3735 C C . ASP A 1 484 ? 24.101 15.069 -52.970 1.00 53.88 484 ASP A C 1
ATOM 3737 O O . ASP A 1 484 ? 23.851 15.486 -51.838 1.00 53.88 484 ASP A O 1
ATOM 3741 N N . ILE A 1 485 ? 25.241 14.447 -53.278 1.00 50.72 485 ILE A N 1
ATOM 3742 C CA . ILE A 1 485 ? 26.380 14.137 -52.406 1.00 50.72 485 ILE A CA 1
ATOM 3743 C C . ILE A 1 485 ? 27.120 15.436 -52.040 1.00 50.72 485 ILE A C 1
ATOM 3745 O O . ILE A 1 485 ? 28.298 15.623 -52.343 1.00 50.72 485 ILE A O 1
ATOM 3749 N N . SER A 1 486 ? 26.446 16.377 -51.376 1.00 57.62 486 SER A N 1
ATOM 3750 C CA . SER A 1 486 ? 27.176 17.357 -50.577 1.00 57.62 486 SER A CA 1
ATOM 3751 C C . SER A 1 486 ? 27.677 16.617 -49.339 1.00 57.62 486 SER A C 1
ATOM 3753 O O . SER A 1 486 ? 26.877 16.184 -48.510 1.00 57.62 486 SER A O 1
ATOM 3755 N N . HIS A 1 487 ? 28.990 16.389 -49.274 1.00 68.12 487 HIS A N 1
ATOM 3756 C CA . HIS A 1 487 ? 29.685 15.769 -48.149 1.00 68.12 487 HIS A CA 1
ATOM 3757 C C . HIS A 1 487 ? 29.515 16.642 -46.901 1.00 68.12 487 HIS A C 1
ATOM 3759 O O . HIS A 1 487 ? 30.359 17.478 -46.592 1.00 68.12 487 HIS A O 1
ATOM 3765 N N . GLN A 1 488 ? 28.381 16.507 -46.216 1.00 76.44 488 GLN A N 1
ATOM 3766 C CA . GLN A 1 488 ? 28.203 17.111 -44.906 1.00 76.44 488 GLN A CA 1
ATOM 3767 C C . GLN A 1 488 ? 29.185 16.437 -43.958 1.00 76.44 488 GLN A C 1
ATOM 3769 O O . GLN A 1 488 ? 29.237 15.208 -43.895 1.00 76.44 488 GLN A O 1
ATOM 3774 N N . ALA A 1 489 ? 29.970 17.255 -43.264 1.00 81.25 489 ALA A N 1
ATOM 3775 C CA . ALA A 1 489 ? 30.899 16.779 -42.262 1.00 81.25 489 ALA A CA 1
ATOM 3776 C C . ALA A 1 489 ? 30.149 15.976 -41.192 1.00 81.25 489 ALA A C 1
ATOM 3778 O O . ALA A 1 489 ? 29.016 16.303 -40.830 1.00 81.25 489 ALA A O 1
ATOM 3779 N N . ILE A 1 490 ? 30.787 14.945 -40.659 1.00 88.38 490 ILE A N 1
ATOM 3780 C CA . ILE A 1 490 ? 30.240 14.079 -39.618 1.00 88.38 490 ILE A CA 1
ATOM 3781 C C . ILE A 1 490 ? 31.192 14.094 -38.426 1.00 88.38 490 ILE A C 1
ATOM 3783 O O . ILE A 1 490 ? 32.415 14.034 -38.584 1.00 88.38 490 ILE A O 1
ATOM 3787 N N . TRP A 1 491 ? 30.632 14.152 -37.219 1.00 92.88 491 TRP A N 1
ATOM 3788 C CA . TRP A 1 491 ? 31.406 13.935 -36.002 1.00 92.88 491 TRP A CA 1
ATOM 3789 C C . TRP A 1 491 ? 31.585 12.443 -35.715 1.00 92.88 491 TRP A C 1
ATOM 3791 O O . TRP A 1 491 ? 30.615 11.705 -35.574 1.00 92.88 491 TRP A O 1
ATOM 3801 N N . TYR A 1 492 ? 32.833 12.019 -35.541 1.00 93.88 492 TYR A N 1
ATOM 3802 C CA . TYR A 1 492 ? 33.183 10.749 -34.917 1.00 93.88 492 TYR A CA 1
ATOM 3803 C C . TYR A 1 492 ? 33.530 10.979 -33.453 1.00 93.88 492 TYR A C 1
ATOM 3805 O O . TYR A 1 492 ? 34.320 11.857 -33.120 1.00 93.88 492 TYR A O 1
ATOM 3813 N N . VAL A 1 493 ? 32.974 10.158 -32.579 1.00 95.88 493 VAL A N 1
ATOM 3814 C CA . VAL A 1 493 ? 33.231 10.166 -31.141 1.00 95.88 493 VAL A CA 1
ATOM 3815 C C . VAL A 1 493 ? 34.075 8.960 -30.716 1.00 95.88 493 VAL A C 1
ATOM 3817 O O . VAL A 1 493 ? 33.852 7.842 -31.199 1.00 95.88 493 VAL A O 1
ATOM 3820 N N . ASN A 1 494 ? 35.026 9.205 -29.815 1.00 96.88 494 ASN A N 1
ATOM 3821 C CA . ASN A 1 494 ? 35.633 8.194 -28.952 1.00 96.88 494 ASN A CA 1
ATOM 3822 C C . ASN A 1 494 ? 34.756 8.035 -27.716 1.00 96.88 494 ASN A C 1
ATOM 3824 O O . ASN A 1 494 ? 34.458 9.030 -27.051 1.00 96.88 494 ASN A O 1
ATOM 3828 N N . PHE A 1 495 ? 34.357 6.812 -27.403 1.00 97.25 495 PHE A N 1
ATOM 3829 C CA . PHE A 1 495 ? 33.544 6.544 -26.229 1.00 97.25 495 PHE A CA 1
ATOM 3830 C C . PHE A 1 495 ? 33.987 5.271 -25.524 1.00 97.25 495 PHE A C 1
ATOM 3832 O O . PHE A 1 495 ? 34.448 4.311 -26.146 1.00 97.25 495 PHE A O 1
ATOM 3839 N N . THR A 1 496 ? 33.763 5.267 -24.217 1.00 96.81 496 THR A N 1
ATOM 3840 C CA . THR A 1 496 ? 34.097 4.159 -23.334 1.00 96.81 496 THR A CA 1
ATOM 3841 C C . THR A 1 496 ? 32.878 3.799 -22.493 1.00 96.81 496 THR A C 1
ATOM 3843 O O . THR A 1 496 ? 32.191 4.678 -21.979 1.00 96.81 496 THR A O 1
ATOM 3846 N N . ILE A 1 497 ? 32.589 2.507 -22.357 1.00 96.50 497 ILE A N 1
ATOM 3847 C CA . ILE A 1 497 ? 31.489 1.993 -21.534 1.00 96.50 497 ILE A CA 1
ATOM 3848 C C . ILE A 1 497 ? 32.069 1.326 -20.293 1.00 96.50 497 ILE A C 1
ATOM 3850 O O . ILE A 1 497 ? 32.971 0.490 -20.388 1.00 96.50 497 ILE A O 1
ATOM 3854 N N . PHE A 1 498 ? 31.510 1.669 -19.140 1.00 95.81 498 PHE A N 1
ATOM 3855 C CA . PHE A 1 498 ? 31.879 1.158 -17.830 1.00 95.81 498 PHE A CA 1
ATOM 3856 C C . PHE A 1 498 ? 30.701 0.441 -17.176 1.00 95.81 498 PHE A C 1
ATOM 3858 O O . PHE A 1 498 ? 29.543 0.818 -17.353 1.00 95.81 498 PHE A O 1
ATOM 3865 N N . GLU A 1 499 ? 30.999 -0.570 -16.371 1.00 94.62 499 GLU A N 1
ATOM 3866 C CA . GLU A 1 499 ? 30.062 -1.117 -15.395 1.00 94.62 499 GLU A CA 1
ATOM 3867 C C . GLU A 1 499 ? 30.177 -0.345 -14.074 1.00 94.62 499 GLU A C 1
ATOM 3869 O O . GLU A 1 499 ? 31.264 -0.316 -13.493 1.00 94.62 499 GLU A O 1
ATOM 3874 N N . GLY A 1 500 ? 29.074 0.240 -13.590 1.00 90.12 500 GLY A N 1
ATOM 3875 C CA . GLY A 1 500 ? 29.017 1.017 -12.342 1.00 90.12 500 GLY A CA 1
ATOM 3876 C C . GLY A 1 500 ? 28.930 2.538 -12.527 1.00 90.12 500 GLY A C 1
ATOM 3877 O O . GLY A 1 500 ? 28.892 3.046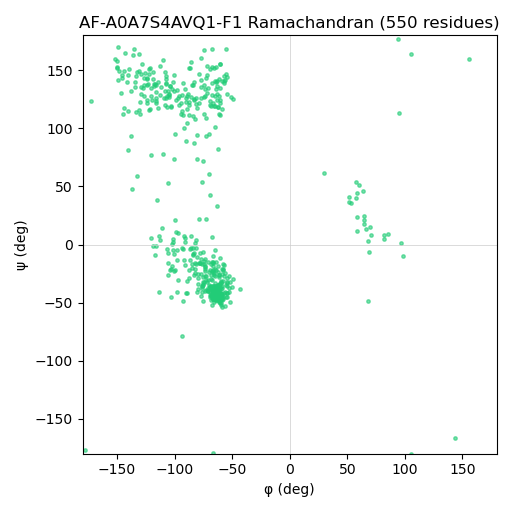 -13.646 1.00 90.12 500 GLY A O 1
ATOM 3878 N N . ASP A 1 501 ? 28.882 3.248 -11.399 1.00 82.31 501 ASP A N 1
ATOM 3879 C CA . ASP A 1 501 ? 28.396 4.632 -11.282 1.00 82.31 501 ASP A CA 1
ATOM 3880 C C . ASP A 1 501 ? 29.449 5.715 -11.611 1.00 82.31 501 ASP A C 1
ATOM 3882 O O . ASP A 1 501 ? 29.125 6.901 -11.647 1.00 82.31 501 ASP A O 1
ATOM 3886 N N . SER A 1 502 ? 30.730 5.366 -11.795 1.00 81.44 502 SER A N 1
ATOM 3887 C CA . SER A 1 502 ? 31.779 6.367 -12.048 1.00 81.44 502 SER A CA 1
ATOM 3888 C C . SER A 1 502 ? 32.958 5.854 -12.872 1.00 81.44 502 SER A C 1
ATOM 3890 O O . SER A 1 502 ? 33.236 4.659 -12.919 1.00 81.44 502 SER A O 1
ATOM 3892 N N . LEU A 1 503 ? 33.696 6.792 -13.472 1.00 86.81 503 LEU A N 1
ATOM 3893 C CA . LEU A 1 503 ? 34.958 6.538 -14.177 1.00 86.81 503 LEU A CA 1
ATOM 3894 C C . LEU A 1 503 ? 36.052 5.967 -13.261 1.00 86.81 503 LEU A C 1
ATOM 3896 O O . LEU A 1 503 ? 36.858 5.154 -13.702 1.00 86.81 503 LEU A O 1
ATOM 3900 N N . ASP A 1 504 ? 36.074 6.385 -11.992 1.00 87.56 504 ASP A N 1
ATOM 3901 C CA . ASP A 1 504 ? 37.141 6.028 -11.049 1.00 87.56 504 ASP A CA 1
ATOM 3902 C C . ASP A 1 504 ? 36.969 4.621 -10.457 1.00 87.56 504 ASP A C 1
ATOM 3904 O O . ASP A 1 504 ? 37.955 3.970 -10.112 1.00 87.56 504 ASP A O 1
ATOM 3908 N N . ASN A 1 505 ? 35.723 4.149 -10.343 1.00 84.25 505 ASN A N 1
ATOM 3909 C CA . ASN A 1 505 ? 35.389 2.866 -9.715 1.00 84.25 505 ASN A CA 1
ATOM 3910 C C . ASN A 1 505 ? 34.743 1.863 -10.681 1.00 84.25 505 ASN A C 1
ATOM 3912 O O . ASN A 1 505 ? 34.542 0.704 -10.313 1.00 84.25 505 ASN A O 1
ATOM 3916 N N . GLY A 1 506 ? 34.382 2.300 -11.886 1.00 87.00 506 GLY A N 1
ATOM 3917 C CA . GLY A 1 506 ? 33.714 1.472 -12.875 1.00 87.00 506 GLY A CA 1
ATOM 3918 C C . GLY A 1 506 ? 34.682 0.552 -13.608 1.00 87.00 506 GLY A C 1
ATOM 3919 O O . GLY A 1 506 ? 35.832 0.902 -13.876 1.00 87.00 506 GLY A O 1
ATOM 3920 N N . THR A 1 507 ? 34.215 -0.640 -13.977 1.00 89.94 507 THR A N 1
ATOM 3921 C CA . THR A 1 507 ? 35.039 -1.560 -14.772 1.00 89.94 507 THR A CA 1
ATOM 3922 C C . THR A 1 507 ? 34.820 -1.311 -16.258 1.00 89.94 507 THR A C 1
ATOM 3924 O O . THR A 1 507 ? 33.690 -1.388 -16.733 1.00 89.94 507 THR A O 1
ATOM 3927 N N . LYS A 1 508 ? 35.891 -1.014 -17.003 1.00 93.44 508 LYS A N 1
ATOM 3928 C CA . LYS A 1 508 ? 35.820 -0.758 -18.449 1.00 93.44 508 LYS A CA 1
ATOM 3929 C C . LYS A 1 508 ? 35.394 -2.019 -19.209 1.00 93.44 508 LYS A C 1
ATOM 3931 O O . LYS A 1 508 ? 36.112 -3.016 -19.187 1.00 93.44 508 LYS A O 1
ATOM 3936 N N . ILE A 1 509 ? 34.266 -1.941 -19.914 1.00 93.06 509 ILE A N 1
ATOM 3937 C CA . ILE A 1 509 ? 33.718 -3.015 -20.754 1.00 93.06 509 ILE A CA 1
ATOM 3938 C C . ILE A 1 509 ? 34.198 -2.858 -22.201 1.00 93.06 509 ILE A C 1
ATOM 3940 O O . ILE A 1 509 ? 34.646 -3.821 -22.819 1.00 93.06 509 ILE A O 1
ATOM 3944 N N . LEU A 1 510 ? 34.085 -1.645 -22.745 1.00 94.50 510 LEU A N 1
ATOM 3945 C CA . LEU A 1 510 ? 34.267 -1.359 -24.167 1.00 94.50 510 LEU A CA 1
ATOM 3946 C C . LEU A 1 510 ? 34.904 0.019 -24.351 1.00 94.50 510 LEU A C 1
ATOM 3948 O O . LEU A 1 510 ? 34.573 0.933 -23.607 1.00 94.50 510 LEU A O 1
ATOM 3952 N N . ASP A 1 511 ? 35.788 0.164 -25.334 1.00 95.44 511 ASP A N 1
ATOM 3953 C CA . ASP A 1 511 ? 36.483 1.411 -25.684 1.00 95.44 511 ASP A CA 1
ATOM 3954 C C . ASP A 1 511 ? 36.643 1.454 -27.207 1.00 95.44 511 ASP A C 1
ATOM 3956 O O . ASP A 1 511 ? 37.208 0.520 -27.788 1.00 95.44 511 ASP A O 1
ATOM 3960 N N . MET A 1 512 ? 36.041 2.453 -27.857 1.00 95.25 512 MET A N 1
ATOM 3961 C CA . MET A 1 512 ? 35.863 2.470 -29.309 1.00 95.25 512 MET A CA 1
ATOM 3962 C C . MET A 1 512 ? 35.848 3.870 -29.923 1.00 95.25 512 MET A C 1
ATOM 3964 O O . MET A 1 512 ? 35.367 4.837 -29.333 1.00 95.25 512 MET A O 1
ATOM 3968 N N . ASN A 1 513 ? 36.274 3.941 -31.190 1.00 94.81 513 ASN A N 1
ATOM 3969 C CA . ASN A 1 513 ? 36.057 5.081 -32.078 1.00 94.81 513 ASN A CA 1
ATOM 3970 C C . ASN A 1 513 ? 34.936 4.756 -33.078 1.00 94.81 513 ASN A C 1
ATOM 3972 O O . ASN A 1 513 ? 35.058 3.847 -33.902 1.00 94.81 513 ASN A O 1
ATOM 3976 N N . SER A 1 514 ? 33.863 5.542 -33.046 1.00 94.62 514 SER A N 1
ATOM 3977 C CA . SER A 1 514 ? 32.696 5.368 -33.932 1.00 94.62 514 SER A CA 1
ATOM 3978 C C . SER A 1 514 ? 33.003 5.450 -35.435 1.00 94.62 514 SER A C 1
ATOM 3980 O O . SER A 1 514 ? 32.239 4.936 -36.247 1.00 94.62 514 SER A O 1
ATOM 3982 N N . GLY A 1 515 ? 34.114 6.076 -35.827 1.00 89.31 515 GLY A N 1
ATOM 3983 C CA . GLY A 1 515 ? 34.559 6.148 -37.217 1.00 89.31 515 GLY A CA 1
ATOM 3984 C C . GLY A 1 515 ? 35.297 4.909 -37.719 1.00 89.31 515 GLY A C 1
ATOM 3985 O O . GLY A 1 515 ? 35.426 4.742 -38.928 1.00 89.31 515 GLY A O 1
ATOM 3986 N N . GLU A 1 516 ? 35.767 4.041 -36.823 1.00 89.44 516 GLU A N 1
ATOM 3987 C CA . GLU A 1 516 ? 36.302 2.724 -37.188 1.00 89.44 516 GLU A CA 1
ATOM 3988 C C . GLU A 1 516 ? 35.192 1.671 -37.199 1.00 89.44 516 GLU A C 1
ATOM 3990 O O . GLU A 1 516 ? 35.122 0.836 -38.100 1.00 89.44 516 GLU A O 1
ATOM 3995 N N . GLN A 1 517 ? 34.307 1.728 -36.201 1.00 89.75 517 GLN A N 1
ATOM 3996 C CA . GLN A 1 517 ? 33.189 0.808 -36.037 1.00 89.75 517 GLN A CA 1
ATOM 3997 C C . GLN A 1 517 ? 31.983 1.558 -35.464 1.00 89.75 517 GLN A C 1
ATOM 3999 O O . GLN A 1 517 ? 31.985 1.976 -34.308 1.00 89.75 517 GLN A O 1
ATOM 4004 N N . GLY A 1 518 ? 30.931 1.702 -36.272 1.00 88.81 518 GLY A N 1
ATOM 4005 C CA . GLY A 1 518 ? 29.694 2.365 -35.848 1.00 88.81 518 GLY A CA 1
ATOM 4006 C C . GLY A 1 518 ? 28.790 1.498 -34.968 1.00 88.81 518 GLY A C 1
ATOM 4007 O O . GLY A 1 518 ? 27.895 2.027 -34.325 1.00 88.81 518 GLY A O 1
ATOM 4008 N N . VAL A 1 519 ? 29.001 0.178 -34.919 1.00 96.06 519 VAL A N 1
ATOM 4009 C CA . VAL A 1 519 ? 28.170 -0.761 -34.148 1.00 96.06 519 VAL A CA 1
ATOM 4010 C C . VAL A 1 519 ? 29.053 -1.720 -33.369 1.00 96.06 519 VAL A C 1
ATOM 4012 O O . VAL A 1 519 ? 29.999 -2.274 -33.926 1.00 96.06 519 VAL A O 1
ATOM 4015 N N . SER A 1 520 ? 28.707 -1.956 -32.107 1.00 96.25 520 SER A N 1
ATOM 4016 C CA . SER A 1 520 ? 29.363 -2.954 -31.267 1.00 96.25 520 SER A CA 1
ATOM 4017 C C . SER A 1 520 ? 28.391 -3.605 -30.304 1.00 96.25 520 SER A C 1
ATOM 4019 O O . SER A 1 520 ? 27.471 -2.957 -29.805 1.00 96.25 520 SER A O 1
ATOM 4021 N N . SER A 1 521 ? 28.606 -4.888 -30.030 1.00 96.69 521 SER A N 1
ATOM 4022 C CA . SER A 1 521 ? 27.834 -5.645 -29.051 1.00 96.69 521 SER A CA 1
ATOM 4023 C C . SER A 1 521 ? 28.725 -6.059 -27.889 1.00 96.69 521 SER A C 1
ATOM 4025 O O . SER A 1 521 ? 29.857 -6.492 -28.085 1.00 96.69 521 SER A O 1
ATOM 4027 N N . PHE A 1 522 ? 28.186 -5.979 -26.681 1.00 95.50 522 PHE A N 1
ATOM 4028 C CA . PHE A 1 522 ? 28.860 -6.377 -25.452 1.00 95.50 522 PHE A CA 1
ATOM 4029 C C . PHE A 1 522 ? 27.860 -7.012 -24.483 1.00 95.50 522 PHE A C 1
ATOM 4031 O O . PHE A 1 522 ? 26.642 -6.906 -24.647 1.00 95.50 522 PHE A O 1
ATOM 4038 N N . PHE A 1 523 ? 28.377 -7.688 -23.465 1.00 94.69 523 PHE A N 1
ATOM 4039 C CA . PHE A 1 523 ? 27.577 -8.201 -22.360 1.00 94.69 523 PHE A CA 1
ATOM 4040 C C . PHE A 1 523 ? 27.940 -7.432 -21.103 1.00 94.69 523 PHE A C 1
ATOM 4042 O O . PHE A 1 523 ? 29.121 -7.228 -20.822 1.00 94.69 523 PHE A O 1
ATOM 4049 N N . ARG A 1 524 ? 26.933 -7.034 -20.330 1.00 93.88 524 ARG A N 1
ATOM 4050 C CA . ARG A 1 524 ? 27.166 -6.592 -18.957 1.00 93.88 524 ARG A CA 1
ATOM 4051 C C . ARG A 1 524 ? 27.390 -7.837 -18.095 1.00 93.88 524 ARG A C 1
ATOM 4053 O O . ARG A 1 524 ? 26.578 -8.759 -18.134 1.00 93.88 524 ARG A O 1
ATOM 4060 N N . ILE A 1 525 ? 28.495 -7.899 -17.354 1.00 90.88 525 ILE A N 1
ATOM 4061 C CA . ILE A 1 525 ? 28.849 -9.099 -16.587 1.00 90.88 525 ILE A CA 1
ATOM 4062 C C . ILE A 1 525 ? 27.903 -9.251 -15.385 1.00 90.88 525 ILE A C 1
ATOM 4064 O O . ILE A 1 525 ? 27.716 -8.296 -14.634 1.00 90.88 525 ILE A O 1
ATOM 4068 N N . PRO A 1 526 ? 27.304 -10.434 -15.158 1.00 93.75 526 PRO A N 1
ATOM 4069 C CA . PRO A 1 526 ? 26.443 -10.654 -14.003 1.00 93.75 526 PRO A CA 1
ATOM 4070 C C . PRO A 1 526 ? 27.137 -10.385 -12.659 1.00 93.75 526 PRO A C 1
ATOM 4072 O O . PRO A 1 526 ? 28.268 -10.835 -12.455 1.00 93.75 526 PRO A O 1
ATOM 4075 N N . LYS A 1 527 ? 26.454 -9.752 -11.692 1.00 90.69 527 LYS A N 1
ATOM 4076 C CA . LYS A 1 527 ? 27.003 -9.510 -10.335 1.00 90.69 527 LYS A CA 1
ATOM 4077 C C . LYS A 1 5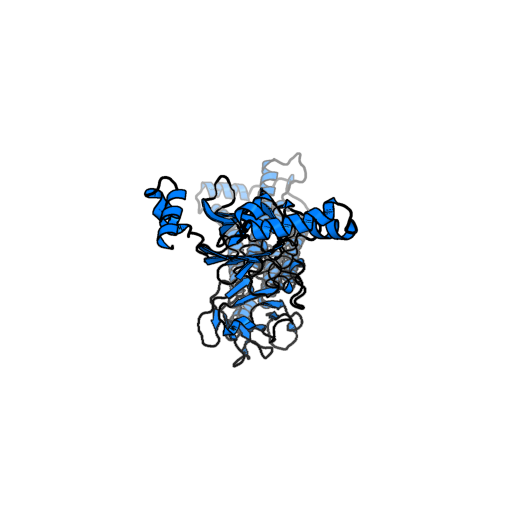27 ? 27.484 -10.803 -9.674 1.00 90.69 527 LYS A C 1
ATOM 4079 O O . LYS A 1 527 ? 28.572 -10.850 -9.102 1.00 90.69 527 LYS A O 1
ATOM 4084 N N . CYS A 1 528 ? 26.716 -11.880 -9.829 1.00 91.00 528 CYS A N 1
ATOM 4085 C CA . CYS A 1 528 ? 27.048 -13.193 -9.273 1.00 91.00 528 CYS A CA 1
ATOM 4086 C C . CYS A 1 528 ? 28.363 -13.776 -9.828 1.00 91.00 528 CYS A C 1
ATOM 4088 O O . CYS A 1 528 ? 29.050 -14.534 -9.137 1.00 91.00 528 CYS A O 1
ATOM 4090 N N . MET A 1 529 ? 28.756 -13.409 -11.055 1.00 89.00 529 MET A N 1
ATOM 4091 C CA . MET A 1 529 ? 30.025 -13.839 -11.642 1.00 89.00 529 MET A CA 1
ATOM 4092 C C . MET A 1 529 ? 31.203 -13.146 -10.950 1.00 89.00 529 MET A C 1
ATOM 4094 O O . MET A 1 529 ? 32.186 -13.812 -10.629 1.00 89.00 529 MET A O 1
ATOM 4098 N N . PHE A 1 530 ? 31.082 -11.855 -10.629 1.00 83.69 530 PHE A N 1
ATOM 4099 C CA . PHE A 1 530 ? 32.097 -11.146 -9.845 1.00 83.69 530 PHE A CA 1
ATOM 4100 C C . PHE A 1 530 ? 32.246 -11.714 -8.443 1.00 83.69 530 PHE A C 1
ATOM 4102 O O . PHE A 1 530 ? 33.368 -11.925 -7.995 1.00 83.69 530 PHE A O 1
ATOM 4109 N N . GLU A 1 531 ? 31.142 -12.018 -7.763 1.00 87.06 531 GLU A N 1
ATOM 4110 C CA . GLU A 1 531 ? 31.191 -12.642 -6.437 1.00 87.06 531 GLU A CA 1
ATOM 4111 C C . GLU A 1 531 ? 31.939 -13.980 -6.485 1.00 87.06 531 GLU A C 1
ATOM 4113 O O . GLU A 1 531 ? 32.812 -14.236 -5.654 1.00 87.06 531 GLU A O 1
ATOM 4118 N N . THR A 1 532 ? 31.672 -14.785 -7.518 1.00 89.69 532 THR A N 1
ATOM 4119 C CA . THR A 1 532 ? 32.308 -16.094 -7.722 1.00 89.69 532 THR A CA 1
ATOM 4120 C C . THR A 1 532 ? 33.799 -15.984 -8.064 1.00 89.69 532 THR A C 1
ATOM 4122 O O . THR A 1 532 ? 34.593 -16.811 -7.614 1.00 89.69 532 THR A O 1
ATOM 4125 N N . LEU A 1 533 ? 34.198 -14.978 -8.851 1.00 84.50 533 LEU A N 1
ATOM 4126 C CA . LEU A 1 533 ? 35.578 -14.805 -9.325 1.00 84.50 533 LEU A CA 1
ATOM 4127 C C . LEU A 1 533 ? 36.448 -13.935 -8.409 1.00 84.50 533 LEU A C 1
ATOM 4129 O O . LEU A 1 533 ? 37.674 -14.032 -8.475 1.00 84.50 533 LEU A O 1
ATOM 4133 N N . SER A 1 534 ? 35.842 -13.143 -7.521 1.00 84.75 534 SER A N 1
ATOM 4134 C CA . SER A 1 534 ? 36.545 -12.264 -6.577 1.00 84.75 534 SER A CA 1
ATOM 4135 C C . SER A 1 534 ? 37.634 -12.948 -5.732 1.00 84.75 534 SER A C 1
ATOM 4137 O O . SER A 1 534 ? 38.644 -12.298 -5.467 1.00 84.75 534 SER A O 1
ATOM 4139 N N . PRO A 1 535 ? 37.542 -14.244 -5.348 1.00 89.50 535 PRO A N 1
ATOM 4140 C CA . PRO A 1 535 ? 38.625 -14.903 -4.615 1.00 89.50 535 PRO A CA 1
ATOM 4141 C C . PRO A 1 535 ? 39.848 -15.241 -5.481 1.00 89.50 535 PRO A C 1
ATOM 4143 O O . PRO A 1 535 ? 40.914 -15.526 -4.939 1.00 89.50 535 PRO A O 1
ATOM 4146 N N . TYR A 1 536 ? 39.694 -15.272 -6.808 1.00 88.31 536 TYR A N 1
ATOM 4147 C CA . TYR A 1 536 ? 40.720 -15.740 -7.746 1.00 88.31 536 TYR A CA 1
ATOM 4148 C C . TYR A 1 536 ? 41.495 -14.603 -8.413 1.00 88.31 536 TYR A C 1
ATOM 4150 O O . TYR A 1 536 ? 42.627 -14.815 -8.848 1.00 88.31 536 TYR A O 1
ATOM 4158 N N . TYR A 1 537 ? 40.919 -13.403 -8.467 1.00 82.62 537 TYR A N 1
ATOM 4159 C CA . TYR A 1 537 ? 41.512 -12.250 -9.131 1.00 82.62 537 TYR A CA 1
ATOM 4160 C C . TYR A 1 537 ? 41.633 -11.077 -8.160 1.00 82.62 537 TYR A C 1
ATOM 4162 O O . TYR A 1 537 ? 40.653 -10.618 -7.586 1.00 82.62 537 TYR A O 1
ATOM 4170 N N . ASN A 1 538 ? 42.853 -10.556 -8.019 1.00 79.75 538 ASN A N 1
ATOM 4171 C CA . ASN A 1 538 ? 43.118 -9.362 -7.209 1.00 79.75 538 ASN A CA 1
ATOM 4172 C C . ASN A 1 538 ? 42.702 -8.059 -7.920 1.00 79.75 538 ASN A C 1
ATOM 4174 O O . ASN A 1 538 ? 42.694 -7.003 -7.294 1.00 79.75 538 ASN A O 1
ATOM 4178 N N . ASP A 1 539 ? 42.403 -8.128 -9.222 1.00 79.81 539 ASP A N 1
ATOM 4179 C CA . ASP A 1 539 ? 42.036 -6.993 -10.071 1.00 79.81 539 ASP A CA 1
ATOM 4180 C C . ASP A 1 539 ? 40.916 -7.403 -11.039 1.00 79.81 539 ASP A C 1
ATOM 4182 O O . ASP A 1 539 ? 41.124 -8.235 -11.926 1.00 79.81 539 ASP A O 1
ATOM 4186 N N . MET A 1 540 ? 39.733 -6.803 -10.894 1.00 71.62 540 MET A N 1
ATOM 4187 C CA . MET A 1 540 ? 38.565 -7.083 -11.740 1.00 71.62 540 MET A CA 1
ATOM 4188 C C . MET A 1 540 ? 38.808 -6.745 -13.220 1.00 71.62 540 MET A C 1
ATOM 4190 O O . MET A 1 540 ? 38.234 -7.391 -14.098 1.00 71.62 540 MET A O 1
ATOM 4194 N N . ALA A 1 541 ? 39.713 -5.807 -13.528 1.00 73.56 541 ALA A N 1
ATOM 4195 C CA . ALA A 1 541 ? 40.040 -5.440 -14.907 1.00 73.56 541 ALA A CA 1
ATOM 4196 C C . ALA A 1 541 ? 40.775 -6.558 -15.675 1.00 73.56 541 ALA A C 1
ATOM 4198 O O . ALA A 1 541 ? 40.863 -6.528 -16.907 1.00 73.56 541 ALA A O 1
ATOM 4199 N N . SER A 1 542 ? 41.331 -7.548 -14.969 1.00 77.12 542 SER A N 1
ATOM 4200 C CA . SER A 1 542 ? 41.971 -8.712 -15.594 1.00 77.12 542 SER A CA 1
ATOM 4201 C C . SER A 1 542 ? 40.957 -9.727 -16.136 1.00 77.12 542 SER A C 1
ATOM 4203 O O . SER A 1 542 ? 41.165 -10.244 -17.234 1.00 77.12 542 SER A O 1
ATOM 4205 N N . ILE A 1 543 ? 39.818 -9.910 -15.455 1.00 76.62 543 ILE A N 1
ATOM 4206 C CA . ILE A 1 543 ? 38.732 -10.820 -15.867 1.00 76.62 543 ILE A CA 1
ATOM 4207 C C . ILE A 1 543 ? 38.184 -10.415 -17.243 1.00 76.62 543 ILE A C 1
ATOM 4209 O O . ILE A 1 543 ? 38.020 -11.249 -18.133 1.00 76.62 543 ILE A O 1
ATOM 4213 N N . TYR A 1 544 ? 37.975 -9.114 -17.454 1.00 69.75 544 TYR A N 1
ATOM 4214 C CA . TYR A 1 544 ? 37.441 -8.579 -18.708 1.00 69.75 544 TYR A CA 1
ATOM 4215 C C . TYR A 1 544 ? 38.354 -8.812 -19.914 1.00 69.75 544 TYR A C 1
ATOM 4217 O O . TYR A 1 544 ? 37.877 -9.159 -20.996 1.00 69.75 544 TYR A O 1
ATOM 4225 N N . ARG A 1 545 ? 39.673 -8.664 -19.739 1.00 74.81 545 ARG A N 1
ATOM 4226 C CA . ARG A 1 545 ? 40.640 -8.902 -20.821 1.00 74.81 545 ARG A CA 1
ATOM 4227 C C . ARG A 1 545 ? 40.646 -10.359 -21.271 1.00 74.81 545 ARG A C 1
ATOM 4229 O O . ARG A 1 545 ? 40.715 -10.612 -22.470 1.00 74.81 545 ARG A O 1
ATOM 4236 N N . GLU A 1 546 ? 40.545 -11.297 -20.333 1.00 77.00 546 GLU A N 1
ATOM 4237 C CA . GLU A 1 546 ? 40.502 -12.729 -20.647 1.00 77.00 546 GLU A CA 1
ATOM 4238 C C . GLU A 1 546 ? 39.174 -13.129 -21.307 1.00 77.00 546 GLU A C 1
ATOM 4240 O O . GLU A 1 546 ? 39.179 -13.874 -22.285 1.00 77.00 546 GLU A O 1
ATOM 4245 N N . MET A 1 547 ? 38.039 -12.586 -20.851 1.00 72.62 547 MET A N 1
ATOM 4246 C CA . MET A 1 547 ? 36.735 -12.867 -21.467 1.00 72.62 547 MET A CA 1
ATOM 4247 C C . MET A 1 547 ? 36.613 -12.314 -22.890 1.00 72.62 547 MET A C 1
ATOM 4249 O O . MET A 1 547 ? 36.083 -13.003 -23.760 1.00 72.62 547 MET A O 1
ATOM 4253 N N . TYR A 1 548 ? 37.133 -11.111 -23.154 1.00 67.50 548 TYR A N 1
ATOM 4254 C CA . TYR A 1 548 ? 37.109 -10.526 -24.498 1.00 67.50 548 TYR A CA 1
ATOM 4255 C C . TYR A 1 548 ? 37.953 -11.344 -25.490 1.00 67.50 548 TYR A C 1
ATOM 4257 O O . TYR A 1 548 ? 37.537 -11.565 -26.625 1.00 67.50 548 TYR A O 1
ATOM 4265 N N . GLN A 1 549 ? 39.100 -11.876 -25.048 1.00 72.94 549 GLN A N 1
ATOM 4266 C CA . GLN A 1 549 ? 39.937 -12.772 -25.860 1.00 72.94 549 GLN A CA 1
ATOM 4267 C C . GLN A 1 549 ? 39.289 -14.128 -26.161 1.00 72.94 549 GLN A C 1
ATOM 4269 O O . GLN A 1 549 ? 39.702 -14.788 -27.106 1.00 72.94 549 GLN A O 1
ATOM 4274 N N . LEU A 1 550 ? 38.306 -14.563 -25.367 1.00 70.50 550 LEU A N 1
ATOM 4275 C CA . LEU A 1 550 ? 37.548 -15.789 -25.632 1.00 70.50 550 LEU A CA 1
ATOM 4276 C C . LEU A 1 550 ? 36.370 -15.567 -26.594 1.00 70.50 550 LEU A C 1
ATOM 4278 O O . LEU A 1 550 ? 35.815 -16.542 -27.100 1.00 70.50 550 LEU A O 1
ATOM 4282 N N . GLN A 1 551 ? 35.958 -14.313 -26.807 1.00 59.91 551 GLN A N 1
ATOM 4283 C CA . GLN A 1 551 ? 34.854 -13.945 -27.699 1.00 59.91 551 GLN A CA 1
ATOM 4284 C C . GLN A 1 551 ? 35.318 -13.516 -29.098 1.00 59.91 551 GLN A C 1
ATOM 4286 O O . GLN A 1 551 ? 34.563 -13.713 -30.053 1.00 59.91 551 GLN A O 1
ATOM 4291 N N . ALA A 1 552 ? 36.514 -12.927 -29.202 1.00 53.59 552 ALA A N 1
ATOM 4292 C CA . ALA A 1 552 ? 37.198 -12.636 -30.465 1.00 53.59 552 ALA A CA 1
ATOM 4293 C C . ALA A 1 552 ? 37.819 -13.905 -31.065 1.00 53.59 552 ALA A C 1
ATOM 4295 O O . ALA A 1 552 ? 37.753 -14.051 -32.309 1.00 53.59 552 ALA A O 1
#

Radius of gyration: 39.85 Å; Cα contacts (8 Å, |Δi|>4): 926; chains: 1; bounding box: 82×58×119 Å

Secondary structure (DSSP, 8-state):
-HHHHHHHHHH-TTT----------SSTTGGGS-S---HHHHHHHHHHHHHHHHTT-HHHHHHHHHHHSS-S-TTT--HHHHHHHHHHHHHHHHHHHHHHHHHHH---HHHHHHHHHHHHHHHHHHHHHHHHHHTTTT-HHHHHHHHHHHH-PPPTTT--S-HHHHHHHHHHHHHHHHHHHHHHHHHHHH-TTTSS--EEEEEE-STTTGGG-EEEEEETTGGGSS-S--PPEEEE-TTSSS--EEEEETTTTEEEEESS-S-GGG-TTTEEEEESS---SSGGGGTTS-EEETTS-EE-EEEEE--STTGGGGGGGTTSSS--TTT-SGGGHHHHTTTSTTT--SSSTTTTTBSSGGG-TT--EE--TT---TTEEEEEEEEEEEEETT-HHHHHHHS-HHHHHHHHHHHHHHHTT-S-HHHHHHHHHTPBPPEEEEEETTEEEEEEE--GGGTTEEEEEEEETT-EEEEEEE---S-SS--------BEEEEEEEEESS-TTTPEEEEEEETTT-SEEEEEPPPHHHHHHHTTT-S-HHHHHHHHHHHH-

Solvent-accessible surface area (backbone atoms only — not comparable to full-atom values): 30512 Å² total; per-residue (Å²): 108,68,69,56,53,47,49,47,38,70,70,34,75,92,64,40,78,72,71,44,50,46,37,77,36,91,49,78,69,30,73,45,38,42,32,59,66,51,74,65,36,52,52,47,41,53,48,48,54,51,45,52,56,74,66,46,44,59,37,54,41,30,33,34,48,20,64,58,50,43,63,80,51,78,89,79,49,51,71,66,58,56,50,51,28,51,51,35,30,49,52,14,50,50,49,48,49,52,50,52,48,54,39,59,47,42,76,48,62,63,55,33,54,50,53,51,50,49,54,54,53,61,53,46,47,60,63,49,52,52,52,39,22,54,69,34,74,75,35,68,71,46,16,54,50,42,48,51,58,71,70,51,77,78,56,72,64,36,64,66,94,62,54,68,64,48,45,52,51,44,50,53,63,58,42,50,58,58,53,49,51,50,52,51,48,54,52,44,43,71,33,72,84,69,45,49,79,56,42,39,34,40,42,40,77,49,80,88,46,38,73,71,37,46,44,27,36,54,39,78,74,66,80,74,72,92,65,98,64,91,68,64,36,26,34,44,46,90,85,41,94,59,66,33,30,41,22,64,14,78,93,73,26,22,45,28,34,28,53,52,84,94,45,49,73,70,21,80,92,34,48,53,28,33,42,48,80,49,46,51,63,42,72,75,67,49,58,89,48,60,34,22,34,67,86,66,49,80,48,68,66,49,75,45,76,65,94,46,82,81,50,71,74,45,61,78,50,50,56,63,15,53,62,41,75,88,37,50,37,78,90,42,48,26,12,57,16,16,22,33,45,84,59,31,83,50,92,56,40,22,57,67,55,27,46,48,56,35,79,36,76,86,34,66,18,34,19,36,81,74,49,72,58,84,74,44,38,54,34,24,42,35,33,52,50,68,44,42,66,74,36,67,75,54,35,68,75,75,49,56,74,66,58,51,50,53,50,50,54,57,51,49,43,52,77,69,66,79,42,67,72,68,62,58,53,55,56,68,72,49,52,43,56,25,32,43,36,34,31,38,75,91,29,71,41,36,36,37,72,46,54,73,87,37,45,74,24,54,40,69,46,59,41,55,68,48,28,50,32,36,44,34,52,40,75,67,70,94,61,97,68,78,94,72,81,72,84,63,32,42,54,28,42,31,38,36,34,25,44,35,96,41,87,92,79,25,47,76,76,48,78,48,46,39,78,83,49,38,63,50,74,53,68,47,78,37,66,70,56,51,68,69,44,51,88,81,45,99,48,74,73,56,58,52,58,56,54,51,64,74,72,109

Foldseek 3Di:
DLVVLVVCCVPPPLNVQPPQAAFPDPDPVRNQARLAADPSLLVLLLVLLVCCLVVCALLNVLLLLLQLQQFPDPVPDDPVSPVSSVVSNVSSVVLLVVLLSQSRRDRDSVSNVVSSVVSRVVSCVVVVVLVCLCVQVVHDVSVVVSVVVVPDDRDPRSDDDPSPVSSVVSSVVSSCVSSVVSVVSVVSSVDCPRGAQAKKFKAWPDPVCRLVGFMWGWDPPLQPDDDRDRQTKTWGDPPRPATWIWTAAPVQQKIWIFRDDSHRVPRVVRTFKIFHRDSHSYVVVSQPTWMATPVRHTIDMQMAGDPDPVCNPCRCVALVLDQDLVLCDVSNPHSCQLLAQPRRPDPCRQFQVPQQFLNRGRWGKRARQPRPPPQWFKKKKAWAAKDKCLPLVNCVVPDDPVVSVVSVVVVVCQVVPVDDVVVVVVQVVQAFFWWKFKDWPNTTHITTGDDRVSHGTMDMTIDGQFIKMKIATGRPPPDPDDPPPPPRMYMKIWMWMFGDDDPVPTATQDTDICVVPRMDITTRHGPVVCVVCVVPDPDPNVVNVVVVVVVD